Protein AF-0000000083440483 (afdb_homodimer)

Foldseek 3Di:
DQDKDKDFDDLVCLLQQLVQCVQWVVVFVLVCQFQVQCVVPVVLSSVVVSLVVLLLSLDPQKTKMWIKGADDPPPPDPDDPDDRIHTFKIWIKGWFDDDDPVVVVCVVPPDPDPSVVSNVVSVVVVVVCVVPDDRPRGDPQSVVQVVVQVVVCCCVPCCPVFRGEMETEDIGGRPVDPPPCRRVVNQVVRVVVCVVVVGKYKYWDGPVCVVVCVVVAKDWDDKDWTDGPPGPDIDITTIIIHDPPPVVPVD/DQDKDKDFDDLVCLLQQLVQCVQWVVVFVLVCQFQVQCVVPVVLSSVVVSLVVLLLSLDVQKTKMWIKGADDPPPPDPDDPDDRIHTFKIWIKGWFDDDDPVVVVCVVPPDPDPSVVSNVVSVVVVVVCVVPDDRPRGDPQSVVQVVVQVVVCCCVPCCPVFRGEMETEDIGGRPVDPPPCRRVVNQVVRVVVCVVVVGKYKYWDGPVCVVVCVVVAKDWDDKDWTDGPPGPDIDITTIIIHDPPPVVPVD

Nearest PDB structures (foldseek):
  5k9n-assembly2_B  TM=5.585E-01  e=1.678E-07  Drosophila melanogaster
  3ddd-assembly1_A  TM=7.923E-01  e=1.700E-04  Pyrococcus horikoshii
  2g0b-assembly11_D  TM=5.822E-01  e=2.456E-04  uncultured bacterium
  7cs1-assembly1_B  TM=5.278E-01  e=3.866E-03  Mycolicibacterium smegmatis MC2 155
  7csi-assembly1_A  TM=5.294E-01  e=3.217E-03  Mycolicibacterium smegmatis MC2 155

Structure (mmCIF, N/CA/C/O backbone):
data_AF-0000000083440483-model_v1
#
loop_
_entity.id
_entity.type
_entity.pdbx_description
1 polymer 'N-acetyltransferase domain-containing protein'
#
loop_
_atom_site.group_PDB
_atom_site.id
_atom_site.type_symbol
_atom_site.label_atom_id
_atom_site.label_alt_id
_atom_site.label_comp_id
_atom_site.label_asym_id
_atom_site.label_entity_id
_atom_site.label_seq_id
_atom_site.pdbx_PDB_ins_code
_atom_site.Cartn_x
_atom_site.Cartn_y
_atom_site.Cartn_z
_atom_site.occupancy
_atom_site.B_iso_or_equiv
_atom_site.auth_seq_id
_atom_site.auth_comp_id
_atom_site.auth_asym_id
_atom_site.auth_atom_id
_atom_site.pdbx_PDB_model_num
ATOM 1 N N . MET A 1 1 ? -23.391 22 -4.113 1 43.28 1 MET A N 1
ATOM 2 C CA . MET A 1 1 ? -22.188 21.812 -3.316 1 43.28 1 MET A CA 1
ATOM 3 C C . MET A 1 1 ? -21.875 20.328 -3.152 1 43.28 1 MET A C 1
ATOM 5 O O . MET A 1 1 ? -22.734 19.547 -2.76 1 43.28 1 MET A O 1
ATOM 9 N N . SER A 1 2 ? -21.031 19.828 -3.834 1 57.59 2 SER A N 1
ATOM 10 C CA . SER A 1 2 ? -20.812 18.375 -3.82 1 57.59 2 SER A CA 1
ATOM 11 C C . SER A 1 2 ? -20.656 17.859 -2.396 1 57.59 2 SER A C 1
ATOM 13 O O . SER A 1 2 ? -20.031 18.5 -1.559 1 57.59 2 SER A O 1
ATOM 15 N N . GLN A 1 3 ? -21.516 16.984 -1.924 1 79.75 3 GLN A N 1
ATOM 16 C CA . GLN A 1 3 ? -21.656 16.531 -0.541 1 79.75 3 GLN A CA 1
ATOM 17 C C . GLN A 1 3 ? -20.594 15.508 -0.184 1 79.75 3 GLN A C 1
ATOM 19 O O . GLN A 1 3 ? -20.375 14.539 -0.923 1 79.75 3 GLN A O 1
ATOM 24 N N . PHE A 1 4 ? -19.547 15.906 0.472 1 89.81 4 PHE A N 1
ATOM 25 C CA . PHE A 1 4 ? -18.594 14.945 1.017 1 89.81 4 PHE A CA 1
ATOM 26 C C . PHE A 1 4 ? -18.828 14.742 2.508 1 89.81 4 PHE A C 1
ATOM 28 O O . PHE A 1 4 ? -19.469 15.562 3.16 1 89.81 4 PHE A O 1
ATOM 35 N N . ARG A 1 5 ? -18.469 13.617 2.889 1 95.12 5 ARG A N 1
ATOM 36 C CA . ARG A 1 5 ? -18.516 13.227 4.293 1 95.12 5 ARG A CA 1
ATOM 37 C C . ARG A 1 5 ? -17.125 13.164 4.902 1 95.12 5 ARG A C 1
ATOM 39 O O . ARG A 1 5 ? -16.203 12.641 4.281 1 95.12 5 ARG A O 1
ATOM 46 N N . VAL A 1 6 ? -16.984 13.773 6.086 1 97.44 6 VAL A N 1
ATOM 47 C CA . VAL A 1 6 ? -15.719 13.727 6.816 1 97.44 6 VAL A CA 1
ATOM 48 C C . VAL A 1 6 ? -15.773 12.617 7.863 1 97.44 6 VAL A C 1
ATOM 50 O O . VAL A 1 6 ? -16.734 12.516 8.625 1 97.44 6 VAL A O 1
ATOM 53 N N . ARG A 1 7 ? -14.781 11.773 7.883 1 97.75 7 ARG A N 1
ATOM 54 C CA . ARG A 1 7 ? -14.703 10.695 8.859 1 97.75 7 ARG A CA 1
ATOM 55 C C . ARG A 1 7 ? -13.25 10.359 9.188 1 97.75 7 ARG A C 1
ATOM 57 O O . ARG A 1 7 ? -12.328 10.82 8.508 1 97.75 7 ARG A O 1
ATOM 64 N N . GLN A 1 8 ? -13.062 9.602 10.25 1 98.12 8 GLN A N 1
ATOM 65 C CA . GLN A 1 8 ? -11.727 9.117 10.578 1 98.12 8 GLN A CA 1
ATOM 66 C C . GLN A 1 8 ? -11.25 8.078 9.562 1 98.12 8 GLN A C 1
ATOM 68 O O . GLN A 1 8 ? -12.039 7.238 9.117 1 98.12 8 GLN A O 1
ATOM 73 N N . ALA A 1 9 ? -10.031 8.141 9.242 1 98.38 9 ALA A N 1
ATOM 74 C CA . ALA A 1 9 ? -9.445 7.191 8.297 1 98.38 9 ALA A CA 1
ATOM 75 C C . ALA A 1 9 ? -9.32 5.805 8.922 1 98.38 9 ALA A C 1
ATOM 77 O O . ALA A 1 9 ? -9.148 5.676 10.133 1 98.38 9 ALA A O 1
ATOM 78 N N . GLU A 1 10 ? -9.43 4.832 8.102 1 97.38 10 GLU A N 1
ATOM 79 C CA . GLU A 1 10 ? -9.148 3.438 8.43 1 97.38 10 GLU A CA 1
ATOM 80 C C . GLU A 1 10 ? -7.926 2.924 7.676 1 97.38 10 GLU A C 1
ATOM 82 O O . GLU A 1 10 ? -7.512 3.516 6.68 1 97.38 10 GLU A O 1
ATOM 87 N N . LEU A 1 11 ? -7.391 1.803 8.211 1 97.88 11 LEU A N 1
ATOM 88 C CA . LEU A 1 11 ? -6.203 1.22 7.598 1 97.88 11 LEU A CA 1
ATOM 89 C C . LEU A 1 11 ? -6.434 0.931 6.121 1 97.88 11 LEU A C 1
ATOM 91 O O . LEU A 1 11 ? -5.551 1.171 5.289 1 97.88 11 LEU A O 1
ATOM 95 N N . ARG A 1 12 ? -7.613 0.498 5.703 1 97.5 12 ARG A N 1
ATOM 96 C CA . ARG A 1 12 ? -7.914 0.1 4.332 1 97.5 12 ARG A CA 1
ATOM 97 C C . ARG A 1 12 ? -8.031 1.317 3.422 1 97.5 12 ARG A C 1
ATOM 99 O O . ARG A 1 12 ? -8.109 1.181 2.199 1 97.5 12 ARG A O 1
ATOM 106 N N . ASP A 1 13 ? -7.988 2.555 3.984 1 98.25 13 ASP A N 1
ATOM 107 C CA . ASP A 1 13 ? -8.062 3.793 3.213 1 98.25 13 ASP A CA 1
ATOM 108 C C . ASP A 1 13 ? -6.688 4.199 2.695 1 98.25 13 ASP A C 1
ATOM 110 O O . ASP A 1 13 ? -6.578 5.059 1.815 1 98.25 13 ASP A O 1
ATOM 114 N N . LEU A 1 14 ? -5.617 3.635 3.203 1 98.44 14 LEU A N 1
ATOM 115 C CA . LEU A 1 14 ? -4.273 4.18 3.068 1 98.44 14 LEU A CA 1
ATOM 116 C C . LEU A 1 14 ? -3.818 4.152 1.612 1 98.44 14 LEU A C 1
ATOM 118 O O . LEU A 1 14 ? -3.141 5.074 1.15 1 98.44 14 LEU A O 1
ATOM 122 N N . PRO A 1 15 ? -4.207 3.129 0.869 1 97.88 15 PRO A N 1
ATOM 123 C CA . PRO A 1 15 ? -3.791 3.199 -0.534 1 97.88 15 PRO A CA 1
ATOM 124 C C . PRO A 1 15 ? -4.352 4.422 -1.256 1 97.88 15 PRO A C 1
ATOM 126 O O . PRO A 1 15 ? -3.615 5.125 -1.952 1 97.88 15 PRO A O 1
ATOM 129 N N . ARG A 1 16 ? -5.586 4.691 -1.062 1 98.38 16 ARG A N 1
ATOM 130 C CA . ARG A 1 16 ? -6.207 5.848 -1.703 1 98.38 16 ARG A CA 1
ATOM 131 C C . ARG A 1 16 ? -5.664 7.148 -1.127 1 98.38 16 ARG A C 1
ATOM 133 O O . ARG A 1 16 ? -5.402 8.102 -1.866 1 98.38 16 ARG A O 1
ATOM 140 N N . VAL A 1 17 ? -5.484 7.191 0.167 1 98.81 17 VAL A N 1
ATOM 141 C CA . VAL A 1 17 ? -4.891 8.352 0.82 1 98.81 17 VAL A CA 1
ATOM 142 C C . VAL A 1 17 ? -3.516 8.641 0.22 1 98.81 17 VAL A C 1
ATOM 144 O O . VAL A 1 17 ? -3.174 9.797 -0.044 1 98.81 17 VAL A O 1
ATOM 147 N N . THR A 1 18 ? -2.752 7.586 0.008 1 98.81 18 THR A N 1
ATOM 148 C CA . THR A 1 18 ? -1.413 7.73 -0.552 1 98.81 18 THR A CA 1
ATOM 149 C C . THR A 1 18 ? -1.478 8.289 -1.969 1 98.81 18 THR A C 1
ATOM 151 O O . THR A 1 18 ? -0.691 9.172 -2.33 1 98.81 18 THR A O 1
ATOM 154 N N . THR A 1 19 ? -2.424 7.836 -2.705 1 98.25 19 THR A N 1
ATOM 155 C CA . THR A 1 19 ? -2.621 8.352 -4.055 1 98.25 19 THR A CA 1
ATOM 156 C C . THR A 1 19 ? -2.969 9.836 -4.027 1 98.25 19 THR A C 1
ATOM 158 O O . THR A 1 19 ? -2.426 10.617 -4.805 1 98.25 19 THR A O 1
ATOM 161 N N . VAL A 1 20 ? -3.84 10.203 -3.137 1 98.69 20 VAL A N 1
ATOM 162 C CA . VAL A 1 20 ? -4.227 11.609 -2.982 1 98.69 20 VAL A CA 1
ATOM 163 C C . VAL A 1 20 ? -3.006 12.438 -2.586 1 98.69 20 VAL A C 1
ATOM 165 O O . VAL A 1 20 ? -2.762 13.5 -3.156 1 98.69 20 VAL A O 1
ATOM 168 N N . GLY A 1 21 ? -2.246 11.922 -1.62 1 98.62 21 GLY A N 1
ATOM 169 C CA . GLY A 1 21 ? -1.053 12.625 -1.172 1 98.62 21 GLY A CA 1
ATOM 170 C C . GLY A 1 21 ? -0.033 12.828 -2.275 1 98.62 21 GLY A C 1
ATOM 171 O O . GLY A 1 21 ? 0.451 13.945 -2.479 1 98.62 21 GLY A O 1
ATOM 172 N N . LEU A 1 22 ? 0.231 11.812 -3.033 1 98 22 LEU A N 1
ATOM 173 C CA . LEU A 1 22 ? 1.271 11.875 -4.055 1 98 22 LEU A CA 1
ATOM 174 C C . LEU A 1 22 ? 0.841 12.766 -5.215 1 98 22 LEU A C 1
ATOM 176 O O . LEU A 1 22 ? 1.68 13.391 -5.867 1 98 22 LEU A O 1
ATOM 180 N N . ALA A 1 23 ? -0.434 12.875 -5.445 1 97.75 23 ALA A N 1
ATOM 181 C CA . ALA A 1 23 ? -0.952 13.75 -6.496 1 97.75 23 ALA A CA 1
ATOM 182 C C . ALA A 1 23 ? -0.936 15.211 -6.059 1 97.75 23 ALA A C 1
ATOM 184 O O . ALA A 1 23 ? -0.802 16.109 -6.891 1 97.75 23 ALA A O 1
ATOM 185 N N . SER A 1 24 ? -1.017 15.445 -4.773 1 98 24 SER A N 1
ATOM 186 C CA . SER A 1 24 ? -1.279 16.797 -4.27 1 98 24 SER A CA 1
ATOM 187 C C . SER A 1 24 ? -0.017 17.422 -3.686 1 98 24 SER A C 1
ATOM 189 O O . SER A 1 24 ? 0.232 18.609 -3.873 1 98 24 SER A O 1
ATOM 191 N N . LEU A 1 25 ? 0.792 16.641 -3.018 1 97 25 LEU A N 1
ATOM 192 C CA . LEU A 1 25 ? 1.873 17.141 -2.184 1 97 25 LEU A CA 1
ATOM 193 C C . LEU A 1 25 ? 2.914 17.875 -3.029 1 97 25 LEU A C 1
ATOM 195 O O . LEU A 1 25 ? 3.449 18.906 -2.613 1 97 25 LEU A O 1
ATOM 199 N N . PRO A 1 26 ? 3.115 17.5 -4.277 1 95.56 26 PRO A N 1
ATOM 200 C CA . PRO A 1 26 ? 4.133 18.172 -5.086 1 95.56 26 PRO A CA 1
ATOM 201 C C . PRO A 1 26 ? 3.742 19.609 -5.457 1 95.56 26 PRO A C 1
ATOM 203 O O . PRO A 1 26 ? 4.566 20.359 -5.984 1 95.56 26 PRO A O 1
ATOM 206 N N . ASP A 1 27 ? 2.531 20 -5.199 1 95.25 27 ASP A N 1
ATOM 207 C CA . ASP A 1 27 ? 2.139 21.391 -5.398 1 95.25 27 ASP A CA 1
ATOM 208 C C . ASP A 1 27 ? 2.789 22.297 -4.359 1 95.25 27 ASP A C 1
ATOM 210 O O . ASP A 1 27 ? 2.809 23.516 -4.52 1 95.25 27 ASP A O 1
ATOM 214 N N . ASP A 1 28 ? 3.178 21.75 -3.27 1 96 28 ASP A N 1
ATOM 215 C CA . ASP A 1 28 ? 4.047 22.422 -2.309 1 96 28 ASP A CA 1
ATOM 216 C C . ASP A 1 28 ? 5.516 22.25 -2.684 1 96 28 ASP A C 1
ATOM 218 O O . ASP A 1 28 ? 6.043 21.141 -2.672 1 96 28 ASP A O 1
ATOM 222 N N . PRO A 1 29 ? 6.199 23.359 -2.961 1 95.44 29 PRO A N 1
ATOM 223 C CA . PRO A 1 29 ? 7.605 23.281 -3.361 1 95.44 29 PRO A CA 1
ATOM 224 C C . PRO A 1 29 ? 8.461 22.531 -2.35 1 95.44 29 PRO A C 1
ATOM 226 O O . PRO A 1 29 ? 9.484 21.938 -2.719 1 95.44 29 PRO A O 1
ATOM 229 N N . THR A 1 30 ? 8.07 22.484 -1.164 1 97.06 30 THR A N 1
ATOM 230 C CA . THR A 1 30 ? 8.812 21.766 -0.132 1 97.06 30 THR A CA 1
ATOM 231 C C . THR A 1 30 ? 8.93 20.281 -0.476 1 97.06 30 THR A C 1
ATOM 233 O O . THR A 1 30 ? 10 19.688 -0.355 1 97.06 30 THR A O 1
ATOM 236 N N . PHE A 1 31 ? 7.867 19.703 -0.958 1 97.44 31 PHE A N 1
ATOM 237 C CA . PHE A 1 31 ? 7.867 18.266 -1.223 1 97.44 31 PHE A CA 1
ATOM 238 C C . PHE A 1 31 ? 8.633 17.953 -2.502 1 97.44 31 PHE A C 1
ATOM 240 O O . PHE A 1 31 ? 9.203 16.859 -2.641 1 97.44 31 PHE A O 1
ATOM 247 N N . VAL A 1 32 ? 8.617 18.906 -3.402 1 95.56 32 VAL A N 1
ATOM 248 C CA . VAL A 1 32 ? 9.461 18.75 -4.582 1 95.56 32 VAL A CA 1
ATOM 249 C C . VAL A 1 32 ? 10.93 18.812 -4.18 1 95.56 32 VAL A C 1
ATOM 251 O O . VAL A 1 32 ? 11.75 18.047 -4.676 1 95.56 32 VAL A O 1
ATOM 254 N N . TRP A 1 33 ? 11.211 19.734 -3.289 1 96.19 33 TRP A N 1
ATOM 255 C CA . TRP A 1 33 ? 12.555 19.922 -2.766 1 96.19 33 TRP A CA 1
ATOM 256 C C . TRP A 1 33 ? 13.031 18.672 -2.027 1 96.19 33 TRP A C 1
ATOM 258 O O . TRP A 1 33 ? 14.148 18.203 -2.246 1 96.19 33 TRP A O 1
ATOM 268 N N . LEU A 1 34 ? 12.266 18.062 -1.258 1 97.06 34 LEU A N 1
ATOM 269 C CA . LEU A 1 34 ? 12.609 16.906 -0.436 1 97.06 34 LEU A CA 1
ATOM 270 C C . LEU A 1 34 ? 12.734 15.648 -1.292 1 97.06 34 LEU A C 1
ATOM 272 O O . LEU A 1 34 ? 13.68 14.875 -1.126 1 97.06 34 LEU A O 1
ATOM 276 N N . TYR A 1 35 ? 11.758 15.461 -2.182 1 96.62 35 TYR A N 1
ATOM 277 C CA . TYR A 1 35 ? 11.656 14.234 -2.967 1 96.62 35 TYR A CA 1
ATOM 278 C C . TYR A 1 35 ? 11.984 14.5 -4.43 1 96.62 35 TYR A C 1
ATOM 280 O O . TYR A 1 35 ? 11.211 14.141 -5.32 1 96.62 35 TYR A O 1
ATOM 288 N N . ARG A 1 36 ? 13.117 14.984 -4.594 1 93 36 ARG A N 1
ATOM 289 C CA . ARG A 1 36 ? 13.539 15.484 -5.898 1 93 36 ARG A CA 1
ATOM 290 C C . ARG A 1 36 ? 13.656 14.352 -6.906 1 93 36 ARG A C 1
ATOM 292 O O . ARG A 1 36 ? 13.508 14.57 -8.109 1 93 36 ARG A O 1
ATOM 299 N N . TYR A 1 37 ? 13.797 13.07 -6.422 1 93.75 37 TYR A N 1
ATOM 300 C CA . TYR A 1 37 ? 13.969 11.938 -7.324 1 93.75 37 TYR A CA 1
ATOM 301 C C . TYR A 1 37 ? 12.695 11.109 -7.418 1 93.75 37 TYR A C 1
ATOM 303 O O . TYR A 1 37 ? 12.727 9.953 -7.844 1 93.75 37 TYR A O 1
ATOM 311 N N . ARG A 1 38 ? 11.562 11.68 -7.066 1 95.12 38 ARG A N 1
ATOM 312 C CA . ARG A 1 38 ? 10.305 10.938 -6.988 1 95.12 38 ARG A CA 1
ATOM 313 C C . ARG A 1 38 ? 9.883 10.438 -8.367 1 95.12 38 ARG A C 1
ATOM 315 O O . ARG A 1 38 ? 9.25 9.391 -8.484 1 95.12 38 ARG A O 1
ATOM 322 N N . GLN A 1 39 ? 10.266 11.109 -9.406 1 92.94 39 GLN A N 1
ATOM 323 C CA . GLN A 1 39 ? 9.891 10.688 -10.75 1 92.94 39 GLN A CA 1
ATOM 324 C C . GLN A 1 39 ? 10.758 9.531 -11.227 1 92.94 39 GLN A C 1
ATOM 326 O O . GLN A 1 39 ? 10.312 8.688 -12.008 1 92.94 39 GLN A O 1
ATOM 331 N N . GLN A 1 40 ? 11.953 9.484 -10.695 1 92.81 40 GLN A N 1
ATOM 332 C CA . GLN A 1 40 ? 12.875 8.406 -11.016 1 92.81 40 GLN A CA 1
ATOM 333 C C . GLN A 1 40 ? 12.523 7.133 -10.25 1 92.81 40 GLN A C 1
ATOM 335 O O . GLN A 1 40 ? 12.75 6.023 -10.734 1 92.81 40 GLN A O 1
ATOM 340 N N . TYR A 1 41 ? 12.008 7.355 -9.102 1 94.75 41 TYR A N 1
ATOM 341 C CA . TYR A 1 41 ? 11.68 6.227 -8.242 1 94.75 41 TYR A CA 1
ATOM 342 C C . TYR A 1 41 ? 10.25 6.34 -7.719 1 94.75 41 TYR A C 1
ATOM 344 O O . TYR A 1 41 ? 10.023 6.359 -6.508 1 94.75 41 TYR A O 1
ATOM 352 N N . PRO A 1 42 ? 9.305 6.309 -8.648 1 95 42 PRO A N 1
ATOM 353 C CA . PRO A 1 42 ? 7.914 6.531 -8.242 1 95 42 PRO A CA 1
ATOM 354 C C . PRO A 1 42 ? 7.398 5.449 -7.297 1 95 42 PRO A C 1
ATOM 356 O O . PRO A 1 42 ? 6.602 5.734 -6.398 1 95 42 PRO A O 1
ATOM 359 N N . ASP A 1 43 ? 7.816 4.258 -7.438 1 95.06 43 ASP A N 1
ATOM 360 C CA . ASP A 1 43 ? 7.348 3.168 -6.586 1 95.06 43 ASP A CA 1
ATOM 361 C C . ASP A 1 43 ? 7.906 3.303 -5.168 1 95.06 43 ASP A C 1
ATOM 363 O O . ASP A 1 43 ? 7.211 3 -4.195 1 95.06 43 ASP A O 1
ATOM 367 N N . ASP A 1 44 ? 9.156 3.771 -5.078 1 96.5 44 ASP A N 1
ATOM 368 C CA . ASP A 1 44 ? 9.703 4.086 -3.764 1 96.5 44 ASP A CA 1
ATOM 369 C C . ASP A 1 44 ? 8.898 5.188 -3.08 1 96.5 44 ASP A C 1
ATOM 371 O O . ASP A 1 44 ? 8.633 5.117 -1.878 1 96.5 44 ASP A O 1
ATOM 375 N N . ASN A 1 45 ? 8.633 6.18 -3.902 1 97.69 45 ASN A N 1
ATOM 376 C CA . ASN A 1 45 ? 7.871 7.293 -3.35 1 97.69 45 ASN A CA 1
ATOM 377 C C . ASN A 1 45 ? 6.535 6.832 -2.77 1 97.69 45 ASN A C 1
ATOM 379 O O . ASN A 1 45 ? 6.211 7.152 -1.624 1 97.69 45 ASN A O 1
ATOM 383 N N . TYR A 1 46 ? 5.816 6.047 -3.521 1 98.38 46 TYR A N 1
ATOM 384 C CA . TYR A 1 46 ? 4.555 5.5 -3.039 1 98.38 46 TYR A CA 1
ATOM 385 C C . TYR A 1 46 ? 4.777 4.613 -1.818 1 98.38 46 TYR A C 1
ATOM 387 O O . TYR A 1 46 ? 4.078 4.746 -0.812 1 98.38 46 TYR A O 1
ATOM 395 N N . PHE A 1 47 ? 5.75 3.762 -1.896 1 98.44 47 PHE A N 1
ATOM 396 C CA . PHE A 1 47 ? 6.031 2.787 -0.849 1 98.44 47 PHE A CA 1
ATOM 397 C C . PHE A 1 47 ? 6.301 3.48 0.48 1 98.44 47 PHE A C 1
ATOM 399 O O . PHE A 1 47 ? 5.699 3.141 1.499 1 98.44 47 PHE A O 1
ATOM 406 N N . PHE A 1 48 ? 7.105 4.461 0.534 1 98.19 48 PHE A N 1
ATOM 407 C CA . PHE A 1 48 ? 7.508 5.102 1.781 1 98.19 48 PHE A CA 1
ATOM 408 C C . PHE A 1 48 ? 6.398 6.008 2.307 1 98.19 48 PHE A C 1
ATOM 410 O O . PHE A 1 48 ? 6.195 6.109 3.518 1 98.19 48 PHE A O 1
ATOM 417 N N . TRP A 1 49 ? 5.695 6.66 1.4 1 98.5 49 TRP A N 1
ATOM 418 C CA . TRP A 1 49 ? 4.594 7.5 1.866 1 98.5 49 TRP A CA 1
ATOM 419 C C . TRP A 1 49 ? 3.48 6.648 2.471 1 98.5 49 TRP A C 1
ATOM 421 O O . TRP A 1 49 ? 2.822 7.066 3.424 1 98.5 49 TRP A O 1
ATOM 431 N N . LEU A 1 50 ? 3.232 5.5 1.862 1 98.5 50 LEU A N 1
ATOM 432 C CA . LEU A 1 50 ? 2.281 4.578 2.469 1 98.5 50 LEU A CA 1
ATOM 433 C C . LEU A 1 50 ? 2.656 4.281 3.916 1 98.5 50 LEU A C 1
ATOM 435 O O . LEU A 1 50 ? 1.789 4.25 4.793 1 98.5 50 LEU A O 1
ATOM 439 N N . GLN A 1 51 ? 3.938 4.07 4.203 1 97.88 51 GLN A N 1
ATOM 440 C CA . GLN A 1 51 ? 4.41 3.795 5.555 1 97.88 51 GLN A CA 1
ATOM 441 C C . GLN A 1 51 ? 4.242 5.016 6.457 1 97.88 51 GLN A C 1
ATOM 443 O O . GLN A 1 51 ? 3.906 4.879 7.637 1 97.88 51 GLN A O 1
ATOM 448 N N . VAL A 1 52 ? 4.492 6.18 5.906 1 98.06 52 VAL A N 1
ATOM 449 C CA . VAL A 1 52 ? 4.336 7.414 6.664 1 98.06 52 VAL A CA 1
ATOM 450 C C . VAL A 1 52 ? 2.881 7.57 7.102 1 98.06 52 VAL A C 1
ATOM 452 O O . VAL A 1 52 ? 2.604 7.852 8.273 1 98.06 52 VAL A O 1
ATOM 455 N N . PHE A 1 53 ? 1.993 7.371 6.191 1 98.75 53 PHE A N 1
ATOM 456 C CA . PHE A 1 53 ? 0.579 7.531 6.508 1 98.75 53 PHE A CA 1
ATOM 457 C C . PHE A 1 53 ? 0.122 6.461 7.496 1 98.75 53 PHE A C 1
ATOM 459 O O . PHE A 1 53 ? -0.713 6.727 8.367 1 98.75 53 PHE A O 1
ATOM 466 N N . LYS A 1 54 ? 0.612 5.242 7.305 1 98.56 54 LYS A N 1
ATOM 467 C CA . LYS A 1 54 ? 0.296 4.199 8.273 1 98.56 54 LYS A CA 1
ATOM 468 C C . LYS A 1 54 ? 0.764 4.586 9.672 1 98.56 54 LYS A C 1
ATOM 470 O O . LYS A 1 54 ? 0.049 4.371 10.656 1 98.56 54 LYS A O 1
ATOM 475 N N . THR A 1 55 ? 1.916 5.16 9.789 1 98 55 THR A N 1
ATOM 476 C CA . THR A 1 55 ? 2.445 5.621 11.07 1 98 55 THR A CA 1
ATOM 477 C C . THR A 1 55 ? 1.535 6.68 11.688 1 98 55 THR A C 1
ATOM 479 O O . THR A 1 55 ? 1.187 6.598 12.867 1 98 55 THR A O 1
ATOM 482 N N . TYR A 1 56 ? 1.17 7.648 10.875 1 98.06 56 TYR A N 1
ATOM 483 C CA . TYR A 1 56 ? 0.249 8.664 11.367 1 98.06 56 TYR A CA 1
ATOM 484 C C . TYR A 1 56 ? -1.037 8.031 11.883 1 98.06 56 TYR A C 1
ATOM 486 O O . TYR A 1 56 ? -1.544 8.414 12.945 1 98.06 56 TYR A O 1
ATOM 494 N N . LEU A 1 57 ? -1.569 7.078 11.164 1 98.25 57 LEU A N 1
ATOM 495 C CA . LEU A 1 57 ? -2.852 6.461 11.492 1 98.25 57 LEU A CA 1
ATOM 496 C C . LEU A 1 57 ? -2.818 5.84 12.883 1 98.25 57 LEU A C 1
ATOM 498 O O . LEU A 1 57 ? -3.818 5.867 13.602 1 98.25 57 LEU A O 1
ATOM 502 N N . TYR A 1 58 ? -1.665 5.32 13.289 1 95.88 58 TYR A N 1
ATOM 503 C CA . TYR A 1 58 ? -1.632 4.543 14.523 1 95.88 58 TYR A CA 1
ATOM 504 C C . TYR A 1 58 ? -0.825 5.262 15.602 1 95.88 58 TYR A C 1
ATOM 506 O O . TYR A 1 58 ? -0.487 4.672 16.625 1 95.88 58 TYR A O 1
ATOM 514 N N . THR A 1 59 ? -0.529 6.488 15.398 1 95.25 59 THR A N 1
ATOM 515 C CA . THR A 1 59 ? 0.059 7.316 16.453 1 95.25 59 THR A CA 1
ATOM 516 C C . THR A 1 59 ? -1.021 7.859 17.375 1 95.25 59 THR A C 1
ATOM 518 O O . THR A 1 59 ? -1.989 8.469 16.922 1 95.25 59 THR A O 1
ATOM 521 N N . PRO A 1 60 ? -1.08 7.625 18.641 1 89.94 60 PRO A N 1
ATOM 522 C CA . PRO A 1 60 ? -2.18 7.871 19.578 1 89.94 60 PRO A CA 1
ATOM 523 C C . PRO A 1 60 ? -2.633 9.328 19.578 1 89.94 60 PRO A C 1
ATOM 525 O O . PRO A 1 60 ? -3.818 9.609 19.766 1 89.94 60 PRO A O 1
ATOM 528 N N . ASN A 1 61 ? -1.822 10.43 19.484 1 94.38 61 ASN A N 1
ATOM 529 C CA . ASN A 1 61 ? -2.24 11.82 19.578 1 94.38 61 ASN A CA 1
ATOM 530 C C . ASN A 1 61 ? -2.525 12.414 18.203 1 94.38 61 ASN A C 1
ATOM 532 O O . ASN A 1 61 ? -2.609 13.633 18.062 1 94.38 61 ASN A O 1
ATOM 536 N N . ILE A 1 62 ? -2.697 11.484 17.266 1 97.38 62 ILE A N 1
ATOM 537 C CA . ILE A 1 62 ? -2.986 11.914 15.906 1 97.38 62 ILE A CA 1
ATOM 538 C C . ILE A 1 62 ? -4.418 11.531 15.539 1 97.38 62 ILE A C 1
ATOM 540 O O . ILE A 1 62 ? -4.871 10.422 15.844 1 97.38 62 ILE A O 1
ATOM 544 N N . THR A 1 63 ? -5.156 12.406 15.016 1 98.44 63 THR A N 1
ATOM 545 C CA . THR A 1 63 ? -6.43 12.141 14.359 1 98.44 63 THR A CA 1
ATOM 546 C C . THR A 1 63 ? -6.293 12.25 12.844 1 98.44 63 THR A C 1
ATOM 548 O O . THR A 1 63 ? -5.973 13.32 12.32 1 98.44 63 THR A O 1
ATOM 551 N N . PHE A 1 64 ? -6.457 11.172 12.18 1 98.81 64 PHE A N 1
ATOM 552 C CA . PHE A 1 64 ? -6.359 11.07 10.727 1 98.81 64 PHE A CA 1
ATOM 553 C C . PHE A 1 64 ? -7.738 11.109 10.086 1 98.81 64 PHE A C 1
ATOM 555 O O . PHE A 1 64 ? -8.516 10.164 10.219 1 98.81 64 PHE A O 1
ATOM 562 N N . LEU A 1 65 ? -8.062 12.227 9.375 1 98.88 65 LEU A N 1
ATOM 563 C CA . LEU A 1 65 ? -9.375 12.422 8.781 1 98.88 65 LEU A CA 1
ATOM 564 C C . LEU A 1 65 ? -9.312 12.273 7.262 1 98.88 65 LEU A C 1
ATOM 566 O O . LEU A 1 65 ? -8.305 12.625 6.641 1 98.88 65 LEU A O 1
ATOM 570 N N . VAL A 1 66 ? -10.414 11.797 6.715 1 98.75 66 VAL A N 1
ATOM 571 C CA . VAL A 1 66 ? -10.586 11.789 5.27 1 98.75 66 VAL A CA 1
ATOM 572 C C . VAL A 1 66 ? -11.93 12.422 4.91 1 98.75 66 VAL A C 1
ATOM 574 O O . VAL A 1 66 ? -12.867 12.406 5.711 1 98.75 66 VAL A O 1
ATOM 577 N N . ALA A 1 67 ? -11.953 13.078 3.785 1 98.62 67 ALA A N 1
ATOM 578 C CA . ALA A 1 67 ? -13.188 13.516 3.137 1 98.62 67 ALA A CA 1
ATOM 579 C C . ALA A 1 67 ? -13.492 12.656 1.914 1 98.62 67 ALA A C 1
ATOM 581 O O . ALA A 1 67 ? -12.664 12.531 1.013 1 98.62 67 ALA A O 1
ATOM 582 N N . GLU A 1 68 ? -14.633 12.086 1.926 1 97.5 68 GLU A N 1
ATOM 583 C CA . GLU A 1 68 ? -14.984 11.211 0.813 1 97.5 68 GLU A CA 1
ATOM 584 C C . GLU A 1 68 ? -16.312 11.633 0.185 1 97.5 68 GLU A C 1
ATOM 586 O O . GLU A 1 68 ? -17.188 12.172 0.868 1 97.5 68 GLU A O 1
ATOM 591 N N . GLU A 1 69 ? -16.406 11.422 -1.073 1 94.56 69 GLU A N 1
ATOM 592 C CA . GLU A 1 69 ? -17.656 11.547 -1.81 1 94.56 69 GLU A CA 1
ATOM 593 C C . GLU A 1 69 ? -18.359 10.195 -1.961 1 94.56 69 GLU A C 1
ATOM 595 O O . GLU A 1 69 ? -17.75 9.234 -2.434 1 94.56 69 GLU A O 1
ATOM 600 N N . VAL A 1 70 ? -19.562 10.195 -1.521 1 90.25 70 VAL A N 1
ATOM 601 C CA . VAL A 1 70 ? -20.328 8.953 -1.59 1 90.25 70 VAL A CA 1
ATOM 602 C C . VAL A 1 70 ? -21.25 8.977 -2.805 1 90.25 70 VAL A C 1
ATOM 604 O O . VAL A 1 70 ? -22 9.945 -3.006 1 90.25 70 VAL A O 1
ATOM 607 N N . ALA A 1 71 ? -21.094 7.977 -3.617 1 84.69 71 ALA A N 1
ATOM 608 C CA . ALA A 1 71 ? -21.969 7.875 -4.785 1 84.69 71 ALA A CA 1
ATOM 609 C C . ALA A 1 71 ? -23.375 7.445 -4.379 1 84.69 71 ALA A C 1
ATOM 611 O O . ALA A 1 71 ? -23.547 6.664 -3.438 1 84.69 71 ALA A O 1
ATOM 612 N N . PRO A 1 72 ? -24.328 8.07 -5.07 1 75.62 72 PRO A N 1
ATOM 613 C CA . PRO A 1 72 ? -25.703 7.668 -4.766 1 75.62 72 PRO A CA 1
ATOM 614 C C . PRO A 1 72 ? -25.969 6.188 -5.031 1 75.62 72 PRO A C 1
ATOM 616 O O . PRO A 1 72 ? -25.375 5.613 -5.957 1 75.62 72 PRO A O 1
ATOM 619 N N . LEU A 1 73 ? -26.266 5.441 -4.066 1 62 73 LEU A N 1
ATOM 620 C CA . LEU A 1 73 ? -26.578 4.027 -4.227 1 62 73 LEU A CA 1
ATOM 621 C C . LEU A 1 73 ? -27.797 3.842 -5.137 1 62 73 LEU A C 1
ATOM 623 O O . LEU A 1 73 ? -28.844 4.441 -4.906 1 62 73 LEU A O 1
ATOM 627 N N . ASP A 1 74 ? -27.547 3.672 -6.363 1 57.91 74 ASP A N 1
ATOM 628 C CA . ASP A 1 74 ? -28.75 3.148 -7.016 1 57.91 74 ASP A CA 1
ATOM 629 C C . ASP A 1 74 ? -29.141 1.792 -6.434 1 57.91 74 ASP A C 1
ATOM 631 O O . ASP A 1 74 ? -28.281 0.945 -6.188 1 57.91 74 ASP A O 1
ATOM 635 N N . LYS A 1 75 ? -30.328 1.728 -5.656 1 55 75 LYS A N 1
ATOM 636 C CA . LYS A 1 75 ? -30.906 0.604 -4.926 1 55 75 LYS A CA 1
ATOM 637 C C . LYS A 1 75 ? -30.594 -0.72 -5.617 1 55 75 LYS A C 1
ATOM 639 O O . LYS A 1 75 ? -30.719 -1.787 -5.012 1 55 75 LYS A O 1
ATOM 644 N N . LYS A 1 76 ? -30.531 -0.667 -6.855 1 49.94 76 LYS A N 1
ATOM 645 C CA . LYS A 1 76 ? -30.938 -1.954 -7.418 1 49.94 76 LYS A CA 1
ATOM 646 C C . LYS A 1 76 ? -29.734 -2.707 -7.973 1 49.94 76 LYS A C 1
ATOM 648 O O . LYS A 1 76 ? -29.812 -3.9 -8.266 1 49.94 76 LYS A O 1
ATOM 653 N N . SER A 1 77 ? -28.453 -2.049 -8.367 1 57.38 77 SER A N 1
ATOM 654 C CA . SER A 1 77 ? -27.594 -2.965 -9.109 1 57.38 77 SER A CA 1
ATOM 655 C C . SER A 1 77 ? -26.438 -3.463 -8.25 1 57.38 77 SER A C 1
ATOM 657 O O . SER A 1 77 ? -25.719 -2.666 -7.641 1 57.38 77 SER A O 1
ATOM 659 N N . GLU A 1 78 ? -26.5 -4.715 -7.797 1 59.06 78 GLU A N 1
ATOM 660 C CA . GLU A 1 78 ? -25.5 -5.449 -7.016 1 59.06 78 GLU A CA 1
ATOM 661 C C . GLU A 1 78 ? -24.094 -5.176 -7.523 1 59.06 78 GLU A C 1
ATOM 663 O O . GLU A 1 78 ? -23.141 -5.148 -6.742 1 59.06 78 GLU A O 1
ATOM 668 N N . ASP A 1 79 ? -23.922 -5.098 -8.758 1 62.59 79 ASP A N 1
ATOM 669 C CA . ASP A 1 79 ? -22.609 -4.898 -9.375 1 62.59 79 ASP A CA 1
ATOM 670 C C . ASP A 1 79 ? -22.516 -3.514 -10.016 1 62.59 79 ASP A C 1
ATOM 672 O O . ASP A 1 79 ? -22.766 -3.357 -11.211 1 62.59 79 ASP A O 1
ATOM 676 N N . ARG A 1 80 ? -22.297 -2.604 -9.125 1 63.81 80 ARG A N 1
ATOM 677 C CA . ARG A 1 80 ? -22.172 -1.23 -9.602 1 63.81 80 ARG A CA 1
ATOM 678 C C . ARG A 1 80 ? -20.859 -1.026 -10.352 1 63.81 80 ARG A C 1
ATOM 680 O O . ARG A 1 80 ? -19.859 -1.65 -10.031 1 63.81 80 ARG A O 1
ATOM 687 N N . GLY A 1 81 ? -20.828 -0.605 -11.43 1 74.5 81 GLY A N 1
ATOM 688 C CA . GLY A 1 81 ? -19.672 -0.319 -12.266 1 74.5 81 GLY A CA 1
ATOM 689 C C . GLY A 1 81 ? -18.875 0.88 -11.789 1 74.5 81 GLY A C 1
ATOM 690 O O . GLY A 1 81 ? -17.984 1.358 -12.5 1 74.5 81 GLY A O 1
ATOM 691 N N . GLU A 1 82 ? -19.344 1.354 -10.492 1 82.25 82 GLU A N 1
ATOM 692 C CA . GLU A 1 82 ? -18.656 2.533 -9.992 1 82.25 82 GLU A CA 1
ATOM 693 C C . GLU A 1 82 ? -18.375 2.414 -8.492 1 82.25 82 GLU A C 1
ATOM 695 O O . GLU A 1 82 ? -19.047 1.667 -7.789 1 82.25 82 GLU A O 1
ATOM 700 N N . ALA A 1 83 ? -17.438 3.199 -8.055 1 89.75 83 ALA A N 1
ATOM 701 C CA . ALA A 1 83 ? -17.047 3.154 -6.645 1 89.75 83 ALA A CA 1
ATOM 702 C C . ALA A 1 83 ? -18.156 3.711 -5.75 1 89.75 83 ALA A C 1
ATOM 704 O O . ALA A 1 83 ? -18.75 4.738 -6.062 1 89.75 83 ALA A O 1
ATOM 705 N N . VAL A 1 84 ? -18.391 3.068 -4.633 1 90.19 84 VAL A N 1
ATOM 706 C CA . VAL A 1 84 ? -19.391 3.484 -3.656 1 90.19 84 VAL A CA 1
ATOM 707 C C . VAL A 1 84 ? -18.969 4.805 -3.014 1 90.19 84 VAL A C 1
ATOM 709 O O . VAL A 1 84 ? -19.812 5.664 -2.744 1 90.19 84 VAL A O 1
ATOM 712 N N . ALA A 1 85 ? -17.734 4.973 -2.826 1 92.81 85 ALA A N 1
ATOM 713 C CA . ALA A 1 85 ? -17.172 6.184 -2.236 1 92.81 85 ALA A CA 1
ATOM 714 C C . ALA A 1 85 ? -15.734 6.41 -2.719 1 92.81 85 ALA A C 1
ATOM 716 O O . ALA A 1 85 ? -15.039 5.457 -3.078 1 92.81 85 ALA A O 1
ATOM 717 N N . THR A 1 86 ? -15.398 7.656 -2.754 1 95.06 86 THR A N 1
ATOM 718 C CA . THR A 1 86 ? -14.047 8.016 -3.174 1 95.06 86 THR A CA 1
ATOM 719 C C . THR A 1 86 ? -13.453 9.07 -2.25 1 95.06 86 THR A C 1
ATOM 721 O O . THR A 1 86 ? -14.055 10.133 -2.051 1 95.06 86 THR A O 1
ATOM 724 N N . ILE A 1 87 ? -12.32 8.758 -1.673 1 98.06 87 ILE A N 1
ATOM 725 C CA . ILE A 1 87 ? -11.617 9.719 -0.828 1 98.06 87 ILE A CA 1
ATOM 726 C C . ILE A 1 87 ? -10.977 10.797 -1.696 1 98.06 87 ILE A C 1
ATOM 728 O O . ILE A 1 87 ? -10.219 10.492 -2.621 1 98.06 87 ILE A O 1
ATOM 732 N N . LEU A 1 88 ? -11.242 12.039 -1.346 1 97.69 88 LEU A N 1
ATOM 733 C CA . LEU A 1 88 ? -10.773 13.141 -2.184 1 97.69 88 LEU A CA 1
ATOM 734 C C . LEU A 1 88 ? -9.727 13.969 -1.455 1 97.69 88 LEU A C 1
ATOM 736 O O . LEU A 1 88 ? -8.945 14.68 -2.088 1 97.69 88 LEU A O 1
ATOM 740 N N . ALA A 1 89 ? -9.727 13.906 -0.124 1 98.75 89 ALA A N 1
ATOM 741 C CA . ALA A 1 89 ? -8.852 14.75 0.688 1 98.75 89 ALA A CA 1
ATOM 742 C C . ALA A 1 89 ? -8.602 14.117 2.055 1 98.75 89 ALA A C 1
ATOM 744 O O . ALA A 1 89 ? -9.305 13.188 2.457 1 98.75 89 ALA A O 1
ATOM 745 N N . PHE A 1 90 ? -7.559 14.562 2.697 1 98.88 90 PHE A N 1
ATOM 746 C CA . PHE A 1 90 ? -7.301 14.102 4.055 1 98.88 90 PHE A CA 1
ATOM 747 C C . PHE A 1 90 ? -6.609 15.18 4.875 1 98.88 90 PHE A C 1
ATOM 749 O O . PHE A 1 90 ? -6.102 16.156 4.32 1 98.88 90 PHE A O 1
ATOM 756 N N . ALA A 1 91 ? -6.656 15.07 6.176 1 98.94 91 ALA A N 1
ATOM 757 C CA . ALA A 1 91 ? -5.965 15.938 7.125 1 98.94 91 ALA A CA 1
ATOM 758 C C . ALA A 1 91 ? -5.422 15.141 8.305 1 98.94 91 ALA A C 1
ATOM 760 O O . ALA A 1 91 ? -6.062 14.195 8.773 1 98.94 91 ALA A O 1
ATOM 761 N N . ILE A 1 92 ? -4.316 15.508 8.727 1 98.88 92 ILE A N 1
ATOM 762 C CA . ILE A 1 92 ? -3.686 14.898 9.898 1 98.88 92 ILE A CA 1
ATOM 763 C C . ILE A 1 92 ? -3.541 15.938 11.008 1 98.88 92 ILE A C 1
ATOM 765 O O . ILE A 1 92 ? -2.811 16.922 10.859 1 98.88 92 ILE A O 1
ATOM 769 N N . TRP A 1 93 ? -4.203 15.688 12.062 1 98.75 93 TRP A N 1
ATOM 770 C CA . TRP A 1 93 ? -4.199 16.594 13.211 1 98.75 93 TRP A CA 1
ATOM 771 C C . TRP A 1 93 ? -3.492 15.961 14.406 1 98.75 93 TRP A C 1
ATOM 773 O O . TRP A 1 93 ? -3.705 14.781 14.703 1 98.75 93 TRP A O 1
ATOM 783 N N . GLU A 1 94 ? -2.682 16.703 15.023 1 98.38 94 GLU A N 1
ATOM 784 C CA . GLU A 1 94 ? -2.016 16.297 16.266 1 98.38 94 GLU A CA 1
ATOM 785 C C . GLU A 1 94 ? -2.559 17.078 17.453 1 98.38 94 GLU A C 1
ATOM 787 O O . GLU A 1 94 ? -2.664 18.297 17.406 1 98.38 94 GLU A O 1
ATOM 792 N N . ARG A 1 95 ? -2.943 16.406 18.422 1 97.12 95 ARG A N 1
ATOM 793 C CA . ARG A 1 95 ? -3.369 17.031 19.688 1 97.12 95 ARG A CA 1
ATOM 794 C C . ARG A 1 95 ? -2.238 17.016 20.703 1 97.12 95 ARG A C 1
ATOM 796 O O . ARG A 1 95 ? -1.729 15.961 21.078 1 97.12 95 ARG A O 1
ATOM 803 N N . ASN A 1 96 ? -1.855 18.156 21.094 1 94.88 96 ASN A N 1
ATOM 804 C CA . ASN A 1 96 ? -0.82 18.312 22.109 1 94.88 96 ASN A CA 1
ATOM 805 C C . ASN A 1 96 ? -1.4 18.812 23.422 1 94.88 96 ASN A C 1
ATOM 807 O O . ASN A 1 96 ? -2.121 19.812 23.453 1 94.88 96 ASN A O 1
ATOM 811 N N . GLU A 1 97 ? -1.19 17.984 24.422 1 89.94 97 GLU A N 1
ATOM 812 C CA . GLU A 1 97 ? -1.672 18.359 25.75 1 89.94 97 GLU A CA 1
ATOM 813 C C . GLU A 1 97 ? -0.688 17.922 26.828 1 89.94 97 GLU A C 1
ATOM 815 O O . GLU A 1 97 ? 0.051 16.953 26.656 1 89.94 97 GLU A O 1
ATOM 820 N N . LYS A 1 98 ? -0.574 18.594 27.781 1 75.88 98 LYS A N 1
ATOM 821 C CA . LYS A 1 98 ? 0.224 18.203 28.938 1 75.88 98 LYS A CA 1
ATOM 822 C C . LYS A 1 98 ? -0.412 17.016 29.672 1 75.88 98 LYS A C 1
ATOM 824 O O . LYS A 1 98 ? -1.561 17.094 30.109 1 75.88 98 LYS A O 1
ATOM 829 N N . ARG A 1 99 ? -0.137 15.914 29.281 1 66.5 99 ARG A N 1
ATOM 830 C CA . ARG A 1 99 ? -0.732 14.75 29.938 1 66.5 99 ARG A CA 1
ATOM 831 C C . ARG A 1 99 ? -0.082 14.5 31.297 1 66.5 99 ARG A C 1
ATOM 833 O O . ARG A 1 99 ? 1.119 14.711 31.469 1 66.5 99 ARG A O 1
ATOM 840 N N . THR A 1 100 ? -0.962 14.109 32.156 1 63.5 100 THR A N 1
ATOM 841 C CA . THR A 1 100 ? -0.462 13.617 33.406 1 63.5 100 THR A CA 1
ATOM 842 C C . THR A 1 100 ? 0.044 12.18 33.281 1 63.5 100 THR A C 1
ATOM 844 O O . THR A 1 100 ? -0.311 11.484 32.344 1 63.5 100 THR A O 1
ATOM 847 N N . ALA A 1 101 ? 1.058 11.695 34.125 1 58.22 101 ALA A N 1
ATOM 848 C CA . ALA A 1 101 ? 1.607 10.336 34.156 1 58.22 101 ALA A CA 1
ATOM 849 C C . ALA A 1 101 ? 0.495 9.297 34.188 1 58.22 101 ALA A C 1
ATOM 851 O O . ALA A 1 101 ? 0.597 8.266 33.5 1 58.22 101 ALA A O 1
ATOM 852 N N . THR A 1 102 ? -0.594 9.516 34.781 1 56.72 102 THR A N 1
ATOM 853 C CA . THR A 1 102 ? -1.694 8.578 34.938 1 56.72 102 THR A CA 1
ATOM 854 C C . THR A 1 102 ? -2.434 8.367 33.625 1 56.72 102 THR A C 1
ATOM 856 O O . THR A 1 102 ? -2.783 7.242 33.281 1 56.72 102 THR A O 1
ATOM 859 N N . GLN A 1 103 ? -2.592 9.383 32.906 1 60.69 103 GLN A N 1
ATOM 860 C CA . GLN A 1 103 ? -3.332 9.297 31.641 1 60.69 103 GLN A CA 1
ATOM 861 C C . GLN A 1 103 ? -2.559 8.492 30.609 1 60.69 103 GLN A C 1
ATOM 863 O O . GLN A 1 103 ? -3.145 7.695 29.875 1 60.69 103 GLN A O 1
ATOM 868 N N . ALA A 1 104 ? -1.27 8.672 30.828 1 57.88 104 ALA A N 1
ATOM 869 C CA . ALA A 1 104 ? -0.392 7.953 29.906 1 57.88 104 ALA A CA 1
ATOM 870 C C . ALA A 1 104 ? -0.411 6.453 30.188 1 57.88 104 ALA A C 1
ATOM 872 O O . ALA A 1 104 ? -0.474 5.645 29.25 1 57.88 104 ALA A O 1
ATOM 873 N N . LEU A 1 105 ? -0.334 6.082 31.359 1 54.72 105 LEU A N 1
ATOM 874 C CA . LEU A 1 105 ? -0.313 4.68 31.766 1 54.72 105 LEU A CA 1
ATOM 875 C C . LEU A 1 105 ? -1.629 3.992 31.422 1 54.72 105 LEU A C 1
ATOM 877 O O . LEU A 1 105 ? -1.634 2.842 30.984 1 54.72 105 LEU A O 1
ATOM 881 N N . THR A 1 106 ? -2.717 4.508 31.562 1 56.12 106 THR A N 1
ATOM 882 C CA . THR A 1 106 ? -4.023 3.924 31.297 1 56.12 106 THR A CA 1
ATOM 883 C C . THR A 1 106 ? -4.195 3.664 29.797 1 56.12 106 THR A C 1
ATOM 885 O O . THR A 1 106 ? -4.777 2.652 29.406 1 56.12 106 THR A O 1
ATOM 888 N N . SER A 1 107 ? -3.66 4.496 29.062 1 57.94 107 SER A N 1
ATOM 889 C CA . SER A 1 107 ? -3.771 4.332 27.625 1 57.94 107 SER A CA 1
ATOM 890 C C . SER A 1 107 ? -3.014 3.096 27.156 1 57.94 107 SER A C 1
ATOM 892 O O . SER A 1 107 ? -3.455 2.406 26.234 1 57.94 107 SER A O 1
ATOM 894 N N . LEU A 1 108 ? -1.917 2.822 27.844 1 54.84 108 LEU A N 1
ATOM 895 C CA . LEU A 1 108 ? -1.087 1.68 27.469 1 54.84 108 LEU A CA 1
ATOM 896 C C . LEU A 1 108 ? -1.774 0.369 27.844 1 54.84 108 LEU A C 1
ATOM 898 O O . LEU A 1 108 ? -1.704 -0.606 27.094 1 54.84 108 LEU A O 1
ATOM 902 N N . TYR A 1 109 ? -2.293 0.322 29.094 1 50.75 109 TYR A N 1
ATOM 903 C CA . TYR A 1 109 ? -2.822 -0.92 29.641 1 50.75 109 TYR A CA 1
ATOM 904 C C . TYR A 1 109 ? -4.137 -1.297 28.969 1 50.75 109 TYR A C 1
ATOM 906 O O . TYR A 1 109 ? -4.473 -2.479 28.875 1 50.75 109 TYR A O 1
ATOM 914 N N . ASN A 1 110 ? -4.926 -0.402 28.75 1 50.38 110 ASN A N 1
ATOM 915 C CA . ASN A 1 110 ? -6.281 -0.769 28.359 1 50.38 110 ASN A CA 1
ATOM 916 C C . ASN A 1 110 ? -6.32 -1.365 26.953 1 50.38 110 ASN A C 1
ATOM 918 O O . ASN A 1 110 ? -7.348 -1.891 26.531 1 50.38 110 ASN A O 1
ATOM 922 N N . ASN A 1 111 ? -5.383 -1.261 26.062 1 54.09 111 ASN A N 1
ATOM 923 C CA . ASN A 1 111 ? -5.918 -1.532 24.734 1 54.09 111 ASN A CA 1
ATOM 924 C C . ASN A 1 111 ? -5.148 -2.646 24.047 1 54.09 111 ASN A C 1
ATOM 926 O O . ASN A 1 111 ? -4.156 -2.387 23.359 1 54.09 111 ASN A O 1
ATOM 930 N N . CYS A 1 112 ? -5.203 -3.758 24.797 1 62.72 112 CYS A N 1
ATOM 931 C CA . CYS A 1 112 ? -4.914 -4.906 23.938 1 62.72 112 CYS A CA 1
ATOM 932 C C . CYS A 1 112 ? -5.793 -4.898 22.703 1 62.72 112 CYS A C 1
ATOM 934 O O . CYS A 1 112 ? -6.48 -5.879 22.406 1 62.72 112 CYS A O 1
ATOM 936 N N . SER A 1 113 ? -5.906 -3.77 22.234 1 82.06 113 SER A N 1
ATOM 937 C CA . SER A 1 113 ? -6.793 -3.518 21.094 1 82.06 113 SER A CA 1
ATOM 938 C C . SER A 1 113 ? -6.078 -3.756 19.766 1 82.06 113 SER A C 1
ATOM 940 O O . SER A 1 113 ? -4.848 -3.838 19.734 1 82.06 113 SER A O 1
ATOM 942 N N . LEU A 1 114 ? -6.754 -4.133 18.984 1 89.31 114 LEU A N 1
ATOM 943 C CA . LEU A 1 114 ? -6.246 -4.25 17.625 1 89.31 114 LEU A CA 1
ATOM 944 C C . LEU A 1 114 ? -5.422 -3.027 17.234 1 89.31 114 LEU A C 1
ATOM 946 O O . LEU A 1 114 ? -4.449 -3.137 16.484 1 89.31 114 LEU A O 1
ATOM 950 N N . GLU A 1 115 ? -5.781 -1.96 17.828 1 89.19 115 GLU A N 1
ATOM 951 C CA . GLU A 1 115 ? -5.043 -0.731 17.547 1 89.19 115 GLU A CA 1
ATOM 952 C C . GLU A 1 115 ? -3.615 -0.816 18.078 1 89.19 115 GLU A C 1
ATOM 954 O O . GLU A 1 115 ? -2.676 -0.355 17.438 1 89.19 115 GLU A O 1
ATOM 959 N N . THR A 1 116 ? -3.494 -1.339 19.25 1 89.81 116 THR A N 1
ATOM 960 C CA . THR A 1 116 ? -2.17 -1.509 19.828 1 89.81 116 THR A CA 1
ATOM 961 C C . THR A 1 116 ? -1.334 -2.482 19 1 89.81 116 THR A C 1
ATOM 963 O O . THR A 1 116 ? -0.135 -2.273 18.812 1 89.81 116 THR A O 1
ATOM 966 N N . ILE A 1 117 ? -1.963 -3.48 18.562 1 90.81 117 ILE A N 1
ATOM 967 C CA . ILE A 1 117 ? -1.268 -4.453 17.734 1 90.81 117 ILE A CA 1
ATOM 968 C C . ILE A 1 117 ? -0.784 -3.779 16.453 1 90.81 117 ILE A C 1
ATOM 970 O O . ILE A 1 117 ? 0.38 -3.922 16.062 1 90.81 117 ILE A O 1
ATOM 974 N N . HIS A 1 118 ? -1.668 -2.996 15.836 1 94.19 118 HIS A N 1
ATOM 975 C CA . HIS A 1 118 ? -1.291 -2.287 14.617 1 94.19 118 HIS A CA 1
ATOM 976 C C . HIS A 1 118 ? -0.149 -1.311 14.883 1 94.19 118 HIS A C 1
ATOM 978 O O . HIS A 1 118 ? 0.757 -1.174 14.055 1 94.19 118 HIS A O 1
ATOM 984 N N . ARG A 1 119 ? -0.202 -0.691 16.016 1 93.25 119 ARG A N 1
ATOM 985 C CA . ARG A 1 119 ? 0.85 0.254 16.375 1 93.25 119 ARG A CA 1
ATOM 986 C C . ARG A 1 119 ? 2.197 -0.448 16.5 1 93.25 119 ARG A C 1
ATOM 988 O O . ARG A 1 119 ? 3.193 -0 15.922 1 93.25 119 ARG A O 1
ATOM 995 N N . CYS A 1 120 ? 2.197 -1.552 17.172 1 92.69 120 CYS A N 1
ATOM 996 C CA . CYS A 1 120 ? 3.424 -2.311 17.375 1 92.69 120 CYS A CA 1
ATOM 997 C C . CYS A 1 120 ? 3.955 -2.871 16.062 1 92.69 120 CYS A C 1
ATOM 999 O O . CYS A 1 120 ? 5.148 -2.758 15.773 1 92.69 120 CYS A O 1
ATOM 1001 N N . VAL A 1 121 ? 3.076 -3.375 15.289 1 94.12 121 VAL A N 1
ATOM 1002 C CA . VAL A 1 121 ? 3.445 -3.943 14 1 94.12 121 VAL A CA 1
ATOM 1003 C C . VAL A 1 121 ? 4.016 -2.852 13.094 1 94.12 121 VAL A C 1
ATOM 1005 O O . VAL A 1 121 ? 5.023 -3.062 12.414 1 94.12 121 VAL A O 1
ATOM 1008 N N . THR A 1 122 ? 3.398 -1.735 13.133 1 95.69 122 THR A N 1
ATOM 1009 C CA . THR A 1 122 ? 3.844 -0.619 12.305 1 95.69 122 THR A CA 1
ATOM 1010 C C . THR A 1 122 ? 5.242 -0.166 12.719 1 95.69 122 THR A C 1
ATOM 1012 O O . THR A 1 122 ? 6.102 0.069 11.867 1 95.69 122 THR A O 1
ATOM 1015 N N . LYS A 1 123 ? 5.477 -0.078 13.992 1 94.5 123 LYS A N 1
ATOM 1016 C CA . LYS A 1 123 ? 6.789 0.326 14.492 1 94.5 123 LYS A CA 1
ATOM 1017 C C . LYS A 1 123 ? 7.863 -0.676 14.086 1 94.5 123 LYS A C 1
ATOM 1019 O O . LYS A 1 123 ? 8.922 -0.289 13.586 1 94.5 123 LYS A O 1
ATOM 1024 N N . LEU A 1 124 ? 7.59 -1.914 14.25 1 93.94 124 LEU A N 1
ATOM 1025 C CA . LEU A 1 124 ? 8.547 -2.967 13.93 1 93.94 124 LEU A CA 1
ATOM 1026 C C . LEU A 1 124 ? 8.805 -3.023 12.43 1 93.94 124 LEU A C 1
ATOM 1028 O O . LEU A 1 124 ? 9.953 -3.186 11.992 1 93.94 124 LEU A O 1
ATOM 1032 N N . GLU A 1 125 ? 7.789 -2.922 11.695 1 95.69 125 GLU A N 1
ATOM 1033 C CA . GLU A 1 125 ? 7.922 -2.934 10.242 1 95.69 125 GLU A CA 1
ATOM 1034 C C . GLU A 1 125 ? 8.766 -1.759 9.758 1 95.69 125 GLU A C 1
ATOM 1036 O O . GLU A 1 125 ? 9.656 -1.932 8.922 1 95.69 125 GLU A O 1
ATOM 1041 N N . ASN A 1 126 ? 8.469 -0.602 10.258 1 95.56 126 ASN A N 1
ATOM 1042 C CA . ASN A 1 126 ? 9.227 0.58 9.859 1 95.56 126 ASN A CA 1
ATOM 1043 C C . ASN A 1 126 ? 10.695 0.467 10.258 1 95.56 126 ASN A C 1
ATOM 1045 O O . ASN A 1 126 ? 11.578 0.921 9.53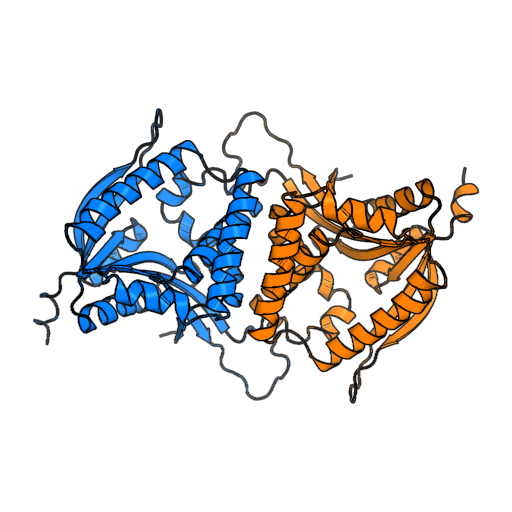1 1 95.56 126 ASN A O 1
ATOM 1049 N N . TRP A 1 127 ? 10.914 -0.056 11.391 1 95.31 127 TRP A N 1
ATOM 1050 C CA . TRP A 1 127 ? 12.289 -0.307 11.812 1 95.31 127 TRP A CA 1
ATOM 1051 C C . TRP A 1 127 ? 13 -1.224 10.828 1 95.31 127 TRP A C 1
ATOM 1053 O O . TRP A 1 127 ? 14.109 -0.917 10.375 1 95.31 127 TRP A O 1
ATOM 1063 N N . ALA A 1 128 ? 12.414 -2.303 10.453 1 94.88 128 ALA A N 1
ATOM 1064 C CA . ALA A 1 128 ? 13 -3.26 9.516 1 94.88 128 ALA A CA 1
ATOM 1065 C C . ALA A 1 128 ? 13.219 -2.623 8.141 1 94.88 128 ALA A C 1
ATOM 1067 O O . ALA A 1 128 ? 14.266 -2.818 7.523 1 94.88 128 ALA A O 1
ATOM 1068 N N . ILE A 1 129 ? 12.273 -1.854 7.688 1 96.06 129 ILE A N 1
ATOM 1069 C CA . ILE A 1 129 ? 12.344 -1.201 6.383 1 96.06 129 ILE A CA 1
ATOM 1070 C C . ILE A 1 129 ? 13.523 -0.222 6.359 1 96.06 129 ILE A C 1
ATOM 1072 O O . ILE A 1 129 ? 14.266 -0.159 5.379 1 96.06 129 ILE A O 1
ATOM 1076 N N . ARG A 1 130 ? 13.68 0.487 7.406 1 93.94 130 ARG A N 1
ATOM 1077 C CA . ARG A 1 130 ? 14.766 1.46 7.492 1 93.94 130 ARG A CA 1
ATOM 1078 C C . ARG A 1 130 ? 16.125 0.775 7.398 1 93.94 130 ARG A C 1
ATOM 1080 O O . ARG A 1 130 ? 17.078 1.339 6.848 1 93.94 130 ARG A O 1
ATOM 1087 N N . GLN A 1 131 ? 16.234 -0.385 7.902 1 93.5 131 GLN A N 1
ATOM 1088 C CA . GLN A 1 131 ? 17.484 -1.138 7.871 1 93.5 131 GLN A CA 1
ATOM 1089 C C . GLN A 1 131 ? 17.766 -1.694 6.477 1 93.5 131 GLN A C 1
ATOM 1091 O O . GLN A 1 131 ? 18.922 -1.889 6.098 1 93.5 131 GLN A O 1
ATOM 1096 N N . GLU A 1 132 ? 16.75 -1.817 5.801 1 94.06 132 GLU A N 1
ATOM 1097 C CA . GLU A 1 132 ? 16.875 -2.617 4.586 1 94.06 132 GLU A CA 1
ATOM 1098 C C . GLU A 1 132 ? 16.891 -1.734 3.34 1 94.06 132 GLU A C 1
ATOM 1100 O O . GLU A 1 132 ? 17.547 -2.057 2.354 1 94.06 132 GLU A O 1
ATOM 1105 N N . PHE A 1 133 ? 16.141 -0.639 3.383 1 95.31 133 PHE A N 1
ATOM 1106 C CA . PHE A 1 133 ? 15.914 0.102 2.146 1 95.31 133 PHE A CA 1
ATOM 1107 C C . PHE A 1 133 ? 16.25 1.576 2.33 1 95.31 133 PHE A C 1
ATOM 1109 O O . PHE A 1 133 ? 15.617 2.273 3.119 1 95.31 133 PHE A O 1
ATOM 1116 N N . PRO A 1 134 ? 17.203 1.988 1.59 1 93.94 134 PRO A N 1
ATOM 1117 C CA . PRO A 1 134 ? 17.344 3.443 1.518 1 93.94 134 PRO A CA 1
ATOM 1118 C C . PRO A 1 134 ? 16.219 4.113 0.726 1 93.94 134 PRO A C 1
ATOM 1120 O O . PRO A 1 134 ? 15.656 3.502 -0.181 1 93.94 134 PRO A O 1
ATOM 1123 N N . ARG A 1 135 ? 15.93 5.27 1.049 1 94.38 135 ARG A N 1
ATOM 1124 C CA . ARG A 1 135 ? 14.93 6.031 0.302 1 94.38 135 ARG A CA 1
ATOM 1125 C C . ARG A 1 135 ? 15.547 6.672 -0.938 1 94.38 135 ARG A C 1
ATOM 1127 O O . ARG A 1 135 ? 16.078 7.781 -0.87 1 94.38 135 ARG A O 1
ATOM 1134 N N . ARG A 1 136 ? 15.398 6.098 -2.068 1 94.44 136 ARG A N 1
ATOM 1135 C CA . ARG A 1 136 ? 16.031 6.551 -3.303 1 94.44 136 ARG A CA 1
ATOM 1136 C C . ARG A 1 136 ? 15.281 7.742 -3.893 1 94.44 136 ARG A C 1
ATOM 1138 O O . ARG A 1 136 ? 15.82 8.461 -4.738 1 94.44 136 ARG A O 1
ATOM 1145 N N . ASP A 1 137 ? 14.016 7.953 -3.443 1 95 137 ASP A N 1
ATOM 1146 C CA . ASP A 1 137 ? 13.18 9 -4.02 1 95 137 ASP A CA 1
ATOM 1147 C C . ASP A 1 137 ? 13.523 10.367 -3.422 1 95 137 ASP A C 1
ATOM 1149 O O . ASP A 1 137 ? 13.125 11.406 -3.955 1 95 137 ASP A O 1
ATOM 1153 N N . ALA A 1 138 ? 14.242 10.375 -2.332 1 96.06 138 ALA A N 1
ATOM 1154 C CA . ALA A 1 138 ? 14.422 11.602 -1.556 1 96.06 138 ALA A CA 1
ATOM 1155 C C . ALA A 1 138 ? 15.898 12.008 -1.512 1 96.06 138 ALA A C 1
ATOM 1157 O O . ALA A 1 138 ? 16.781 11.172 -1.737 1 96.06 138 ALA A O 1
ATOM 1158 N N . ASP A 1 139 ? 16.094 13.297 -1.28 1 94.56 139 ASP A N 1
ATOM 1159 C CA . ASP A 1 139 ? 17.422 13.82 -0.958 1 94.56 139 ASP A CA 1
ATOM 1160 C C . ASP A 1 139 ? 17.688 13.742 0.543 1 94.56 139 ASP A C 1
ATOM 1162 O O . ASP A 1 139 ? 17.094 14.477 1.325 1 94.56 139 ASP A O 1
ATOM 1166 N N . VAL A 1 140 ? 18.578 12.938 0.895 1 93.94 140 VAL A N 1
ATOM 1167 C CA . VAL A 1 140 ? 18.797 12.602 2.297 1 93.94 140 VAL A CA 1
ATOM 1168 C C . VAL A 1 140 ? 19.219 13.852 3.068 1 93.94 140 VAL A C 1
ATOM 1170 O O . VAL A 1 140 ? 18.828 14.031 4.227 1 93.94 140 VAL A O 1
ATOM 1173 N N . ASN A 1 141 ? 20.031 14.664 2.504 1 95.31 141 ASN A N 1
ATOM 1174 C CA . ASN A 1 141 ? 20.469 15.883 3.164 1 95.31 141 ASN A CA 1
ATOM 1175 C C . ASN A 1 141 ? 19.312 16.844 3.387 1 95.31 141 ASN A C 1
ATOM 1177 O O . ASN A 1 141 ? 19.188 17.453 4.457 1 95.31 141 ASN A O 1
ATOM 1181 N N . ARG A 1 142 ? 18.516 16.984 2.408 1 97.12 142 ARG A N 1
ATOM 1182 C CA . ARG A 1 142 ? 17.359 17.875 2.508 1 97.12 142 ARG A CA 1
ATOM 1183 C C . ARG A 1 142 ? 16.344 17.344 3.518 1 97.12 142 ARG A C 1
ATOM 1185 O O . ARG A 1 142 ? 15.742 18.109 4.266 1 97.12 142 ARG A O 1
ATOM 1192 N N . LEU A 1 143 ? 16.219 16.031 3.51 1 96.81 143 LEU A N 1
ATOM 1193 C CA . LEU A 1 143 ? 15.344 15.406 4.504 1 96.81 143 LEU A CA 1
ATOM 1194 C C . LEU A 1 143 ? 15.828 15.719 5.918 1 96.81 143 LEU A C 1
ATOM 1196 O O . LEU A 1 143 ? 15.016 16.016 6.801 1 96.81 143 LEU A O 1
ATOM 1200 N N . GLY A 1 144 ? 17.078 15.594 6.105 1 96.31 144 GLY A N 1
ATOM 1201 C CA . GLY A 1 144 ? 17.656 15.891 7.41 1 96.31 144 GLY A CA 1
ATOM 1202 C C . GLY A 1 144 ? 17.438 17.328 7.84 1 96.31 144 GLY A C 1
ATOM 1203 O O . GLY A 1 144 ? 17.062 17.594 8.984 1 96.31 144 GLY A O 1
ATOM 1204 N N . ALA A 1 145 ? 17.656 18.25 6.949 1 96.94 145 ALA A N 1
ATOM 1205 C CA . ALA A 1 145 ? 17.453 19.656 7.23 1 96.94 145 ALA A CA 1
ATOM 1206 C C . ALA A 1 145 ? 15.984 19.938 7.559 1 96.94 145 ALA A C 1
ATOM 1208 O O . ALA A 1 145 ? 15.688 20.719 8.477 1 96.94 145 ALA A O 1
ATOM 1209 N N . PHE A 1 146 ? 15.164 19.375 6.812 1 97.44 146 PHE A N 1
ATOM 1210 C CA . PHE A 1 146 ? 13.734 19.547 7.023 1 97.44 146 PHE A CA 1
ATOM 1211 C C . PHE A 1 146 ? 13.32 19.031 8.391 1 97.44 146 PHE A C 1
ATOM 1213 O O . PHE A 1 146 ? 12.57 19.688 9.117 1 97.44 146 PHE A O 1
ATOM 1220 N N . GLU A 1 147 ? 13.727 17.844 8.695 1 96.69 147 GLU A N 1
ATOM 1221 C CA . GLU A 1 147 ? 13.414 17.234 9.984 1 96.69 147 GLU A CA 1
ATOM 1222 C C . GLU A 1 147 ? 13.891 18.125 11.133 1 96.69 147 GLU A C 1
ATOM 1224 O O . GLU A 1 147 ? 13.164 18.328 12.117 1 96.69 147 GLU A O 1
ATOM 1229 N N . LYS A 1 148 ? 15.078 18.641 11.023 1 96.12 148 LYS A N 1
ATOM 1230 C CA . LYS A 1 148 ? 15.617 19.531 12.039 1 96.12 148 LYS A CA 1
ATOM 1231 C C . LYS A 1 148 ? 14.789 20.797 12.164 1 96.12 148 LYS A C 1
ATOM 1233 O O . LYS A 1 148 ? 14.5 21.266 13.273 1 96.12 148 LYS A O 1
ATOM 1238 N N . GLY A 1 149 ? 14.469 21.359 11.062 1 96.06 149 GLY A N 1
ATOM 1239 C CA . GLY A 1 149 ? 13.641 22.562 11.055 1 96.06 149 GLY A CA 1
ATOM 1240 C C . GLY A 1 149 ? 12.266 22.344 11.648 1 96.06 149 GLY A C 1
ATOM 1241 O O . GLY A 1 149 ? 11.789 23.156 12.445 1 96.06 149 GLY A O 1
ATOM 1242 N N . MET A 1 150 ? 11.688 21.281 11.297 1 97 150 MET A N 1
ATOM 1243 C CA . MET A 1 150 ? 10.359 20.953 11.82 1 97 150 MET A CA 1
ATOM 1244 C C . MET A 1 150 ? 10.406 20.703 13.32 1 97 150 MET A C 1
ATOM 1246 O O . MET A 1 150 ? 9.492 21.109 14.047 1 97 150 MET A O 1
ATOM 1250 N N . ASN A 1 151 ? 11.422 20 13.742 1 96.62 151 ASN A N 1
ATOM 1251 C CA . ASN A 1 151 ? 11.586 19.766 15.172 1 96.62 151 ASN A CA 1
ATOM 1252 C C . ASN A 1 151 ? 11.75 21.078 15.93 1 96.62 151 ASN A C 1
ATOM 1254 O O . ASN A 1 151 ? 11.203 21.25 17.016 1 96.62 151 ASN A O 1
ATOM 1258 N N . TYR A 1 152 ? 12.477 21.953 15.367 1 96.81 152 TYR A N 1
ATOM 1259 C CA . TYR A 1 152 ? 12.695 23.25 15.977 1 96.81 152 TYR A CA 1
ATOM 1260 C C . TYR A 1 152 ? 11.391 24.031 16.109 1 96.81 152 TYR A C 1
ATOM 1262 O O . TYR A 1 152 ? 11.047 24.5 17.188 1 96.81 152 TYR A O 1
ATOM 1270 N N . THR A 1 153 ? 10.688 24.172 15.039 1 97.06 153 THR A N 1
ATOM 1271 C CA . THR A 1 153 ? 9.445 24.938 15.047 1 97.06 153 THR A CA 1
ATOM 1272 C C . THR A 1 153 ? 8.406 24.281 15.953 1 97.06 153 THR A C 1
ATOM 1274 O O . THR A 1 153 ? 7.672 24.969 16.656 1 97.06 153 THR A O 1
ATOM 1277 N N . HIS A 1 154 ? 8.344 22.969 15.867 1 97.31 154 HIS A N 1
ATOM 1278 C CA . HIS A 1 154 ? 7.402 22.25 16.719 1 97.31 154 HIS A CA 1
ATOM 1279 C C . HIS A 1 154 ? 7.695 22.5 18.203 1 97.31 154 HIS A C 1
ATOM 1281 O O . HIS A 1 154 ? 6.777 22.766 18.984 1 97.31 154 HIS A O 1
ATOM 1287 N N . SER A 1 155 ? 8.914 22.391 18.578 1 97 155 SER A N 1
ATOM 1288 C CA . SER A 1 155 ? 9.328 22.641 19.953 1 97 155 SER A CA 1
ATOM 1289 C C . SER A 1 155 ? 9.039 24.062 20.375 1 97 155 SER A C 1
ATOM 1291 O O . SER A 1 155 ? 8.453 24.297 21.438 1 97 155 SER A O 1
ATOM 1293 N N . LYS A 1 156 ? 9.383 25.031 19.625 1 97.62 156 LYS A N 1
ATOM 1294 C CA . LYS A 1 156 ? 9.242 26.453 19.938 1 97.62 156 LYS A CA 1
ATOM 1295 C C . LYS A 1 156 ? 7.766 26.844 20.047 1 97.62 156 LYS A C 1
ATOM 1297 O O . LYS A 1 156 ? 7.352 27.453 21.031 1 97.62 156 LYS A O 1
ATOM 1302 N N . TYR A 1 157 ? 7.02 26.391 19.109 1 97.12 157 TYR A N 1
ATOM 1303 C CA . TYR A 1 157 ? 5.668 26.938 19.031 1 97.12 157 TYR A CA 1
ATOM 1304 C C . TYR A 1 157 ? 4.656 25.969 19.641 1 97.12 157 TYR A C 1
ATOM 1306 O O . TYR A 1 157 ? 3.848 26.344 20.484 1 97.12 157 TYR A O 1
ATOM 1314 N N . TRP A 1 158 ? 4.695 24.672 19.391 1 96.62 158 TRP A N 1
ATOM 1315 C CA . TRP A 1 158 ? 3.602 23.766 19.719 1 96.62 158 TRP A CA 1
ATOM 1316 C C . TRP A 1 158 ? 3.857 23.062 21.047 1 96.62 158 TRP A C 1
ATOM 1318 O O . TRP A 1 158 ? 2.936 22.5 21.656 1 96.62 158 TRP A O 1
ATOM 1328 N N . GLU A 1 159 ? 5.066 23.078 21.469 1 95.5 159 GLU A N 1
ATOM 1329 C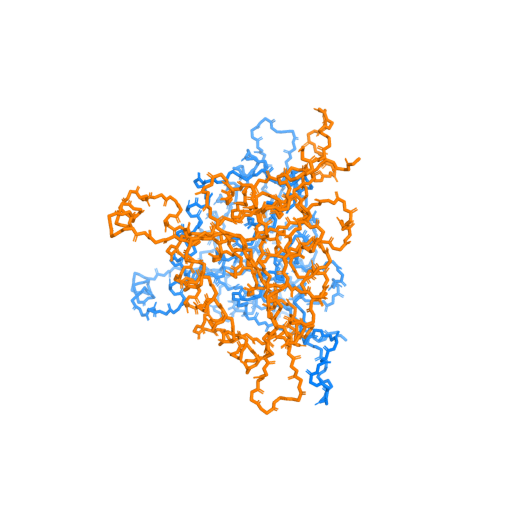 CA . GLU A 1 159 ? 5.344 22.5 22.781 1 95.5 159 GLU A CA 1
ATOM 1330 C C . GLU A 1 159 ? 5.504 23.594 23.844 1 95.5 159 GLU A C 1
ATOM 1332 O O . GLU A 1 159 ? 5.137 23.391 25 1 95.5 159 GLU A O 1
ATOM 1337 N N . LYS A 1 160 ? 6.086 24.766 23.469 1 95.94 160 LYS A N 1
ATOM 1338 C CA . LYS A 1 160 ? 6.426 25.766 24.469 1 95.94 160 LYS A CA 1
ATOM 1339 C C . LYS A 1 160 ? 5.457 26.953 24.406 1 95.94 160 LYS A C 1
ATOM 1341 O O . LYS A 1 160 ? 4.785 27.25 25.391 1 95.94 160 LYS A O 1
ATOM 1346 N N . THR A 1 161 ? 5.293 27.625 23.328 1 96.25 161 THR A N 1
ATOM 1347 C CA . THR A 1 161 ? 4.48 28.828 23.219 1 96.25 161 THR A CA 1
ATOM 1348 C C . THR A 1 161 ? 2.998 28.5 23.375 1 96.25 161 THR A C 1
ATOM 1350 O O . THR A 1 161 ? 2.268 29.219 24.062 1 96.25 161 THR A O 1
ATOM 1353 N N . TYR A 1 162 ? 2.586 27.453 22.703 1 95.56 162 TYR A N 1
ATOM 1354 C CA . TYR A 1 162 ? 1.208 26.969 22.75 1 95.56 162 TYR A CA 1
ATOM 1355 C C . TYR A 1 162 ? 1.154 25.516 23.188 1 95.56 162 TYR A C 1
ATOM 1357 O O . TYR A 1 162 ? 0.837 24.625 22.391 1 95.56 162 TYR A O 1
ATOM 1365 N N . PRO A 1 163 ? 1.33 25.219 24.422 1 94.69 163 PRO A N 1
ATOM 1366 C CA . PRO A 1 163 ? 1.521 23.828 24.859 1 94.69 163 PRO A CA 1
ATOM 1367 C C . PRO A 1 163 ? 0.242 23 24.781 1 94.69 163 PRO A C 1
ATOM 1369 O O . PRO A 1 163 ? 0.301 21.766 24.766 1 94.69 163 PRO A O 1
ATOM 1372 N N . GLN A 1 164 ? -0.9 23.609 24.828 1 96.38 164 GLN A N 1
ATOM 1373 C CA . GLN A 1 164 ? -2.172 22.953 24.578 1 96.38 164 GLN A CA 1
ATOM 1374 C C . GLN A 1 164 ? -2.764 23.375 23.234 1 96.38 164 GLN A C 1
ATOM 1376 O O . GLN A 1 164 ? -3.258 24.5 23.094 1 96.38 164 GLN A O 1
ATOM 1381 N N . ASN A 1 165 ? -2.656 22.484 22.297 1 97.31 165 ASN A N 1
ATOM 1382 C CA . ASN A 1 165 ? -3.051 22.906 20.953 1 97.31 165 ASN A CA 1
ATOM 1383 C C . ASN A 1 165 ? -3.49 21.734 20.094 1 97.31 165 ASN A C 1
ATOM 1385 O O . ASN A 1 165 ? -3.256 20.578 20.453 1 97.31 165 ASN A O 1
ATOM 1389 N N . PHE A 1 166 ? -4.238 22.016 19.062 1 98.31 166 PHE A N 1
ATOM 1390 C CA . PHE A 1 166 ? -4.418 21.188 17.875 1 98.31 166 PHE A CA 1
ATOM 1391 C C . PHE A 1 166 ? -3.529 21.672 16.734 1 98.31 166 PHE A C 1
ATOM 1393 O O . PHE A 1 166 ? -3.627 22.828 16.312 1 98.31 166 PHE A O 1
ATOM 1400 N N . TYR A 1 167 ? -2.646 20.812 16.281 1 98.5 167 TYR A N 1
ATOM 1401 C CA . TYR A 1 167 ? -1.661 21.125 15.25 1 98.5 167 TYR A CA 1
ATOM 1402 C C . TYR A 1 167 ? -1.985 20.375 13.953 1 98.5 167 TYR A C 1
ATOM 1404 O O . TYR A 1 167 ? -2.068 19.156 13.938 1 98.5 167 TYR A O 1
ATOM 1412 N N . LEU A 1 168 ? -2.287 21.125 12.891 1 98.75 168 LEU A N 1
ATOM 1413 C CA . LEU A 1 168 ? -2.494 20.516 11.578 1 98.75 168 LEU A CA 1
ATOM 1414 C C . LEU A 1 168 ? -1.163 20.156 10.93 1 98.75 168 LEU A C 1
ATOM 1416 O O . LEU A 1 168 ? -0.446 21.047 10.453 1 98.75 168 LEU A O 1
ATOM 1420 N N . SER A 1 169 ? -0.855 18.891 10.828 1 98.19 169 SER A N 1
ATOM 1421 C CA . SER A 1 169 ? 0.427 18.422 10.328 1 98.19 169 SER A CA 1
ATOM 1422 C C . SER A 1 169 ? 0.437 18.359 8.805 1 98.19 169 SER A C 1
ATOM 1424 O O . SER A 1 169 ? 1.464 18.609 8.172 1 98.19 169 SER A O 1
ATOM 1426 N N . LEU A 1 170 ? -0.644 17.938 8.211 1 98.5 170 LEU A N 1
ATOM 1427 C CA . LEU A 1 170 ? -0.729 17.75 6.77 1 98.5 170 LEU A CA 1
ATOM 1428 C C . LEU A 1 170 ? -2.168 17.891 6.285 1 98.5 170 LEU A C 1
ATOM 1430 O O . LEU A 1 170 ? -3.1 17.453 6.961 1 98.5 170 LEU A O 1
ATOM 1434 N N . LEU A 1 171 ? -2.383 18.516 5.227 1 98.69 171 LEU A N 1
ATOM 1435 C CA . LEU A 1 171 ? -3.646 18.656 4.512 1 98.69 171 LEU A CA 1
ATOM 1436 C C . LEU A 1 171 ? -3.441 18.484 3.008 1 98.69 171 LEU A C 1
ATOM 1438 O O . LEU A 1 171 ? -2.543 19.094 2.43 1 98.69 171 LEU A O 1
ATOM 1442 N N . ALA A 1 172 ? -4.195 17.641 2.395 1 98.56 172 ALA A N 1
ATOM 1443 C CA . ALA A 1 172 ? -4.074 17.453 0.95 1 98.56 172 ALA A CA 1
ATOM 1444 C C . ALA A 1 172 ? -5.43 17.141 0.321 1 98.56 172 ALA A C 1
ATOM 1446 O O . ALA A 1 172 ? -6.23 16.406 0.895 1 98.56 172 ALA A O 1
ATOM 1447 N N . THR A 1 173 ? -5.715 17.75 -0.762 1 98.25 173 THR A N 1
ATOM 1448 C CA . THR A 1 173 ? -6.871 17.469 -1.61 1 98.25 173 THR A CA 1
ATOM 1449 C C . THR A 1 173 ? -6.43 17.078 -3.018 1 98.25 173 THR A C 1
ATOM 1451 O O . THR A 1 173 ? -5.602 17.766 -3.627 1 98.25 173 THR A O 1
ATOM 1454 N N . HIS A 1 174 ? -6.957 16.016 -3.479 1 98.31 174 HIS A N 1
ATOM 1455 C CA . HIS A 1 174 ? -6.648 15.625 -4.852 1 98.31 174 HIS A CA 1
ATOM 1456 C C . HIS A 1 174 ? -6.922 16.766 -5.82 1 98.31 174 HIS A C 1
ATOM 1458 O O . HIS A 1 174 ? -7.969 17.422 -5.75 1 98.31 174 HIS A O 1
ATOM 1464 N N . PRO A 1 175 ? -6.039 16.969 -6.773 1 97.69 175 PRO A N 1
ATOM 1465 C CA . PRO A 1 175 ? -6.152 18.125 -7.664 1 97.69 175 PRO A CA 1
ATOM 1466 C C . PRO A 1 175 ? -7.477 18.141 -8.43 1 97.69 175 PRO A C 1
ATOM 1468 O O . PRO A 1 175 ? -8.047 19.219 -8.648 1 97.69 175 PRO A O 1
ATOM 1471 N N . ASP A 1 176 ? -7.984 17.031 -8.766 1 96.06 176 ASP A N 1
ATOM 1472 C CA . ASP A 1 176 ? -9.203 16.938 -9.562 1 96.06 176 ASP A CA 1
ATOM 1473 C C . ASP A 1 176 ? -10.43 17.312 -8.742 1 96.06 176 ASP A C 1
ATOM 1475 O O . ASP A 1 176 ? -11.516 17.5 -9.289 1 96.06 176 ASP A O 1
ATOM 1479 N N . TYR A 1 177 ? -10.242 17.516 -7.438 1 95.69 177 TYR A N 1
ATOM 1480 C CA . TYR A 1 177 ? -11.398 17.719 -6.57 1 95.69 177 TYR A CA 1
ATOM 1481 C C . TYR A 1 177 ? -11.234 18.969 -5.723 1 95.69 177 TYR A C 1
ATOM 1483 O O . TYR A 1 177 ? -11.852 19.094 -4.66 1 95.69 177 TYR A O 1
ATOM 1491 N N . ARG A 1 178 ? -10.453 19.844 -6.141 1 95.06 178 ARG A N 1
ATOM 1492 C CA . ARG A 1 178 ? -10.18 21.047 -5.367 1 95.06 178 ARG A CA 1
ATOM 1493 C C . ARG A 1 178 ? -11.289 22.078 -5.543 1 95.06 178 ARG A C 1
ATOM 1495 O O . ARG A 1 178 ? -12.133 21.938 -6.426 1 95.06 178 ARG A O 1
ATOM 1502 N N . ARG A 1 179 ? -11.312 22.969 -4.629 1 93 179 ARG A N 1
ATOM 1503 C CA . ARG A 1 179 ? -12.219 24.109 -4.648 1 93 179 ARG A CA 1
ATOM 1504 C C . ARG A 1 179 ? -13.672 23.656 -4.512 1 93 179 ARG A C 1
ATOM 1506 O O . ARG A 1 179 ? -14.555 24.188 -5.188 1 93 179 ARG A O 1
ATOM 1513 N N . ARG A 1 180 ? -13.812 22.609 -3.727 1 92.81 180 ARG A N 1
ATOM 1514 C CA . ARG A 1 180 ? -15.156 22.109 -3.439 1 92.81 180 ARG A CA 1
ATOM 1515 C C . ARG A 1 180 ? -15.445 22.141 -1.943 1 92.81 180 ARG A C 1
ATOM 1517 O O . ARG A 1 180 ? -16.5 21.688 -1.499 1 92.81 180 ARG A O 1
ATOM 1524 N N . GLY A 1 181 ? -14.445 22.578 -1.222 1 95.31 181 GLY A N 1
ATOM 1525 C CA . GLY A 1 181 ? -14.703 22.828 0.188 1 95.31 181 GLY A CA 1
ATOM 1526 C C . GLY A 1 181 ? -14.172 21.734 1.095 1 95.31 181 GLY A C 1
ATOM 1527 O O . GLY A 1 181 ? -14.273 21.828 2.318 1 95.31 181 GLY A O 1
ATOM 1528 N N . ALA A 1 182 ? -13.594 20.672 0.578 1 97.06 182 ALA A N 1
ATOM 1529 C CA . ALA A 1 182 ? -13.109 19.562 1.395 1 97.06 182 ALA A CA 1
ATOM 1530 C C . ALA A 1 182 ? -11.992 20.016 2.332 1 97.06 182 ALA A C 1
ATOM 1532 O O . ALA A 1 182 ? -11.992 19.672 3.516 1 97.06 182 ALA A O 1
ATOM 1533 N N . GLY A 1 183 ? -11.031 20.781 1.793 1 97.31 183 GLY A N 1
ATOM 1534 C CA . GLY A 1 183 ? -9.961 21.297 2.629 1 97.31 183 GLY A CA 1
ATOM 1535 C C . GLY A 1 183 ? -10.461 22.156 3.775 1 97.31 183 GLY A C 1
ATOM 1536 O O . GLY A 1 183 ? -9.977 22.047 4.902 1 97.31 183 GLY A O 1
ATOM 1537 N N . THR A 1 184 ? -11.406 22.953 3.455 1 97.19 184 THR A N 1
ATOM 1538 C CA . THR A 1 184 ? -12.008 23.812 4.465 1 97.19 184 THR A CA 1
ATOM 1539 C C . THR A 1 184 ? -12.68 22.984 5.559 1 97.19 184 THR A C 1
ATOM 1541 O O . THR A 1 184 ? -12.469 23.234 6.746 1 97.19 184 THR A O 1
ATOM 1544 N N . ALA A 1 185 ? -13.469 22 5.156 1 97.44 185 ALA A N 1
ATOM 1545 C CA . ALA A 1 185 ? -14.195 21.172 6.109 1 97.44 185 ALA A CA 1
ATOM 1546 C C . ALA A 1 185 ? -13.234 20.422 7.031 1 97.44 185 ALA A C 1
ATOM 1548 O O . ALA A 1 185 ? -13.469 20.328 8.234 1 97.44 185 ALA A O 1
ATOM 1549 N N . LEU A 1 186 ? -12.219 19.906 6.453 1 98.5 186 LEU A N 1
ATOM 1550 C CA . LEU A 1 186 ? -11.227 19.156 7.219 1 98.5 186 LEU A CA 1
ATOM 1551 C C . LEU A 1 186 ? -10.508 20.062 8.211 1 98.5 186 LEU A C 1
ATOM 1553 O O . LEU A 1 186 ? -10.242 19.656 9.344 1 98.5 186 LEU A O 1
ATOM 1557 N N . THR A 1 187 ? -10.164 21.266 7.785 1 98.31 187 THR A N 1
ATOM 1558 C CA . THR A 1 187 ? -9.5 22.219 8.656 1 98.31 187 THR A CA 1
ATOM 1559 C C . THR A 1 187 ? -10.445 22.703 9.75 1 98.31 187 THR A C 1
ATOM 1561 O O . THR A 1 187 ? -10.062 22.797 10.922 1 98.31 187 THR A O 1
ATOM 1564 N N . GLN A 1 188 ? -11.672 22.953 9.383 1 97.69 188 GLN A N 1
ATOM 1565 C CA . GLN A 1 188 ? -12.664 23.422 10.336 1 97.69 188 GLN A CA 1
ATOM 1566 C C . GLN A 1 188 ? -12.883 22.406 11.453 1 97.69 188 GLN A C 1
ATOM 1568 O O . GLN A 1 188 ? -13.133 22.781 12.602 1 97.69 188 GLN A O 1
ATOM 1573 N N . TRP A 1 189 ? -12.852 21.172 11.148 1 97.81 189 TRP A N 1
ATOM 1574 C CA . TRP A 1 189 ? -12.984 20.141 12.164 1 97.81 189 TRP A CA 1
ATOM 1575 C C . TRP A 1 189 ? -11.992 20.344 13.297 1 97.81 189 TRP A C 1
ATOM 1577 O O . TRP A 1 189 ? -12.367 20.312 14.477 1 97.81 189 TRP A O 1
ATOM 1587 N N . GLY A 1 190 ? -10.75 20.562 12.945 1 98.12 190 GLY A N 1
ATOM 1588 C CA . GLY A 1 190 ? -9.727 20.766 13.961 1 98.12 190 GLY A CA 1
ATOM 1589 C C . GLY A 1 190 ? -9.93 22.031 14.766 1 98.12 190 GLY A C 1
ATOM 1590 O O . GLY A 1 190 ? -9.719 22.047 15.984 1 98.12 190 GLY A O 1
ATOM 1591 N N . ILE A 1 191 ? -10.32 23.062 14.094 1 97.69 191 ILE A N 1
ATOM 1592 C CA . ILE A 1 191 ? -10.617 24.328 14.773 1 97.69 191 ILE A CA 1
ATOM 1593 C C . ILE A 1 191 ? -11.727 24.109 15.797 1 97.69 191 ILE A C 1
ATOM 1595 O O . ILE A 1 191 ? -11.602 24.516 16.953 1 97.69 191 ILE A O 1
ATOM 1599 N N . ASP A 1 192 ? -12.773 23.422 15.344 1 97.38 192 ASP A N 1
ATOM 1600 C CA . ASP A 1 192 ? -13.922 23.188 16.219 1 97.38 192 ASP A CA 1
ATOM 1601 C C . ASP A 1 192 ? -13.516 22.359 17.438 1 97.38 192 ASP A C 1
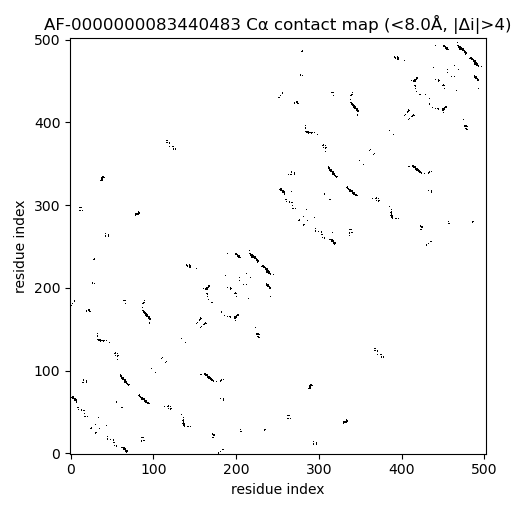ATOM 1603 O O . ASP A 1 192 ? -13.953 22.641 18.562 1 97.38 192 ASP A O 1
ATOM 1607 N N . GLN A 1 193 ? -12.727 21.359 17.219 1 97.31 193 GLN A N 1
ATOM 1608 C CA . GLN A 1 193 ? -12.25 20.531 18.328 1 97.31 193 GLN A CA 1
ATOM 1609 C C . GLN A 1 193 ? -11.445 21.359 19.328 1 97.31 193 GLN A C 1
ATOM 1611 O O . GLN A 1 193 ? -11.609 21.219 20.547 1 97.31 193 GLN A O 1
ATOM 1616 N N . ALA A 1 194 ? -10.586 22.156 18.828 1 96.81 194 ALA A N 1
ATOM 1617 C CA . ALA A 1 194 ? -9.734 22.984 19.672 1 96.81 194 ALA A CA 1
ATOM 1618 C C . ALA A 1 194 ? -10.57 23.969 20.484 1 96.81 194 ALA A C 1
ATOM 1620 O O . ALA A 1 194 ? -10.336 24.156 21.672 1 96.81 194 ALA A O 1
ATOM 1621 N N . MET A 1 195 ? -11.523 24.562 19.844 1 95.5 195 MET A N 1
ATOM 1622 C CA . MET A 1 195 ? -12.383 25.516 20.531 1 95.5 195 MET A CA 1
ATOM 1623 C C . MET A 1 195 ? -13.164 24.844 21.656 1 95.5 195 MET A C 1
ATOM 1625 O O . MET A 1 195 ? -13.289 25.406 22.75 1 95.5 195 MET A O 1
ATOM 1629 N N . THR A 1 196 ? -13.672 23.734 21.359 1 95.69 196 THR A N 1
ATOM 1630 C CA . THR A 1 196 ? -14.422 22.984 22.344 1 95.69 196 THR A CA 1
ATOM 1631 C C . THR A 1 196 ? -13.539 22.641 23.547 1 95.69 196 THR A C 1
ATOM 1633 O O . THR A 1 196 ? -14 22.688 24.688 1 95.69 196 THR A O 1
ATOM 1636 N N . ALA A 1 197 ? -12.289 22.391 23.312 1 94 197 ALA A N 1
ATOM 1637 C CA . ALA A 1 197 ? -11.367 21.953 24.359 1 94 197 ALA A CA 1
ATOM 1638 C C . ALA A 1 197 ? -10.688 23.156 25.016 1 94 197 ALA A C 1
ATOM 1640 O O . ALA A 1 197 ? -10.031 23 26.047 1 94 197 ALA A O 1
ATOM 1641 N N . GLY A 1 198 ? -10.852 24.297 24.406 1 94.81 198 GLY A N 1
ATOM 1642 C CA . GLY A 1 198 ? -10.148 25.484 24.875 1 94.81 198 GLY A CA 1
ATOM 1643 C C . GLY A 1 198 ? -8.68 25.484 24.516 1 94.81 198 GLY A C 1
ATOM 1644 O O . GLY A 1 198 ? -7.852 26.016 25.266 1 94.81 198 GLY A O 1
ATOM 1645 N N . PHE A 1 199 ? -8.281 24.797 23.453 1 96.44 199 PHE A N 1
ATOM 1646 C CA . PHE A 1 199 ? -6.902 24.688 23 1 96.44 199 PHE A CA 1
ATOM 1647 C C . PHE A 1 199 ? -6.609 25.672 21.891 1 96.44 199 PHE A C 1
ATOM 1649 O O . PHE A 1 199 ? -7.531 26.172 21.234 1 96.44 199 PHE A O 1
ATOM 1656 N N . ASP A 1 200 ? -5.379 25.969 21.688 1 97.38 200 ASP A N 1
ATOM 1657 C CA . ASP A 1 200 ? -4.941 26.734 20.531 1 97.38 200 ASP A CA 1
ATOM 1658 C C . ASP A 1 200 ? -4.898 25.875 19.281 1 97.38 200 ASP A C 1
ATOM 1660 O O . ASP A 1 200 ? -5.023 24.656 19.359 1 97.38 200 ASP A O 1
ATOM 1664 N N . VAL A 1 201 ? -4.855 26.562 18.125 1 98.38 201 VAL A N 1
ATOM 1665 C CA . VAL A 1 201 ? -4.758 25.875 16.844 1 98.38 201 VAL A CA 1
ATOM 1666 C C . VAL A 1 201 ? -3.592 26.438 16.047 1 98.38 201 VAL A C 1
ATOM 1668 O O . VAL A 1 201 ? -3.42 27.656 15.961 1 98.38 201 VAL A O 1
ATOM 1671 N N . GLY A 1 202 ? -2.736 25.594 15.492 1 98.31 202 GLY A N 1
ATOM 1672 C CA . GLY A 1 202 ? -1.606 26.078 14.719 1 98.31 202 GLY A CA 1
ATOM 1673 C C . GLY A 1 202 ? -1.234 25.141 13.57 1 98.31 202 GLY A C 1
ATOM 1674 O O . GLY A 1 202 ? -1.801 24.062 13.438 1 98.31 202 GLY A O 1
ATOM 1675 N N . LEU A 1 203 ? -0.371 25.625 12.688 1 98.5 203 LEU A N 1
ATOM 1676 C CA . LEU A 1 203 ? 0.099 24.875 11.523 1 98.5 203 LEU A CA 1
ATOM 1677 C C . LEU A 1 203 ? 1.278 25.594 10.867 1 98.5 203 LEU A C 1
ATOM 1679 O O . LEU A 1 203 ? 1.625 26.703 11.242 1 98.5 203 LEU A O 1
ATOM 1683 N N . GLU A 1 204 ? 1.958 24.906 10 1 97.94 204 GLU A N 1
ATOM 1684 C CA . GLU A 1 204 ? 2.859 25.484 9.016 1 97.94 204 GLU A CA 1
ATOM 1685 C C . GLU A 1 204 ? 2.25 25.438 7.613 1 97.94 204 GLU A C 1
ATOM 1687 O O . GLU A 1 204 ? 1.997 24.344 7.082 1 97.94 204 GLU A O 1
ATOM 1692 N N . ALA A 1 205 ? 2.096 26.609 7.02 1 97.75 205 ALA A N 1
ATOM 1693 C CA . ALA A 1 205 ? 1.352 26.688 5.766 1 97.75 205 ALA A CA 1
ATOM 1694 C C . ALA A 1 205 ? 2.285 26.562 4.562 1 97.75 205 ALA A C 1
ATOM 1696 O O . ALA A 1 205 ? 3.379 27.141 4.559 1 97.75 205 ALA A O 1
ATOM 1697 N N . SER A 1 206 ? 1.834 25.75 3.584 1 95.44 206 SER A N 1
ATOM 1698 C CA . SER A 1 206 ? 2.398 25.844 2.242 1 95.44 206 SER A CA 1
ATOM 1699 C C . SER A 1 206 ? 1.92 27.109 1.533 1 95.44 206 SER A C 1
ATOM 1701 O O . SER A 1 206 ? 0.95 27.734 1.961 1 95.44 206 SER A O 1
ATOM 1703 N N . PRO A 1 207 ? 2.605 27.484 0.434 1 94.88 207 PRO A N 1
ATOM 1704 C CA . PRO A 1 207 ? 2.111 28.625 -0.346 1 94.88 207 PRO A CA 1
ATOM 1705 C C . PRO A 1 207 ? 0.684 28.422 -0.849 1 94.88 207 PRO A C 1
ATOM 1707 O O . PRO A 1 207 ? -0.121 29.359 -0.832 1 94.88 207 PRO A O 1
ATOM 1710 N N . MET A 1 208 ? 0.373 27.266 -1.198 1 92.25 208 MET A N 1
ATOM 1711 C CA . MET A 1 208 ? -0.957 26.969 -1.726 1 92.25 208 MET A CA 1
ATOM 1712 C C . MET A 1 208 ? -2.006 27.031 -0.62 1 92.25 208 MET A C 1
ATOM 1714 O O . MET A 1 208 ? -3.135 27.453 -0.851 1 92.25 208 MET A O 1
ATOM 1718 N N . GLY A 1 209 ? -1.623 26.578 0.566 1 95.62 209 GLY A N 1
ATOM 1719 C CA . GLY A 1 209 ? -2.576 26.5 1.662 1 95.62 209 GLY A CA 1
ATOM 1720 C C . GLY A 1 209 ? -2.738 27.828 2.396 1 95.62 209 GLY A C 1
ATOM 1721 O O . GLY A 1 209 ? -3.746 28.047 3.068 1 95.62 209 GLY A O 1
ATOM 1722 N N . PHE A 1 210 ? -1.827 28.719 2.207 1 96.69 210 PHE A N 1
ATOM 1723 C CA . PHE A 1 210 ? -1.741 29.953 2.98 1 96.69 210 PHE A CA 1
ATOM 1724 C C . PHE A 1 210 ? -3.025 30.766 2.852 1 96.69 210 PHE A C 1
ATOM 1726 O O . PHE A 1 210 ? -3.625 31.141 3.857 1 96.69 210 PHE A O 1
ATOM 1733 N N . PRO A 1 211 ? -3.557 31.016 1.675 1 95.62 211 PRO A N 1
ATOM 1734 C CA . PRO A 1 211 ? -4.785 31.797 1.549 1 95.62 211 PRO A CA 1
ATOM 1735 C C . PRO A 1 211 ? -5.977 31.141 2.248 1 95.62 211 PRO A C 1
ATOM 1737 O O . PRO A 1 211 ? -6.816 31.844 2.826 1 95.62 211 PRO A O 1
ATOM 1740 N N . LEU A 1 212 ? -6.066 29.844 2.18 1 95.94 212 LEU A N 1
ATOM 1741 C CA . LEU A 1 212 ? -7.141 29.125 2.854 1 95.94 212 LEU A CA 1
ATOM 1742 C C . LEU A 1 212 ? -7.113 29.375 4.355 1 95.94 212 LEU A C 1
ATOM 1744 O O . LEU A 1 212 ? -8.141 29.688 4.957 1 95.94 212 LEU A O 1
ATOM 1748 N N . TYR A 1 213 ? -5.941 29.25 4.895 1 97.88 213 TYR A N 1
ATOM 1749 C CA . TYR A 1 213 ? -5.809 29.375 6.344 1 97.88 213 TYR A CA 1
ATOM 1750 C C . TYR A 1 213 ? -6.07 30.812 6.785 1 97.88 213 TYR A C 1
ATOM 1752 O O . TYR A 1 213 ? -6.688 31.047 7.828 1 97.88 213 TYR A O 1
ATOM 1760 N N . GLN A 1 214 ? -5.609 31.75 5.934 1 96.44 214 GLN A N 1
ATOM 1761 C CA . GLN A 1 214 ? -5.93 33.125 6.219 1 96.44 214 GLN A CA 1
ATOM 1762 C C . GLN A 1 214 ? -7.438 33.375 6.234 1 96.44 214 GLN A C 1
ATOM 1764 O O . GLN A 1 214 ? -7.961 34.031 7.137 1 96.44 214 GLN A O 1
ATOM 1769 N N . HIS A 1 215 ? -8.102 32.844 5.297 1 95.38 215 HIS A N 1
ATOM 1770 C CA . HIS A 1 215 ? -9.547 33 5.18 1 95.38 215 HIS A CA 1
ATOM 1771 C C . HIS A 1 215 ? -10.266 32.375 6.383 1 95.38 215 HIS A C 1
ATOM 1773 O O . HIS A 1 215 ? -11.312 32.844 6.801 1 95.38 215 HIS A O 1
ATOM 1779 N N . LEU A 1 216 ? -9.688 31.359 6.941 1 96.25 216 LEU A N 1
ATOM 1780 C CA . LEU A 1 216 ? -10.312 30.625 8.039 1 96.25 216 LEU A CA 1
ATOM 1781 C C . LEU A 1 216 ? -10.016 31.297 9.375 1 96.25 216 LEU A C 1
ATOM 1783 O O . LEU A 1 216 ? -10.547 30.891 10.414 1 96.25 216 LEU A O 1
ATOM 1787 N N . GLY A 1 217 ? -9.07 32.25 9.359 1 96.56 217 GLY A N 1
ATOM 1788 C CA . GLY A 1 217 ? -8.867 33.031 10.586 1 96.56 217 GLY A CA 1
ATOM 1789 C C . GLY A 1 217 ? -7.488 32.812 11.188 1 96.56 217 GLY A C 1
ATOM 1790 O O . GLY A 1 217 ? -7.215 33.281 12.297 1 96.56 217 GLY A O 1
ATOM 1791 N N . PHE A 1 218 ? -6.625 32.156 10.477 1 98.25 218 PHE A N 1
ATOM 1792 C CA . PHE A 1 218 ? -5.254 32.031 10.953 1 98.25 218 PHE A CA 1
ATOM 1793 C C . PHE A 1 218 ? -4.453 33.281 10.68 1 98.25 218 PHE A C 1
ATOM 1795 O O . PHE A 1 218 ? -4.645 33.938 9.656 1 98.25 218 PHE A O 1
ATOM 1802 N N . ILE A 1 219 ? -3.518 33.562 11.578 1 97.44 219 ILE A N 1
ATOM 1803 C CA . ILE A 1 219 ? -2.623 34.688 11.398 1 97.44 219 ILE A CA 1
ATOM 1804 C C . ILE A 1 219 ? -1.182 34.219 11.273 1 97.44 219 ILE A C 1
ATOM 1806 O O . ILE A 1 219 ? -0.788 33.25 11.938 1 97.44 219 ILE A O 1
ATOM 1810 N N . HIS A 1 220 ? -0.464 34.906 10.5 1 97.75 220 HIS A N 1
ATOM 1811 C CA . HIS A 1 220 ? 0.941 34.594 10.273 1 97.75 220 HIS A CA 1
ATOM 1812 C C . HIS A 1 220 ? 1.805 35.031 11.445 1 97.75 220 HIS A C 1
ATOM 1814 O O . HIS A 1 220 ? 1.735 36.219 11.859 1 97.75 220 HIS A O 1
ATOM 1820 N N . LEU A 1 221 ? 2.607 34.125 11.969 1 96.94 221 LEU A N 1
ATOM 1821 C CA . LEU A 1 221 ? 3.49 34.469 13.078 1 96.94 221 LEU A CA 1
ATOM 1822 C C . LEU A 1 221 ? 4.91 34.75 12.586 1 96.94 221 LEU A C 1
ATOM 1824 O O . LEU A 1 221 ? 5.504 35.75 12.914 1 96.94 221 LEU A O 1
ATOM 1828 N N . GLU A 1 222 ? 5.426 33.719 11.883 1 96.75 222 GLU A N 1
ATOM 1829 C CA . GLU A 1 222 ? 6.836 33.781 11.5 1 96.75 222 GLU A CA 1
ATOM 1830 C C . GLU A 1 222 ? 7.129 32.875 10.32 1 96.75 222 GLU A C 1
ATOM 1832 O O . GLU A 1 222 ? 6.418 31.891 10.102 1 96.75 222 GLU A O 1
ATOM 1837 N N . ASP A 1 223 ? 8.164 33.312 9.57 1 97.25 223 ASP A N 1
ATOM 1838 C CA . ASP A 1 223 ? 8.75 32.406 8.578 1 97.25 223 ASP A CA 1
ATOM 1839 C C . ASP A 1 223 ? 10.047 31.797 9.102 1 97.25 223 ASP A C 1
ATOM 1841 O O . ASP A 1 223 ? 10.859 32.469 9.727 1 97.25 223 ASP A O 1
ATOM 1845 N N . HIS A 1 224 ? 10.125 30.516 8.898 1 96.62 224 HIS A N 1
ATOM 1846 C CA . HIS A 1 224 ? 11.375 29.828 9.18 1 96.62 224 HIS A CA 1
ATOM 1847 C C . HIS A 1 224 ? 11.984 29.25 7.906 1 96.62 224 HIS A C 1
ATOM 1849 O O . HIS A 1 224 ? 11.398 28.375 7.27 1 96.62 224 HIS A O 1
ATOM 1855 N N . VAL A 1 225 ? 13.172 29.688 7.586 1 96.25 225 VAL A N 1
ATOM 1856 C CA . VAL A 1 225 ? 13.828 29.266 6.352 1 96.25 225 VAL A CA 1
ATOM 1857 C C . VAL A 1 225 ? 14.688 28.031 6.617 1 96.25 225 VAL A C 1
ATOM 1859 O O . VAL A 1 225 ? 15.477 28 7.566 1 96.25 225 VAL A O 1
ATOM 1862 N N . LEU A 1 226 ? 14.484 27.031 5.785 1 95.81 226 LEU A N 1
ATOM 1863 C CA . LEU A 1 226 ? 15.234 25.781 5.883 1 95.81 226 LEU A CA 1
ATOM 1864 C C . LEU A 1 226 ? 16.203 25.641 4.715 1 95.81 226 LEU A C 1
ATOM 1866 O O . LEU A 1 226 ? 15.828 25.828 3.559 1 95.81 226 LEU A O 1
ATOM 1870 N N . LYS A 1 227 ? 17.422 25.297 5.066 1 94.06 227 LYS A N 1
ATOM 1871 C CA . LYS A 1 227 ? 18.469 25.047 4.078 1 94.06 227 LYS A CA 1
ATOM 1872 C C . LYS A 1 227 ? 19.328 23.844 4.473 1 94.06 227 LYS A C 1
ATOM 1874 O O . LYS A 1 227 ? 19.672 23.688 5.641 1 94.06 227 LYS A O 1
ATOM 1879 N N . ALA A 1 228 ? 19.531 22.984 3.488 1 94.38 228 ALA A N 1
ATOM 1880 C CA . ALA A 1 228 ? 20.453 21.875 3.715 1 94.38 228 ALA A CA 1
ATOM 1881 C C . ALA A 1 228 ? 21.891 22.328 3.512 1 94.38 228 ALA A C 1
ATOM 1883 O O . ALA A 1 228 ? 22.156 23.312 2.826 1 94.38 228 ALA A O 1
ATOM 1884 N N . ASP A 1 229 ? 22.781 21.516 4.109 1 90.56 229 ASP A N 1
ATOM 1885 C CA . ASP A 1 229 ? 24.203 21.859 3.979 1 90.56 229 ASP A CA 1
ATOM 1886 C C . ASP A 1 229 ? 24.625 21.859 2.514 1 90.56 229 ASP A C 1
ATOM 1888 O O . ASP A 1 229 ? 24.344 20.922 1.773 1 90.56 229 ASP A O 1
ATOM 1892 N N . ASN A 1 230 ? 25.266 22.922 2.119 1 88.31 230 ASN A N 1
ATOM 1893 C CA . ASN A 1 230 ? 25.844 23.078 0.787 1 88.31 230 ASN A CA 1
ATOM 1894 C C . ASN A 1 230 ? 24.766 23.062 -0.294 1 88.31 230 ASN A C 1
ATOM 1896 O O . ASN A 1 230 ? 25 22.578 -1.403 1 88.31 230 ASN A O 1
ATOM 1900 N N . ASP A 1 231 ? 23.609 23.406 0.109 1 90.25 231 ASP A N 1
ATOM 1901 C CA . ASP A 1 231 ? 22.484 23.484 -0.824 1 90.25 231 ASP A CA 1
ATOM 1902 C C . ASP A 1 231 ? 22.203 24.922 -1.234 1 90.25 231 ASP A C 1
ATOM 1904 O O . ASP A 1 231 ? 22.234 25.828 -0.398 1 90.25 231 ASP A O 1
ATOM 1908 N N . SER A 1 232 ? 22 25.172 -2.459 1 91.62 232 SER A N 1
ATOM 1909 C CA . SER A 1 232 ? 21.766 26.516 -2.951 1 91.62 232 SER A CA 1
ATOM 1910 C C . SER A 1 232 ? 20.297 26.891 -2.846 1 91.62 232 SER A C 1
ATOM 1912 O O . SER A 1 232 ? 19.938 28.062 -2.984 1 91.62 232 SER A O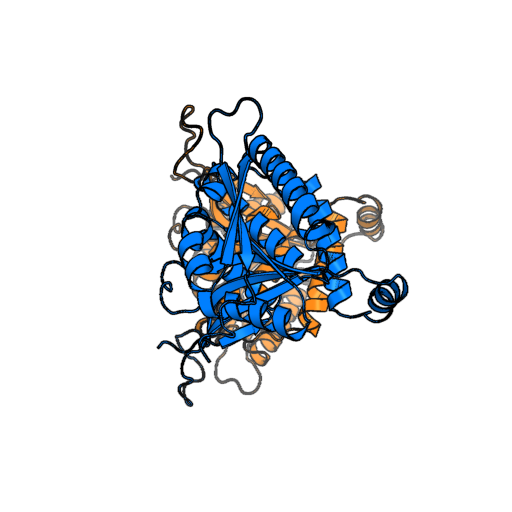 1
ATOM 1914 N N . THR A 1 233 ? 19.5 25.953 -2.621 1 94.5 233 THR A N 1
ATOM 1915 C CA . THR A 1 233 ? 18.062 26.203 -2.533 1 94.5 233 THR A CA 1
ATOM 1916 C C . THR A 1 233 ? 17.594 26.094 -1.091 1 94.5 233 THR A C 1
ATOM 1918 O O . THR A 1 233 ? 18.297 25.578 -0.231 1 94.5 233 THR A O 1
ATOM 1921 N N . SER A 1 234 ? 16.453 26.75 -0.788 1 95.5 234 SER A N 1
ATOM 1922 C CA . SER A 1 234 ? 15.852 26.719 0.537 1 95.5 234 SER A CA 1
ATOM 1923 C C . SER A 1 234 ? 14.328 26.625 0.442 1 95.5 234 SER A C 1
ATOM 1925 O O . SER A 1 234 ? 13.758 26.844 -0.629 1 95.5 234 SER A O 1
ATOM 1927 N N . VAL A 1 235 ? 13.75 26.219 1.537 1 96 235 VAL A N 1
ATOM 1928 C CA . VAL A 1 235 ? 12.297 26.234 1.649 1 96 235 VAL A CA 1
ATOM 1929 C C . VAL A 1 235 ? 11.891 27 2.908 1 96 235 VAL A C 1
ATOM 1931 O O . VAL A 1 235 ? 12.703 27.203 3.814 1 96 235 VAL A O 1
ATOM 1934 N N . VAL A 1 236 ? 10.641 27.422 2.865 1 96 236 VAL A N 1
ATOM 1935 C CA . VAL A 1 236 ? 10.18 28.266 3.961 1 96 236 VAL A CA 1
ATOM 1936 C C . VAL A 1 236 ? 8.992 27.609 4.66 1 96 236 VAL A C 1
ATOM 1938 O O . VAL A 1 236 ? 8.047 27.172 4.004 1 96 236 VAL A O 1
ATOM 1941 N N . LEU A 1 237 ? 9.078 27.516 5.957 1 95.25 237 LEU A N 1
ATOM 1942 C CA . LEU A 1 237 ? 7.945 27.141 6.801 1 95.25 237 LEU A CA 1
ATOM 1943 C C . LEU A 1 237 ? 7.23 28.391 7.316 1 95.25 237 LEU A C 1
ATOM 1945 O O . LEU A 1 237 ? 7.812 29.188 8.055 1 95.25 237 LEU A O 1
ATOM 1949 N N . ARG A 1 238 ? 5.977 28.547 6.941 1 97.88 238 ARG A N 1
ATOM 1950 C CA . ARG A 1 238 ? 5.199 29.688 7.414 1 97.88 238 ARG A CA 1
ATOM 1951 C C . ARG A 1 238 ? 4.332 29.297 8.609 1 97.88 238 ARG A C 1
ATOM 1953 O O . ARG A 1 238 ? 3.299 28.641 8.445 1 97.88 238 ARG A O 1
ATOM 1960 N N . ILE A 1 239 ? 4.703 29.734 9.766 1 98.38 239 ILE A N 1
ATOM 1961 C CA . ILE A 1 239 ? 4.012 29.375 11 1 98.38 239 ILE A CA 1
ATOM 1962 C C . ILE A 1 239 ? 2.771 30.25 11.172 1 98.38 239 ILE A C 1
ATOM 1964 O O . ILE A 1 239 ? 2.854 31.484 11.102 1 98.38 239 ILE A O 1
ATOM 1968 N N . MET A 1 240 ? 1.645 29.609 11.344 1 98.5 240 MET A N 1
ATOM 1969 C CA . MET A 1 240 ? 0.387 30.328 11.531 1 98.5 240 MET A CA 1
ATOM 1970 C C . MET A 1 240 ? -0.356 29.812 12.758 1 98.5 240 MET A C 1
ATOM 1972 O O . MET A 1 240 ? -0.245 28.641 13.109 1 98.5 240 MET A O 1
ATOM 1976 N N . VAL A 1 241 ? -1.101 30.656 13.398 1 98.19 241 VAL A N 1
ATOM 1977 C CA . VAL A 1 241 ? -1.933 30.312 14.547 1 98.19 241 VAL A CA 1
ATOM 1978 C C . VAL A 1 241 ? -3.334 30.891 14.367 1 98.19 241 VAL A C 1
ATOM 1980 O O . VAL A 1 241 ? -3.496 31.969 13.773 1 98.19 241 VAL A O 1
ATOM 1983 N N . TYR A 1 242 ? -4.281 30.141 14.852 1 97 242 TYR A N 1
ATOM 1984 C CA . TYR A 1 242 ? -5.672 30.562 14.742 1 97 242 TYR A CA 1
ATOM 1985 C C . TYR A 1 242 ? -6 31.625 15.781 1 97 242 TYR A C 1
ATOM 1987 O O . TYR A 1 242 ? -5.691 31.469 16.969 1 97 242 TYR A O 1
ATOM 1995 N N . GLU A 1 243 ? -6.578 32.781 15.391 1 86.38 243 GLU A N 1
ATOM 1996 C CA . GLU A 1 243 ? -6.984 33.875 16.266 1 86.38 243 GLU A CA 1
ATOM 1997 C C . GLU A 1 243 ? -8.43 33.719 16.734 1 86.38 243 GLU A C 1
ATOM 1999 O O . GLU A 1 243 ? -9.359 33.75 15.93 1 86.38 243 GLU A O 1
ATOM 2004 N N . LYS A 1 244 ? -8.75 33.312 18 1 73.81 244 LYS A N 1
ATOM 2005 C CA . LYS A 1 244 ? -10.055 33.031 18.594 1 73.81 244 LYS A CA 1
ATOM 2006 C C . LYS A 1 244 ? -10.961 34.25 18.484 1 73.81 244 LYS A C 1
ATOM 2008 O O . LYS A 1 244 ? -12.18 34.125 18.312 1 73.81 244 LYS A O 1
ATOM 2013 N N . ASP A 1 245 ? -10.477 35.5 18.828 1 59.75 245 ASP A N 1
ATOM 2014 C CA . ASP A 1 245 ? -11.312 36.688 19.031 1 59.75 245 ASP A CA 1
ATOM 2015 C C . ASP A 1 245 ? -11.977 37.125 17.719 1 59.75 245 ASP A C 1
ATOM 2017 O O . ASP A 1 245 ? -12.906 37.938 17.719 1 59.75 245 ASP A O 1
ATOM 2021 N N . GLN A 1 246 ? -11.594 36.688 16.641 1 49.81 246 GLN A N 1
ATOM 2022 C CA . GLN A 1 246 ? -12.234 37.312 15.484 1 49.81 246 GLN A CA 1
ATOM 2023 C C . GLN A 1 246 ? -13.664 36.812 15.312 1 49.81 246 GLN A C 1
ATOM 2025 O O . GLN A 1 246 ? -14.516 37.531 14.766 1 49.81 246 GLN A O 1
ATOM 2030 N N . LYS A 1 247 ? -14.148 35.594 15.344 1 48.44 247 LYS A N 1
ATOM 2031 C CA . LYS A 1 247 ? -15.539 35.281 15.047 1 48.44 247 LYS A CA 1
ATOM 2032 C C . LYS A 1 247 ? -16.453 35.656 16.219 1 48.44 247 LYS A C 1
ATOM 2034 O O . LYS A 1 247 ? -17.672 35.438 16.156 1 48.44 247 LYS A O 1
ATOM 2039 N N . SER A 1 248 ? -15.992 35.844 17.375 1 41.47 248 SER A N 1
ATOM 2040 C CA . SER A 1 248 ? -17.016 36.312 18.297 1 41.47 248 SER A CA 1
ATOM 2041 C C . SER A 1 248 ? -17.672 37.594 17.781 1 41.47 248 SER A C 1
ATOM 2043 O O . SER A 1 248 ? -18.703 38 18.297 1 41.47 248 SER A O 1
ATOM 2045 N N . LEU A 1 249 ? -17.016 38.406 16.953 1 36.22 249 LEU A N 1
ATOM 2046 C CA . LEU A 1 249 ? -17.656 39.656 16.594 1 36.22 249 LEU A CA 1
ATOM 2047 C C . LEU A 1 249 ? -18.719 39.438 15.508 1 36.22 249 LEU A C 1
ATOM 2049 O O . LEU A 1 249 ? -19.547 40.312 15.266 1 36.22 249 LEU A O 1
ATOM 2053 N N . SER A 1 250 ? -18.562 38.5 14.617 1 34.94 250 SER A N 1
ATOM 2054 C CA . SER A 1 250 ? -19.594 38.562 13.586 1 34.94 250 SER A CA 1
ATOM 2055 C C . SER A 1 250 ? -20.875 37.875 14.055 1 34.94 250 SER A C 1
ATOM 2057 O O . SER A 1 250 ? -21.828 37.719 13.281 1 34.94 250 SER A O 1
ATOM 2059 N N . VAL A 1 251 ? -20.906 37.25 15.273 1 34.38 251 VAL A N 1
ATOM 2060 C CA . VAL A 1 251 ? -22.312 37.094 15.664 1 34.38 251 VAL A CA 1
ATOM 2061 C C . VAL A 1 251 ? -22.781 38.344 16.391 1 34.38 251 VAL A C 1
ATOM 2063 O O . VAL A 1 251 ? -22.062 38.906 17.219 1 34.38 251 VAL A O 1
ATOM 2066 N N . MET B 1 1 ? 13.883 -6.664 -29.266 1 43.22 1 MET B N 1
ATOM 2067 C CA . MET B 1 1 ? 13.234 -7.375 -28.156 1 43.22 1 MET B CA 1
ATOM 2068 C C . MET B 1 1 ? 13.367 -6.59 -26.859 1 43.22 1 MET B C 1
ATOM 2070 O O . MET B 1 1 ? 14.469 -6.172 -26.484 1 43.22 1 MET B O 1
ATOM 2074 N N . SER B 1 2 ? 12.43 -5.965 -26.453 1 57.41 2 SER B N 1
ATOM 2075 C CA . SER B 1 2 ? 12.57 -5.07 -25.312 1 57.41 2 SER B CA 1
ATOM 2076 C C . SER B 1 2 ? 13.203 -5.793 -24.125 1 57.41 2 SER B C 1
ATOM 2078 O O . SER B 1 2 ? 12.898 -6.957 -23.859 1 57.41 2 SER B O 1
ATOM 2080 N N . GLN B 1 3 ? 14.359 -5.371 -23.656 1 79.62 3 GLN B N 1
ATOM 2081 C CA . GLN B 1 3 ? 15.219 -6.051 -22.688 1 79.62 3 GLN B CA 1
ATOM 2082 C C . GLN B 1 3 ? 14.688 -5.879 -21.266 1 79.62 3 GLN B C 1
ATOM 2084 O O . GLN B 1 3 ? 14.383 -4.766 -20.844 1 79.62 3 GLN B O 1
ATOM 2089 N N . PHE B 1 4 ? 14 -6.855 -20.734 1 89.62 4 PHE B N 1
ATOM 2090 C CA . PHE B 1 4 ? 13.641 -6.836 -19.328 1 89.62 4 PHE B CA 1
ATOM 2091 C C . PHE B 1 4 ? 14.57 -7.742 -18.531 1 89.62 4 PHE B C 1
ATOM 2093 O O . PHE B 1 4 ? 15.242 -8.602 -19.094 1 89.62 4 PHE B O 1
ATOM 2100 N N . ARG B 1 5 ? 14.688 -7.363 -17.359 1 95 5 ARG B N 1
ATOM 2101 C CA . ARG B 1 5 ? 15.469 -8.117 -16.375 1 95 5 ARG B CA 1
ATOM 2102 C C . ARG B 1 5 ? 14.562 -8.82 -15.375 1 95 5 ARG B C 1
ATOM 2104 O O . ARG B 1 5 ? 13.602 -8.234 -14.883 1 95 5 ARG B O 1
ATOM 2111 N N . VAL B 1 6 ? 14.852 -10.125 -15.156 1 97.44 6 VAL B N 1
ATOM 2112 C CA . VAL B 1 6 ? 14.117 -10.898 -14.156 1 97.44 6 VAL B CA 1
ATOM 2113 C C . VAL B 1 6 ? 14.898 -10.922 -12.844 1 97.44 6 VAL B C 1
ATOM 2115 O O . VAL B 1 6 ? 16.094 -11.188 -12.836 1 97.44 6 VAL B O 1
ATOM 2118 N N . ARG B 1 7 ? 14.242 -10.594 -11.773 1 97.75 7 ARG B N 1
ATOM 2119 C CA . ARG B 1 7 ? 14.859 -10.617 -10.453 1 97.75 7 ARG B CA 1
ATOM 2120 C C . ARG B 1 7 ? 13.844 -10.961 -9.375 1 97.75 7 ARG B C 1
ATOM 2122 O O . ARG B 1 7 ? 12.641 -10.969 -9.625 1 97.75 7 ARG B O 1
ATOM 2129 N N . GLN B 1 8 ? 14.344 -11.289 -8.195 1 98.12 8 GLN B N 1
ATOM 2130 C CA . GLN B 1 8 ? 13.445 -11.5 -7.062 1 98.12 8 GLN B CA 1
ATOM 2131 C C . GLN B 1 8 ? 12.805 -10.195 -6.609 1 98.12 8 GLN B C 1
ATOM 2133 O O . GLN B 1 8 ? 13.461 -9.148 -6.598 1 98.12 8 GLN B O 1
ATOM 2138 N N . ALA B 1 9 ? 11.602 -10.273 -6.242 1 98.38 9 ALA B N 1
ATOM 2139 C CA . ALA B 1 9 ? 10.867 -9.102 -5.762 1 98.38 9 ALA B CA 1
ATOM 2140 C C . ALA B 1 9 ? 11.359 -8.68 -4.383 1 98.38 9 ALA B C 1
ATOM 2142 O O . ALA B 1 9 ? 11.812 -9.508 -3.594 1 98.38 9 ALA B O 1
ATOM 2143 N N . GLU B 1 10 ? 11.289 -7.426 -4.148 1 97.38 10 GLU B N 1
ATOM 2144 C CA . GLU B 1 10 ? 11.516 -6.82 -2.838 1 97.38 10 GLU B CA 1
ATOM 2145 C C . GLU B 1 10 ? 10.234 -6.207 -2.283 1 97.38 10 GLU B C 1
ATOM 2147 O O . GLU B 1 10 ? 9.289 -5.961 -3.031 1 97.38 10 GLU B O 1
ATOM 2152 N N . LEU B 1 11 ? 10.266 -5.98 -0.951 1 97.81 11 LEU B N 1
ATOM 2153 C CA . LEU B 1 11 ? 9.094 -5.422 -0.284 1 97.81 11 LEU B CA 1
ATOM 2154 C C . LEU B 1 11 ? 8.672 -4.109 -0.936 1 97.81 11 LEU B C 1
ATOM 2156 O O . LEU B 1 11 ? 7.48 -3.861 -1.124 1 97.81 11 LEU B O 1
ATOM 2160 N N . ARG B 1 12 ? 9.602 -3.266 -1.379 1 97.5 12 ARG B N 1
ATOM 2161 C CA . ARG B 1 12 ? 9.312 -1.944 -1.928 1 97.5 12 ARG B CA 1
ATOM 2162 C C . ARG B 1 12 ? 8.719 -2.049 -3.33 1 97.5 12 ARG B C 1
ATOM 2164 O O . ARG B 1 12 ? 8.25 -1.057 -3.887 1 97.5 12 ARG B O 1
ATOM 2171 N N . ASP B 1 13 ? 8.664 -3.27 -3.93 1 98.25 13 ASP B N 1
ATOM 2172 C CA . ASP B 1 13 ? 8.094 -3.5 -5.254 1 98.25 13 ASP B CA 1
ATOM 2173 C C . ASP B 1 13 ? 6.586 -3.695 -5.176 1 98.25 13 ASP B C 1
ATOM 2175 O O . ASP B 1 13 ? 5.895 -3.639 -6.195 1 98.25 13 ASP B O 1
ATOM 2179 N N . LEU B 1 14 ? 6.031 -3.934 -4.008 1 98.44 14 LEU B N 1
ATOM 2180 C CA . LEU B 1 14 ? 4.695 -4.488 -3.85 1 98.44 14 LEU B CA 1
ATOM 2181 C C . LEU B 1 14 ? 3.637 -3.516 -4.359 1 98.44 14 LEU B C 1
ATOM 2183 O O . LEU B 1 14 ? 2.637 -3.934 -4.953 1 98.44 14 LEU B O 1
ATOM 2187 N N . PRO B 1 15 ? 3.854 -2.223 -4.176 1 97.88 15 PRO B N 1
ATOM 2188 C CA . PRO B 1 15 ? 2.834 -1.342 -4.75 1 97.88 15 PRO B CA 1
ATOM 2189 C C . PRO B 1 15 ? 2.711 -1.49 -6.266 1 97.88 15 PRO B C 1
ATOM 2191 O O . PRO B 1 15 ? 1.6 -1.606 -6.789 1 97.88 15 PRO B O 1
ATOM 2194 N N . ARG B 1 16 ? 3.801 -1.529 -6.93 1 98.38 16 ARG B N 1
ATOM 2195 C CA . ARG B 1 16 ? 3.781 -1.681 -8.383 1 98.38 16 ARG B CA 1
ATOM 2196 C C . ARG B 1 16 ? 3.291 -3.068 -8.781 1 98.38 16 ARG B C 1
ATOM 2198 O O . ARG B 1 16 ? 2.51 -3.207 -9.727 1 98.38 16 ARG B O 1
ATOM 2205 N N . VAL B 1 17 ? 3.727 -4.074 -8.078 1 98.81 17 VAL B N 1
ATOM 2206 C CA . VAL B 1 17 ? 3.26 -5.438 -8.312 1 98.81 17 VAL B CA 1
ATOM 2207 C C . VAL B 1 17 ? 1.739 -5.492 -8.188 1 98.81 17 VAL B C 1
ATOM 2209 O O . VAL B 1 17 ? 1.066 -6.129 -9.008 1 98.81 17 VAL B O 1
ATOM 2212 N N . THR B 1 18 ? 1.216 -4.828 -7.18 1 98.81 18 THR B N 1
ATOM 2213 C CA . THR B 1 18 ? -0.225 -4.812 -6.949 1 98.81 18 THR B CA 1
ATOM 2214 C C . THR B 1 18 ? -0.95 -4.133 -8.109 1 98.81 18 THR B C 1
ATOM 2216 O O . THR B 1 18 ? -1.984 -4.621 -8.57 1 98.81 18 THR B O 1
ATOM 2219 N N . THR B 1 19 ? -0.366 -3.088 -8.586 1 98.25 19 THR B N 1
ATOM 2220 C CA . THR B 1 19 ? -0.934 -2.396 -9.742 1 98.25 19 THR B CA 1
ATOM 2221 C C . THR B 1 19 ? -0.955 -3.307 -10.961 1 98.25 19 THR B C 1
ATOM 2223 O O . THR B 1 19 ? -1.957 -3.373 -11.68 1 98.25 19 THR B O 1
ATOM 2226 N N . VAL B 1 20 ? 0.118 -4 -11.188 1 98.69 20 VAL B N 1
ATOM 2227 C CA . VAL B 1 20 ? 0.206 -4.938 -12.305 1 98.69 20 VAL B CA 1
ATOM 2228 C C . VAL B 1 20 ? -0.843 -6.035 -12.141 1 98.69 20 VAL B C 1
ATOM 2230 O O . VAL B 1 20 ? -1.556 -6.367 -13.086 1 98.69 20 VAL B O 1
ATOM 2233 N N . GLY B 1 21 ? -0.934 -6.578 -10.922 1 98.62 21 GLY B N 1
ATOM 2234 C CA . GLY B 1 21 ? -1.907 -7.621 -10.656 1 98.62 21 GLY B CA 1
ATOM 2235 C C . GLY B 1 21 ? -3.338 -7.184 -10.898 1 98.62 21 GLY B C 1
ATOM 2236 O O . GLY B 1 21 ? -4.094 -7.867 -11.586 1 98.62 21 GLY B O 1
ATOM 2237 N N . LEU B 1 22 ? -3.697 -6.027 -10.414 1 98.06 22 LEU B N 1
ATOM 2238 C CA . LEU B 1 22 ? -5.074 -5.559 -10.508 1 98.06 22 LEU B CA 1
ATOM 2239 C C . LEU B 1 22 ? -5.438 -5.203 -11.945 1 98.06 22 LEU B C 1
ATOM 2241 O O . LEU B 1 22 ? -6.598 -5.32 -12.344 1 98.06 22 LEU B O 1
ATOM 2245 N N . ALA B 1 23 ? -4.465 -4.82 -12.727 1 97.75 23 ALA B N 1
ATOM 2246 C CA . ALA B 1 23 ? -4.699 -4.508 -14.133 1 97.75 23 ALA B CA 1
ATOM 2247 C C . ALA B 1 23 ? -4.836 -5.781 -14.969 1 97.75 23 ALA B C 1
ATOM 2249 O O . ALA B 1 23 ? -5.535 -5.797 -15.984 1 97.75 23 ALA B O 1
ATOM 2250 N N . SER B 1 24 ? -4.227 -6.852 -14.523 1 98 24 SER B N 1
ATOM 2251 C CA . SER B 1 24 ? -4.07 -8.031 -15.367 1 98 24 SER B CA 1
ATOM 2252 C C . SER B 1 24 ? -5.027 -9.148 -14.938 1 98 24 SER B C 1
ATOM 2254 O O . SER B 1 24 ? -5.602 -9.836 -15.781 1 98 24 SER B O 1
ATOM 2256 N N . LEU B 1 25 ? -5.242 -9.305 -13.656 1 96.94 25 LEU B N 1
ATOM 2257 C CA . LEU B 1 25 ? -5.898 -10.484 -13.102 1 96.94 25 LEU B CA 1
ATOM 2258 C C . LEU B 1 25 ? -7.348 -10.57 -13.578 1 96.94 25 LEU B C 1
ATOM 2260 O O . LEU B 1 25 ? -7.848 -11.664 -13.867 1 96.94 25 LEU B O 1
ATOM 2264 N N . PRO B 1 26 ? -8.008 -9.469 -13.844 1 95.56 26 PRO B N 1
ATOM 2265 C CA . PRO B 1 26 ? -9.414 -9.547 -14.266 1 95.56 26 PRO B CA 1
ATOM 2266 C C . PRO B 1 26 ? -9.57 -10.117 -15.672 1 95.56 26 PRO B C 1
ATOM 2268 O O . PRO B 1 26 ? -10.688 -10.406 -16.109 1 95.56 26 PRO B O 1
ATOM 2271 N N . ASP B 1 27 ? -8.492 -10.281 -16.391 1 95.19 27 ASP B N 1
ATOM 2272 C CA . ASP B 1 27 ? -8.562 -10.961 -17.688 1 95.19 27 ASP B CA 1
ATOM 2273 C C . ASP B 1 27 ? -8.844 -12.453 -17.516 1 95.19 27 ASP B C 1
ATOM 2275 O O . ASP B 1 27 ? -9.203 -13.133 -18.469 1 95.19 27 ASP B O 1
ATOM 2279 N N . ASP B 1 28 ? -8.555 -12.977 -16.375 1 95.94 28 ASP B N 1
ATOM 2280 C CA . ASP B 1 28 ? -9.008 -14.305 -15.969 1 95.94 28 ASP B CA 1
ATOM 2281 C C . ASP B 1 28 ? -10.398 -14.25 -15.359 1 95.94 28 ASP B C 1
ATOM 2283 O O . ASP B 1 28 ? -10.602 -13.648 -14.297 1 95.94 28 ASP B O 1
ATOM 2287 N N . PRO B 1 29 ? -11.367 -14.922 -15.984 1 95.44 29 PRO B N 1
ATOM 2288 C CA . PRO B 1 29 ? -12.742 -14.891 -15.477 1 95.44 29 PRO B CA 1
ATOM 2289 C C . PRO B 1 29 ? -12.844 -15.32 -14.016 1 95.44 29 PRO B C 1
ATOM 2291 O O . PRO B 1 29 ? -13.758 -14.898 -13.305 1 95.44 29 PRO B O 1
ATOM 2294 N N . THR B 1 30 ? -11.938 -16.062 -13.555 1 97.06 30 THR B N 1
ATOM 2295 C CA . THR B 1 30 ? -11.938 -16.516 -12.172 1 97.06 30 THR B CA 1
ATOM 2296 C C . THR B 1 30 ? -11.867 -15.328 -11.219 1 97.06 30 THR B C 1
ATOM 2298 O O . THR B 1 30 ? -12.602 -15.273 -10.227 1 97.06 30 THR B O 1
ATOM 2301 N N . PHE B 1 31 ? -11.047 -14.367 -11.531 1 97.44 31 PHE B N 1
ATOM 2302 C CA . PHE B 1 31 ? -10.852 -13.242 -10.625 1 97.44 31 PHE B CA 1
ATOM 2303 C C . PHE B 1 31 ? -12.031 -12.281 -10.695 1 97.44 31 PHE B C 1
ATOM 2305 O O . PHE B 1 31 ? -12.344 -11.609 -9.711 1 97.44 31 PHE B O 1
ATOM 2312 N N . VAL B 1 32 ? -12.648 -12.25 -11.859 1 95.5 32 VAL B N 1
ATOM 2313 C CA . VAL B 1 32 ? -13.883 -11.477 -11.953 1 95.5 32 VAL B CA 1
ATOM 2314 C C . VAL B 1 32 ? -14.977 -12.141 -11.117 1 95.5 32 VAL B C 1
ATOM 2316 O O . VAL B 1 32 ? -15.734 -11.453 -10.43 1 95.5 32 VAL B O 1
ATOM 2319 N N . TRP B 1 33 ? -15 -13.445 -11.203 1 96.19 33 TRP B N 1
ATOM 2320 C CA . TRP B 1 33 ? -15.961 -14.242 -10.445 1 96.19 33 TRP B CA 1
ATOM 2321 C C . TRP B 1 33 ? -15.742 -14.078 -8.945 1 96.19 33 TRP B C 1
ATOM 2323 O O . TRP B 1 33 ? -16.703 -13.859 -8.195 1 96.19 33 TRP B O 1
ATOM 2333 N N . LEU B 1 34 ? -14.602 -14.062 -8.469 1 97.06 34 LEU B N 1
ATOM 2334 C CA . LEU B 1 34 ? -14.25 -13.984 -7.051 1 97.06 34 LEU B CA 1
ATOM 2335 C C . LEU B 1 34 ? -14.477 -12.578 -6.516 1 97.06 34 LEU B C 1
ATOM 2337 O O . LEU B 1 34 ? -15.039 -12.398 -5.43 1 97.06 34 LEU B O 1
ATOM 2341 N N . TYR B 1 35 ? -14.016 -11.594 -7.285 1 96.62 35 TYR B N 1
ATOM 2342 C CA . TYR B 1 35 ? -14.016 -10.203 -6.84 1 96.62 35 TYR B CA 1
ATOM 2343 C C . TYR B 1 35 ? -15.039 -9.383 -7.621 1 96.62 35 TYR B C 1
ATOM 2345 O O . TYR B 1 35 ? -14.703 -8.336 -8.172 1 96.62 35 TYR B O 1
ATOM 2353 N N . ARG B 1 36 ? -16.188 -9.828 -7.531 1 93.06 36 ARG B N 1
ATOM 2354 C CA . ARG B 1 36 ? -17.266 -9.305 -8.359 1 93.06 36 ARG B CA 1
ATOM 2355 C C . ARG B 1 36 ? -17.578 -7.852 -8.008 1 93.06 36 ARG B C 1
ATOM 2357 O O . ARG B 1 36 ? -18.047 -7.09 -8.852 1 93.06 36 ARG B O 1
ATOM 2364 N N . TYR B 1 37 ? -17.188 -7.406 -6.766 1 93.81 37 TYR B N 1
ATOM 2365 C CA . TYR B 1 37 ? -17.5 -6.055 -6.328 1 93.81 37 TYR B CA 1
ATOM 2366 C C . TYR B 1 37 ? -16.266 -5.16 -6.367 1 93.81 37 TYR B C 1
ATOM 2368 O O . TYR B 1 37 ? -16.234 -4.105 -5.73 1 93.81 37 TYR B O 1
ATOM 2376 N N . ARG B 1 38 ? -15.258 -5.539 -7.125 1 95.19 38 ARG B N 1
ATOM 2377 C CA . ARG B 1 38 ? -13.977 -4.836 -7.133 1 95.19 38 ARG B CA 1
ATOM 2378 C C . ARG B 1 38 ? -14.133 -3.416 -7.668 1 95.19 38 ARG B C 1
ATOM 2380 O O . ARG B 1 38 ? -13.406 -2.508 -7.258 1 95.19 38 ARG B O 1
ATOM 2387 N N . GLN B 1 39 ? -15.102 -3.191 -8.5 1 93.06 39 GLN B N 1
ATOM 2388 C CA . GLN B 1 39 ? -15.305 -1.857 -9.062 1 93.06 39 GLN B CA 1
ATOM 2389 C C . GLN B 1 39 ? -16.016 -0.947 -8.062 1 93.06 39 GLN B C 1
ATOM 2391 O O . GLN B 1 39 ? -15.805 0.269 -8.07 1 93.06 39 GLN B O 1
ATOM 2396 N N . GLN B 1 40 ? -16.766 -1.564 -7.203 1 93 40 GLN B N 1
ATOM 2397 C CA . GLN B 1 40 ? -17.469 -0.832 -6.156 1 93 40 GLN B CA 1
ATOM 2398 C C . GLN B 1 40 ? -16.531 -0.485 -5.004 1 93 40 GLN B C 1
ATOM 2400 O O . GLN B 1 40 ? -16.703 0.542 -4.344 1 93 40 GLN B O 1
ATOM 2405 N N . TYR B 1 41 ? -15.609 -1.349 -4.824 1 94.75 41 TYR B N 1
ATOM 2406 C CA . TYR B 1 41 ? -14.672 -1.159 -3.723 1 94.75 41 TYR B CA 1
ATOM 2407 C C . TYR B 1 41 ? -13.234 -1.3 -4.203 1 94.75 41 TYR B C 1
ATOM 2409 O O . TYR B 1 41 ? -12.484 -2.143 -3.699 1 94.75 41 TYR B O 1
ATOM 2417 N N . PRO B 1 42 ? -12.836 -0.394 -5.094 1 95.06 42 PRO B N 1
ATOM 2418 C CA . PRO B 1 42 ? -11.508 -0.525 -5.688 1 95.06 42 PRO B CA 1
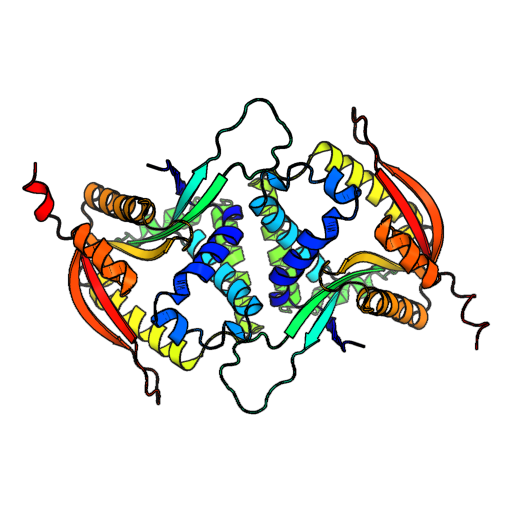ATOM 2419 C C . PRO B 1 42 ? -10.383 -0.391 -4.66 1 95.06 42 PRO B C 1
ATOM 2421 O O . PRO B 1 42 ? -9.352 -1.054 -4.777 1 95.06 42 PRO B O 1
ATOM 2424 N N . ASP B 1 43 ? -10.547 0.4 -3.676 1 95.19 43 ASP B N 1
ATOM 2425 C CA . ASP B 1 43 ? -9.508 0.595 -2.668 1 95.19 43 ASP B CA 1
ATOM 2426 C C . ASP B 1 43 ? -9.359 -0.643 -1.785 1 95.19 43 ASP B C 1
ATOM 2428 O O . ASP B 1 43 ? -8.25 -1 -1.39 1 95.19 43 ASP B O 1
ATOM 2432 N N . ASP B 1 44 ? -10.492 -1.287 -1.508 1 96.56 44 ASP B N 1
ATOM 2433 C CA . ASP B 1 44 ? -10.43 -2.566 -0.808 1 96.56 44 ASP B CA 1
ATOM 2434 C C . ASP B 1 44 ? -9.664 -3.604 -1.631 1 96.56 44 ASP B C 1
ATOM 2436 O O . ASP B 1 44 ? -8.867 -4.367 -1.09 1 96.56 44 ASP B O 1
ATOM 2440 N N . ASN B 1 45 ? -10.039 -3.598 -2.883 1 97.75 45 ASN B N 1
ATOM 2441 C CA . ASN B 1 45 ? -9.383 -4.559 -3.762 1 97.75 45 ASN B CA 1
ATOM 2442 C C . ASN B 1 45 ? -7.871 -4.387 -3.748 1 97.75 45 ASN B C 1
ATOM 2444 O O . ASN B 1 45 ? -7.133 -5.352 -3.547 1 97.75 45 ASN B O 1
ATOM 2448 N N . TYR B 1 46 ? -7.422 -3.168 -3.902 1 98.38 46 TYR B N 1
ATOM 2449 C CA . TYR B 1 46 ? -5.992 -2.881 -3.844 1 98.38 46 TYR B CA 1
ATOM 2450 C C . TYR B 1 46 ? -5.422 -3.236 -2.477 1 98.38 46 TYR B C 1
ATOM 2452 O O . TYR B 1 46 ? -4.387 -3.896 -2.383 1 98.38 46 TYR B O 1
ATOM 2460 N N . PHE B 1 47 ? -6.105 -2.836 -1.451 1 98.44 47 PHE B N 1
ATOM 2461 C CA . PHE B 1 47 ? -5.648 -3.021 -0.079 1 98.44 47 PHE B CA 1
ATOM 2462 C C . PHE B 1 47 ? -5.418 -4.5 0.22 1 98.44 47 PHE B C 1
ATOM 2464 O O . PHE B 1 47 ? -4.352 -4.883 0.702 1 98.44 47 PHE B O 1
ATOM 2471 N N . PHE B 1 48 ? -6.297 -5.359 -0.086 1 98.25 48 PHE B N 1
ATOM 2472 C CA . PHE B 1 48 ? -6.207 -6.77 0.271 1 98.25 48 PHE B CA 1
ATOM 2473 C C . PHE B 1 48 ? -5.215 -7.496 -0.631 1 98.25 48 PHE B C 1
ATOM 2475 O O . PHE B 1 48 ? -4.504 -8.398 -0.183 1 98.25 48 PHE B O 1
ATOM 2482 N N . TRP B 1 49 ? -5.18 -7.109 -1.89 1 98.5 49 TRP B N 1
ATOM 2483 C CA . TRP B 1 49 ? -4.207 -7.75 -2.768 1 98.5 49 TRP B CA 1
ATOM 2484 C C . TRP B 1 49 ? -2.783 -7.387 -2.361 1 98.5 49 TRP B C 1
ATOM 2486 O O . TRP B 1 49 ? -1.867 -8.203 -2.482 1 98.5 49 TRP B O 1
ATOM 2496 N N . LEU B 1 50 ? -2.598 -6.137 -1.953 1 98.5 50 LEU B N 1
ATOM 2497 C CA . LEU B 1 50 ? -1.294 -5.766 -1.415 1 98.5 50 LEU B CA 1
ATOM 2498 C C . LEU B 1 50 ? -0.881 -6.707 -0.289 1 98.5 50 LEU B C 1
ATOM 2500 O O . LEU B 1 50 ? 0.274 -7.133 -0.223 1 98.5 50 LEU B O 1
ATOM 2504 N N . GLN B 1 51 ? -1.796 -7.059 0.601 1 97.88 51 GLN B N 1
ATOM 2505 C CA . GLN B 1 51 ? -1.516 -7.969 1.709 1 97.88 51 GLN B CA 1
ATOM 2506 C C . GLN B 1 51 ? -1.228 -9.383 1.205 1 97.88 51 GLN B C 1
ATOM 2508 O O . GLN B 1 51 ? -0.366 -10.07 1.748 1 97.88 51 GLN B O 1
ATOM 2513 N N . VAL B 1 52 ? -1.959 -9.789 0.201 1 98.06 52 VAL B N 1
ATOM 2514 C CA . VAL B 1 52 ? -1.752 -11.109 -0.382 1 98.06 52 VAL B CA 1
ATOM 2515 C C . VAL B 1 52 ? -0.335 -11.211 -0.945 1 98.06 52 VAL B C 1
ATOM 2517 O O . VAL B 1 52 ? 0.377 -12.18 -0.68 1 98.06 52 VAL B O 1
ATOM 2520 N N . PHE B 1 53 ? 0.047 -10.227 -1.68 1 98.75 53 PHE B N 1
ATOM 2521 C CA . PHE B 1 53 ? 1.372 -10.242 -2.287 1 98.75 53 PHE B CA 1
ATOM 2522 C C . PHE B 1 53 ? 2.457 -10.164 -1.22 1 98.75 53 PHE B C 1
ATOM 2524 O O . PHE B 1 53 ? 3.516 -10.781 -1.356 1 98.75 53 PHE B O 1
ATOM 2531 N N . LYS B 1 54 ? 2.219 -9.344 -0.201 1 98.56 54 LYS B N 1
ATOM 2532 C CA . LYS B 1 54 ? 3.17 -9.289 0.906 1 98.56 54 LYS B CA 1
ATOM 2533 C C . LYS B 1 54 ? 3.328 -10.664 1.555 1 98.56 54 LYS B C 1
ATOM 2535 O O . LYS B 1 54 ? 4.441 -11.078 1.881 1 98.56 54 LYS B O 1
ATOM 2540 N N . THR B 1 55 ? 2.264 -11.383 1.719 1 98 55 THR B N 1
ATOM 2541 C CA . THR B 1 55 ? 2.295 -12.727 2.283 1 98 55 THR B CA 1
ATOM 2542 C C . THR B 1 55 ? 3.125 -13.664 1.407 1 98 55 THR B C 1
ATOM 2544 O O . THR B 1 55 ? 3.984 -14.391 1.907 1 98 55 THR B O 1
ATOM 2547 N N . TYR B 1 56 ? 2.854 -13.617 0.129 1 98.06 56 TYR B N 1
ATOM 2548 C CA . TYR B 1 56 ? 3.645 -14.438 -0.783 1 98.06 56 TYR B CA 1
ATOM 2549 C C . TYR B 1 56 ? 5.129 -14.117 -0.65 1 98.06 56 TYR B C 1
ATOM 2551 O O . TYR B 1 56 ? 5.965 -15.023 -0.617 1 98.06 56 TYR B O 1
ATOM 2559 N N . LEU B 1 57 ? 5.473 -12.859 -0.574 1 98.25 57 LEU B N 1
ATOM 2560 C CA . LEU B 1 57 ? 6.859 -12.406 -0.553 1 98.25 57 LEU B CA 1
ATOM 2561 C C . LEU B 1 57 ? 7.609 -13.016 0.625 1 98.25 57 LEU B C 1
ATOM 2563 O O . LEU B 1 57 ? 8.797 -13.336 0.511 1 98.25 57 LEU B O 1
ATOM 2567 N N . TYR B 1 58 ? 6.922 -13.227 1.734 1 95.94 58 TYR B N 1
ATOM 2568 C CA . TYR B 1 58 ? 7.637 -13.625 2.943 1 95.94 58 TYR B CA 1
ATOM 2569 C C . TYR B 1 58 ? 7.273 -15.055 3.344 1 95.94 58 TYR B C 1
ATOM 2571 O O . TYR B 1 58 ? 7.578 -15.484 4.457 1 95.94 58 TYR B O 1
ATOM 2579 N N . THR B 1 59 ? 6.668 -15.773 2.492 1 95.31 59 THR B N 1
ATOM 2580 C CA . THR B 1 59 ? 6.461 -17.203 2.693 1 95.31 59 THR B CA 1
ATOM 2581 C C . THR B 1 59 ? 7.699 -18 2.279 1 95.31 59 THR B C 1
ATOM 2583 O O . THR B 1 59 ? 8.188 -17.844 1.155 1 95.31 59 THR B O 1
ATOM 2586 N N . PRO B 1 60 ? 8.391 -18.734 3.057 1 89.69 60 PRO B N 1
ATOM 2587 C CA . PRO B 1 60 ? 9.719 -19.328 2.85 1 89.69 60 PRO B CA 1
ATOM 2588 C C . PRO B 1 60 ? 9.789 -20.188 1.587 1 89.69 60 PRO B C 1
ATOM 2590 O O . PRO B 1 60 ? 10.828 -20.234 0.926 1 89.69 60 PRO B O 1
ATOM 2593 N N . ASN B 1 61 ? 8.781 -21.016 1.112 1 94.38 61 ASN B N 1
ATOM 2594 C CA . ASN B 1 61 ? 8.875 -21.891 -0.044 1 94.38 61 ASN B CA 1
ATOM 2595 C C . ASN B 1 61 ? 8.344 -21.219 -1.308 1 94.38 61 ASN B C 1
ATOM 2597 O O . ASN B 1 61 ? 8.07 -21.891 -2.305 1 94.38 61 ASN B O 1
ATOM 2601 N N . ILE B 1 62 ? 8.266 -19.906 -1.183 1 97.38 62 ILE B N 1
ATOM 2602 C CA . ILE B 1 62 ? 7.785 -19.125 -2.32 1 97.38 62 ILE B CA 1
ATOM 2603 C C . ILE B 1 62 ? 8.93 -18.297 -2.893 1 97.38 62 ILE B C 1
ATOM 2605 O O . ILE B 1 62 ? 9.703 -17.688 -2.143 1 97.38 62 ILE B O 1
ATOM 2609 N N . THR B 1 63 ? 9.125 -18.328 -4.137 1 98.44 63 THR B N 1
ATOM 2610 C CA . THR B 1 63 ? 9.977 -17.391 -4.867 1 98.44 63 THR B CA 1
ATOM 2611 C C . THR B 1 63 ? 9.133 -16.391 -5.66 1 98.44 63 THR B C 1
ATOM 2613 O O . THR B 1 63 ? 8.383 -16.781 -6.555 1 98.44 63 THR B O 1
ATOM 2616 N N . PHE B 1 64 ? 9.211 -15.188 -5.285 1 98.81 64 PHE B N 1
ATOM 2617 C CA . PHE B 1 64 ? 8.484 -14.086 -5.906 1 98.81 64 PHE B CA 1
ATOM 2618 C C . PHE B 1 64 ? 9.359 -13.344 -6.902 1 98.81 64 PHE B C 1
ATOM 2620 O O . PHE B 1 64 ? 10.305 -12.648 -6.512 1 98.81 64 PHE B O 1
ATOM 2627 N N . LEU B 1 65 ? 9.055 -13.461 -8.227 1 98.88 65 LEU B N 1
ATOM 2628 C CA . LEU B 1 65 ? 9.867 -12.867 -9.281 1 98.88 65 LEU B CA 1
ATOM 2629 C C . LEU B 1 65 ? 9.141 -11.688 -9.922 1 98.88 65 LEU B C 1
ATOM 2631 O O . LEU B 1 65 ? 7.914 -11.688 -10.023 1 98.88 65 LEU B O 1
ATOM 2635 N N . VAL B 1 66 ? 9.938 -10.742 -10.359 1 98.75 66 VAL B N 1
ATOM 2636 C CA . VAL B 1 66 ? 9.422 -9.656 -11.18 1 98.75 66 VAL B CA 1
ATOM 2637 C C . VAL B 1 66 ? 10.266 -9.508 -12.445 1 98.75 66 VAL B C 1
ATOM 2639 O O . VAL B 1 66 ? 11.445 -9.875 -12.453 1 98.75 66 VAL B O 1
ATOM 2642 N N . ALA B 1 67 ? 9.633 -9.102 -13.492 1 98.62 67 ALA B N 1
ATOM 2643 C CA . ALA B 1 67 ? 10.297 -8.648 -14.711 1 98.62 67 ALA B CA 1
ATOM 2644 C C . ALA B 1 67 ? 10.188 -7.129 -14.859 1 98.62 67 ALA B C 1
ATOM 2646 O O . ALA B 1 67 ? 9.086 -6.574 -14.836 1 98.62 67 ALA B O 1
ATOM 2647 N N . GLU B 1 68 ? 11.289 -6.52 -14.969 1 97.44 68 GLU B N 1
ATOM 2648 C CA . GLU B 1 68 ? 11.281 -5.062 -15.062 1 97.44 68 GLU B CA 1
ATOM 2649 C C . GLU B 1 68 ? 12.031 -4.586 -16.297 1 97.44 68 GLU B C 1
ATOM 2651 O O . GLU B 1 68 ? 12.977 -5.242 -16.75 1 97.44 68 GLU B O 1
ATOM 2656 N N . GLU B 1 69 ? 11.586 -3.51 -16.828 1 94.44 69 GLU B N 1
ATOM 2657 C CA . GLU B 1 69 ? 12.297 -2.779 -17.875 1 94.44 69 GLU B CA 1
ATOM 2658 C C . GLU B 1 69 ? 13.125 -1.638 -17.281 1 94.44 69 GLU B C 1
ATOM 2660 O O . GLU B 1 69 ? 12.594 -0.801 -16.547 1 94.44 69 GLU B O 1
ATOM 2665 N N . VAL B 1 70 ? 14.367 -1.693 -17.625 1 90.19 70 VAL B N 1
ATOM 2666 C CA . VAL B 1 70 ? 15.273 -0.668 -17.109 1 90.19 70 VAL B CA 1
ATOM 2667 C C . VAL B 1 70 ? 15.5 0.402 -18.172 1 90.19 70 VAL B C 1
ATOM 2669 O O . VAL B 1 70 ? 15.82 0.086 -19.312 1 90.19 70 VAL B O 1
ATOM 2672 N N . ALA B 1 71 ? 15.219 1.607 -17.781 1 84.5 71 ALA B N 1
ATOM 2673 C CA . ALA B 1 71 ? 15.453 2.715 -18.703 1 84.5 71 ALA B CA 1
ATOM 2674 C C . ALA B 1 71 ? 16.938 3.01 -18.828 1 84.5 71 ALA B C 1
ATOM 2676 O O . ALA B 1 71 ? 17.703 2.861 -17.875 1 84.5 71 ALA B O 1
ATOM 2677 N N . PRO B 1 72 ? 17.312 3.32 -20.078 1 75.62 72 PRO B N 1
ATOM 2678 C CA . PRO B 1 72 ? 18.734 3.668 -20.266 1 75.62 72 PRO B CA 1
ATOM 2679 C C . PRO B 1 72 ? 19.156 4.879 -19.438 1 75.62 72 PRO B C 1
ATOM 2681 O O . PRO B 1 72 ? 18.359 5.797 -19.234 1 75.62 72 PRO B O 1
ATOM 2684 N N . LEU B 1 73 ? 20.016 4.738 -18.562 1 62.41 73 LEU B N 1
ATOM 2685 C CA . LEU B 1 73 ? 20.531 5.844 -17.75 1 62.41 73 LEU B CA 1
ATOM 2686 C C . LEU B 1 73 ? 21.203 6.887 -18.625 1 62.41 73 LEU B C 1
ATOM 2688 O O . LEU B 1 73 ? 22.109 6.559 -19.406 1 62.41 73 LEU B O 1
ATOM 2692 N N . ASP B 1 74 ? 20.516 7.812 -19.047 1 58.47 74 ASP B N 1
ATOM 2693 C CA . ASP B 1 74 ? 21.375 8.891 -19.531 1 58.47 74 ASP B CA 1
ATOM 2694 C C . ASP B 1 74 ? 22.219 9.461 -18.391 1 58.47 74 ASP B C 1
ATOM 2696 O O . ASP B 1 74 ? 21.703 9.703 -17.297 1 58.47 74 ASP B O 1
ATOM 2700 N N . LYS B 1 75 ? 23.609 9.148 -18.406 1 54.75 75 LYS B N 1
ATOM 2701 C CA . LYS B 1 75 ? 24.641 9.469 -17.422 1 54.75 75 LYS B CA 1
ATOM 2702 C C . LYS B 1 75 ? 24.359 10.805 -16.75 1 54.75 75 LYS B C 1
ATOM 2704 O O . LYS B 1 75 ? 24.938 11.117 -15.711 1 54.75 75 LYS B O 1
ATOM 2709 N N . LYS B 1 76 ? 23.75 11.586 -17.453 1 50.44 76 LYS B N 1
ATOM 2710 C CA . LYS B 1 76 ? 24.125 12.945 -17.047 1 50.44 76 LYS B CA 1
ATOM 2711 C C . LYS B 1 76 ? 23 13.594 -16.234 1 50.44 76 LYS B C 1
ATOM 2713 O O . LYS B 1 76 ? 23.203 14.625 -15.602 1 50.44 76 LYS B O 1
ATOM 2718 N N . SER B 1 77 ? 21.562 13.148 -16.312 1 57.16 77 SER B N 1
ATOM 2719 C CA . SER B 1 77 ? 20.688 14.102 -15.648 1 57.16 77 SER B CA 1
ATOM 2720 C C . SER B 1 77 ? 20.203 13.562 -14.312 1 57.16 77 SER B C 1
ATOM 2722 O O . SER B 1 77 ? 19.672 12.445 -14.242 1 57.16 77 SER B O 1
ATOM 2724 N N . GLU B 1 78 ? 20.719 14.062 -13.203 1 58.69 78 GLU B N 1
ATOM 2725 C CA . GLU B 1 78 ? 20.391 13.766 -11.812 1 58.69 78 GLU B CA 1
ATOM 2726 C C . GLU B 1 78 ? 18.875 13.641 -11.625 1 58.69 78 GLU B C 1
ATOM 2728 O O . GLU B 1 78 ? 18.422 12.852 -10.797 1 58.69 78 GLU B O 1
ATOM 2733 N N . ASP B 1 79 ? 18.125 14.453 -12.203 1 62.25 79 ASP B N 1
ATOM 2734 C CA . ASP B 1 79 ? 16.672 14.453 -12.078 1 62.25 79 ASP B CA 1
ATOM 2735 C C . ASP B 1 79 ? 16 13.984 -13.367 1 62.25 79 ASP B C 1
ATOM 2737 O O . ASP B 1 79 ? 15.664 14.797 -14.227 1 62.25 79 ASP B O 1
ATOM 2741 N N . ARG B 1 80 ? 16.047 12.711 -13.484 1 64.12 80 ARG B N 1
ATOM 2742 C CA . ARG B 1 80 ? 15.43 12.133 -14.672 1 64.12 80 ARG B CA 1
ATOM 2743 C C . ARG B 1 80 ? 13.914 12.242 -14.609 1 64.12 80 ARG B C 1
ATOM 2745 O O . ARG B 1 80 ? 13.32 12.172 -13.523 1 64.12 80 ARG B O 1
ATOM 2752 N N . GLY B 1 81 ? 13.281 12.812 -15.422 1 74.19 81 GLY B N 1
ATOM 2753 C CA . GLY B 1 81 ? 11.844 12.977 -15.547 1 74.19 81 GLY B CA 1
ATOM 2754 C C . GLY B 1 81 ? 11.109 11.672 -15.812 1 74.19 81 GLY B C 1
ATOM 2755 O O . GLY B 1 81 ? 9.914 11.672 -16.109 1 74.19 81 GLY B O 1
ATOM 2756 N N . GLU B 1 82 ? 12 10.531 -15.68 1 82 82 GLU B N 1
ATOM 2757 C CA . GLU B 1 82 ? 11.375 9.242 -15.961 1 82 82 GLU B CA 1
ATOM 2758 C C . GLU B 1 82 ? 11.852 8.18 -14.977 1 82 82 GLU B C 1
ATOM 2760 O O . GLU B 1 82 ? 12.93 8.305 -14.398 1 82 82 GLU B O 1
ATOM 2765 N N . ALA B 1 83 ? 11.086 7.137 -14.891 1 89.56 83 ALA B N 1
ATOM 2766 C CA . ALA B 1 83 ? 11.406 6.062 -13.953 1 89.56 83 ALA B CA 1
ATOM 2767 C C . ALA B 1 83 ? 12.641 5.293 -14.414 1 89.56 83 ALA B C 1
ATOM 2769 O O . ALA B 1 83 ? 12.789 4.984 -15.602 1 89.56 83 ALA B O 1
ATOM 2770 N N . VAL B 1 84 ? 13.516 4.953 -13.492 1 90.06 84 VAL B N 1
ATOM 2771 C CA . VAL B 1 84 ? 14.734 4.199 -13.758 1 90.06 84 VAL B CA 1
ATOM 2772 C C . VAL B 1 84 ? 14.375 2.779 -14.195 1 90.06 84 VAL B C 1
ATOM 2774 O O . VAL B 1 84 ? 15.039 2.207 -15.062 1 90.06 84 VAL B O 1
ATOM 2777 N N . ALA B 1 85 ? 13.359 2.262 -13.664 1 92.69 85 ALA B N 1
ATOM 2778 C CA . ALA B 1 85 ? 12.875 0.921 -13.977 1 92.69 85 ALA B CA 1
ATOM 2779 C C . ALA B 1 85 ? 11.375 0.806 -13.727 1 92.69 85 ALA B C 1
ATOM 2781 O O . ALA B 1 85 ? 10.82 1.536 -12.906 1 92.69 85 ALA B O 1
ATOM 2782 N N . THR B 1 86 ? 10.789 -0.062 -14.492 1 95 86 THR B N 1
ATOM 2783 C CA . THR B 1 86 ? 9.359 -0.288 -14.336 1 95 86 THR B CA 1
ATOM 2784 C C . THR B 1 86 ? 9.039 -1.781 -14.359 1 95 86 THR B C 1
ATOM 2786 O O . THR B 1 86 ? 9.406 -2.484 -15.305 1 95 86 THR B O 1
ATOM 2789 N N . ILE B 1 87 ? 8.398 -2.244 -13.312 1 98 87 ILE B N 1
ATOM 2790 C CA . ILE B 1 87 ? 7.969 -3.637 -13.25 1 98 87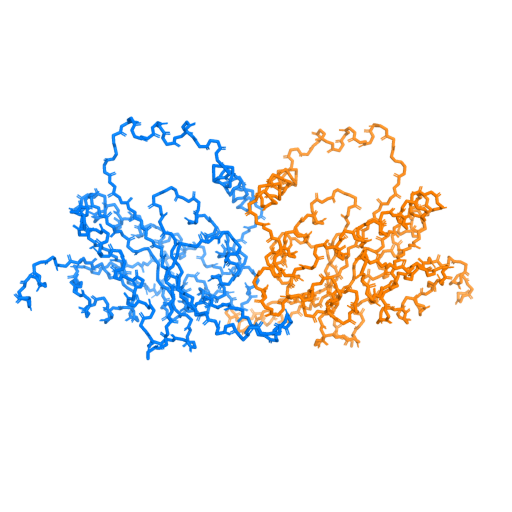 ILE B CA 1
ATOM 2791 C C . ILE B 1 87 ? 6.773 -3.85 -14.18 1 98 87 ILE B C 1
ATOM 2793 O O . ILE B 1 87 ? 5.766 -3.15 -14.07 1 98 87 ILE B O 1
ATOM 2797 N N . LEU B 1 88 ? 6.895 -4.855 -15.031 1 97.69 88 LEU B N 1
ATOM 2798 C CA . LEU B 1 88 ? 5.855 -5.062 -16.031 1 97.69 88 LEU B CA 1
ATOM 2799 C C . LEU B 1 88 ? 5.105 -6.363 -15.781 1 97.69 88 LEU B C 1
ATOM 2801 O O . LEU B 1 88 ? 3.982 -6.543 -16.25 1 97.69 88 LEU B O 1
ATOM 2805 N N . ALA B 1 89 ? 5.738 -7.297 -15.062 1 98.75 89 ALA B N 1
ATOM 2806 C CA . ALA B 1 89 ? 5.172 -8.625 -14.852 1 98.75 89 ALA B CA 1
ATOM 2807 C C . ALA B 1 89 ? 5.727 -9.266 -13.578 1 98.75 89 ALA B C 1
ATOM 2809 O O . ALA B 1 89 ? 6.727 -8.797 -13.031 1 98.75 89 ALA B O 1
ATOM 2810 N N . PHE B 1 90 ? 5.027 -10.25 -13.094 1 98.88 90 PHE B N 1
ATOM 2811 C CA . PHE B 1 90 ? 5.539 -10.992 -11.945 1 98.88 90 PHE B CA 1
ATOM 2812 C C . PHE B 1 90 ? 5.082 -12.445 -12 1 98.88 90 PHE B C 1
ATOM 2814 O O . PHE B 1 90 ? 4.168 -12.789 -12.75 1 98.88 90 PHE B O 1
ATOM 2821 N N . ALA B 1 91 ? 5.75 -13.305 -11.281 1 98.94 91 ALA B N 1
ATOM 2822 C CA . ALA B 1 91 ? 5.402 -14.719 -11.109 1 98.94 91 ALA B CA 1
ATOM 2823 C C . ALA B 1 91 ? 5.656 -15.172 -9.672 1 98.94 91 ALA B C 1
ATOM 2825 O O . ALA B 1 91 ? 6.633 -14.75 -9.047 1 98.94 91 ALA B O 1
ATOM 2826 N N . ILE B 1 92 ? 4.82 -15.969 -9.211 1 98.88 92 ILE B N 1
ATOM 2827 C CA . ILE B 1 92 ? 4.949 -16.562 -7.883 1 98.88 92 ILE B CA 1
ATOM 2828 C C . ILE B 1 92 ? 5.109 -18.078 -8 1 98.88 92 ILE B C 1
ATOM 2830 O O . ILE B 1 92 ? 4.199 -18.766 -8.453 1 98.88 92 ILE B O 1
ATOM 2834 N N . TRP B 1 93 ? 6.219 -18.531 -7.582 1 98.75 93 TRP B N 1
ATOM 2835 C CA . TRP B 1 93 ? 6.547 -19.953 -7.656 1 98.75 93 TRP B CA 1
ATOM 2836 C C . TRP B 1 93 ? 6.629 -20.562 -6.258 1 98.75 93 TRP B C 1
ATOM 2838 O O . TRP B 1 93 ? 7.215 -19.969 -5.348 1 98.75 93 TRP B O 1
ATOM 2848 N N . GLU B 1 94 ? 6.055 -21.672 -6.109 1 98.38 94 GLU B N 1
ATOM 2849 C CA . GLU B 1 94 ? 6.145 -22.469 -4.883 1 98.38 94 GLU B CA 1
ATOM 2850 C C . GLU B 1 94 ? 6.992 -23.719 -5.09 1 98.38 94 GLU B C 1
ATOM 2852 O O . GLU B 1 94 ? 6.785 -24.453 -6.051 1 98.38 94 GLU B O 1
ATOM 2857 N N . ARG B 1 95 ? 7.918 -23.891 -4.281 1 97.12 95 ARG B N 1
ATOM 2858 C CA . ARG B 1 95 ? 8.719 -25.109 -4.289 1 97.12 95 ARG B CA 1
ATOM 2859 C C . ARG B 1 95 ? 8.219 -26.109 -3.244 1 97.12 95 ARG B C 1
ATOM 2861 O O . ARG B 1 95 ? 8.188 -25.797 -2.051 1 97.12 95 ARG B O 1
ATOM 2868 N N . ASN B 1 96 ? 7.812 -27.203 -3.693 1 94.88 96 ASN B N 1
ATOM 2869 C CA . ASN B 1 96 ? 7.355 -28.266 -2.807 1 94.88 96 ASN B CA 1
ATOM 2870 C C . ASN B 1 96 ? 8.352 -29.422 -2.762 1 94.88 96 ASN B C 1
ATOM 2872 O O . ASN B 1 96 ? 8.758 -29.938 -3.805 1 94.88 96 ASN B O 1
ATOM 2876 N N . GLU B 1 97 ? 8.812 -29.656 -1.555 1 89.88 97 GLU B N 1
ATOM 2877 C CA . GLU B 1 97 ? 9.758 -30.75 -1.366 1 89.88 97 GLU B CA 1
ATOM 2878 C C . GLU B 1 97 ? 9.508 -31.469 -0.047 1 89.88 97 GLU B C 1
ATOM 2880 O O . GLU B 1 97 ? 9.008 -30.875 0.911 1 89.88 97 GLU B O 1
ATOM 2885 N N . LYS B 1 98 ? 9.68 -32.625 0.012 1 75.81 98 LYS B N 1
ATOM 2886 C CA . LYS B 1 98 ? 9.609 -33.375 1.255 1 75.81 98 LYS B CA 1
ATOM 2887 C C . LYS B 1 98 ? 10.75 -33.031 2.195 1 75.81 98 LYS B C 1
ATOM 2889 O O . LYS B 1 98 ? 11.922 -33.156 1.837 1 75.81 98 LYS B O 1
ATOM 2894 N N . ARG B 1 99 ? 10.602 -32.062 2.932 1 65.75 99 ARG B N 1
ATOM 2895 C CA . ARG B 1 99 ? 11.672 -31.656 3.836 1 65.75 99 ARG B CA 1
ATOM 2896 C C . ARG B 1 99 ? 11.781 -32.625 5.016 1 65.75 99 ARG B C 1
ATOM 2898 O O . ARG B 1 99 ? 10.773 -33.125 5.492 1 65.75 99 ARG B O 1
ATOM 2905 N N . THR B 1 100 ? 13.008 -32.781 5.34 1 63.06 100 THR B N 1
ATOM 2906 C CA . THR B 1 100 ? 13.266 -33.5 6.586 1 63.06 100 THR B CA 1
ATOM 2907 C C . THR B 1 100 ? 13.086 -32.562 7.785 1 63.06 100 THR B C 1
ATOM 2909 O O . THR B 1 100 ? 13.117 -31.344 7.641 1 63.06 100 THR B O 1
ATOM 2912 N N . ALA B 1 101 ? 12.703 -33.094 9.055 1 57.75 101 ALA B N 1
ATOM 2913 C CA . ALA B 1 101 ? 12.531 -32.344 10.297 1 57.75 101 ALA B CA 1
ATOM 2914 C C . ALA B 1 101 ? 13.719 -31.422 10.555 1 57.75 101 ALA B C 1
ATOM 2916 O O . ALA B 1 101 ? 13.555 -30.281 11.008 1 57.75 101 ALA B O 1
ATOM 2917 N N . THR B 1 102 ? 14.898 -31.75 10.211 1 56 102 THR B N 1
ATOM 2918 C CA . THR B 1 102 ? 16.125 -31.016 10.484 1 56 102 THR B CA 1
ATOM 2919 C C . THR B 1 102 ? 16.219 -29.766 9.617 1 56 102 THR B C 1
ATOM 2921 O O . THR B 1 102 ? 16.609 -28.703 10.102 1 56 102 THR B O 1
ATOM 2924 N N . GLN B 1 103 ? 15.789 -29.859 8.438 1 59.78 103 GLN B N 1
ATOM 2925 C CA . GLN B 1 103 ? 15.883 -28.734 7.523 1 59.78 103 GLN B CA 1
ATOM 2926 C C . GLN B 1 103 ? 14.922 -27.625 7.922 1 59.78 103 GLN B C 1
ATOM 2928 O O . GLN B 1 103 ? 15.266 -26.438 7.844 1 59.78 103 GLN B O 1
ATOM 2933 N N . ALA B 1 104 ? 13.875 -28.172 8.5 1 57.22 104 ALA B N 1
ATOM 2934 C CA . ALA B 1 104 ? 12.852 -27.219 8.945 1 57.22 104 ALA B CA 1
ATOM 2935 C C . ALA B 1 104 ? 13.32 -26.438 10.164 1 57.22 104 ALA B C 1
ATOM 2937 O O . ALA B 1 104 ? 13.125 -25.219 10.242 1 57.22 104 ALA B O 1
ATOM 2938 N N . LEU B 1 105 ? 13.883 -27.062 11.094 1 54.03 105 LEU B N 1
ATOM 2939 C CA . LEU B 1 105 ? 14.352 -26.438 12.328 1 54.03 105 LEU B CA 1
ATOM 2940 C C . LEU B 1 105 ? 15.477 -25.453 12.047 1 54.03 105 LEU B C 1
ATOM 2942 O O . LEU B 1 105 ? 15.523 -24.375 12.648 1 54.03 105 LEU B O 1
ATOM 2946 N N . THR B 1 106 ? 16.375 -25.672 11.258 1 55.28 106 THR B N 1
ATOM 2947 C CA . THR B 1 106 ? 17.516 -24.812 10.945 1 55.28 106 THR B CA 1
ATOM 2948 C C . THR B 1 106 ? 17.031 -23.516 10.281 1 55.28 106 THR B C 1
ATOM 2950 O O . THR B 1 106 ? 17.578 -22.438 10.547 1 55.28 106 THR B O 1
ATOM 2953 N N . SER B 1 107 ? 16.047 -23.641 9.547 1 57.34 107 SER B N 1
ATOM 2954 C CA . SER B 1 107 ? 15.531 -22.453 8.867 1 57.34 107 SER B CA 1
ATOM 2955 C C . SER B 1 107 ? 14.93 -21.469 9.859 1 57.34 107 SER B C 1
ATOM 2957 O O . SER B 1 107 ? 15.055 -20.25 9.68 1 57.34 107 SER B O 1
ATOM 2959 N N . LEU B 1 108 ? 14.359 -22.016 10.922 1 54.53 108 LEU B N 1
ATOM 2960 C CA . LEU B 1 108 ? 13.734 -21.188 11.938 1 54.53 108 LEU B CA 1
ATOM 2961 C C . LEU B 1 108 ? 14.789 -20.453 12.766 1 54.53 108 LEU B C 1
ATOM 2963 O O . LEU B 1 108 ? 14.609 -19.281 13.109 1 54.53 108 LEU B O 1
ATOM 2967 N N . TYR B 1 109 ? 15.805 -21.25 13.234 1 50.62 109 TYR B N 1
ATOM 2968 C CA . TYR B 1 109 ? 16.781 -20.719 14.172 1 50.62 109 TYR B CA 1
ATOM 2969 C C . TYR B 1 109 ? 17.703 -19.719 13.5 1 50.62 109 TYR B C 1
ATOM 2971 O O . TYR B 1 109 ? 18.219 -18.812 14.148 1 50.62 109 TYR B O 1
ATOM 2979 N N . ASN B 1 110 ? 18.094 -19.984 12.391 1 50.06 110 ASN B N 1
ATOM 2980 C CA . ASN B 1 110 ? 19.188 -19.188 11.852 1 50.06 110 ASN B CA 1
ATOM 2981 C C . ASN B 1 110 ? 18.75 -17.75 11.555 1 50.06 110 ASN B C 1
ATOM 2983 O O . ASN B 1 110 ? 19.578 -16.875 11.289 1 50.06 110 ASN B O 1
ATOM 2987 N N . ASN B 1 111 ? 17.547 -17.344 11.359 1 53.31 111 ASN B N 1
ATOM 2988 C CA . ASN B 1 111 ? 17.531 -16.062 10.656 1 53.31 111 ASN B CA 1
ATOM 2989 C C . ASN B 1 111 ? 16.75 -15 11.43 1 53.31 111 ASN B C 1
ATOM 2991 O O . ASN B 1 111 ? 15.523 -14.898 11.289 1 53.31 111 ASN B O 1
ATOM 2995 N N . CYS B 1 112 ? 17.328 -14.789 12.609 1 62.59 112 CYS B N 1
ATOM 2996 C CA . CYS B 1 112 ? 16.922 -13.492 13.117 1 62.59 112 CYS B CA 1
ATOM 2997 C C . CYS B 1 112 ? 17.094 -12.406 12.062 1 62.59 112 CYS B C 1
ATOM 2999 O O . CYS B 1 112 ? 17.781 -11.406 12.297 1 62.59 112 CYS B O 1
ATOM 3001 N N . SER B 1 113 ? 16.734 -12.812 10.938 1 82.19 113 SER B N 1
ATOM 3002 C CA . SER B 1 113 ? 16.906 -11.969 9.766 1 82.19 113 SER B CA 1
ATOM 3003 C C . SER B 1 113 ? 15.742 -11.016 9.594 1 82.19 113 SER B C 1
ATOM 3005 O O . SER B 1 113 ? 14.688 -11.195 10.203 1 82.19 113 SER B O 1
ATOM 3007 N N . LEU B 1 114 ? 16.031 -10.055 9.141 1 89.25 114 LEU B N 1
ATOM 3008 C CA . LEU B 1 114 ? 15 -9.102 8.766 1 89.25 114 LEU B CA 1
ATOM 3009 C C . LEU B 1 114 ? 13.844 -9.805 8.07 1 89.25 114 LEU B C 1
ATOM 3011 O O . LEU B 1 114 ? 12.68 -9.406 8.211 1 89.25 114 LEU B O 1
ATOM 3015 N N . GLU B 1 115 ? 14.188 -10.852 7.418 1 89.19 115 GLU B N 1
ATOM 3016 C CA . GLU B 1 115 ? 13.148 -11.617 6.73 1 89.19 115 GLU B CA 1
ATOM 3017 C C . GLU B 1 115 ? 12.195 -12.266 7.723 1 89.19 115 GLU B C 1
ATOM 3019 O O . GLU B 1 115 ? 10.984 -12.305 7.492 1 89.19 115 GLU B O 1
ATOM 3024 N N . THR B 1 116 ? 12.75 -12.797 8.75 1 89.75 116 THR B N 1
ATOM 3025 C CA . THR B 1 116 ? 11.922 -13.406 9.789 1 89.75 116 THR B CA 1
ATOM 3026 C C . THR B 1 116 ? 11.039 -12.359 10.453 1 89.75 116 THR B C 1
ATOM 3028 O O . THR B 1 116 ? 9.875 -12.617 10.758 1 89.75 116 THR B O 1
ATOM 3031 N N . ILE B 1 117 ? 11.594 -11.25 10.672 1 90.69 117 ILE B N 1
ATOM 3032 C CA . ILE B 1 117 ? 10.828 -10.164 11.273 1 90.69 117 ILE B CA 1
ATOM 3033 C C . ILE B 1 117 ? 9.672 -9.789 10.359 1 90.69 117 ILE B C 1
ATOM 3035 O O . ILE B 1 117 ? 8.523 -9.68 10.805 1 90.69 117 ILE B O 1
ATOM 3039 N N . HIS B 1 118 ? 9.969 -9.656 9.07 1 94.19 118 HIS B N 1
ATOM 3040 C CA . HIS B 1 118 ? 8.922 -9.32 8.109 1 94.19 118 HIS B CA 1
ATOM 3041 C C . HIS B 1 118 ? 7.848 -10.398 8.062 1 94.19 118 HIS B C 1
ATOM 3043 O O . HIS B 1 118 ? 6.656 -10.094 7.965 1 94.19 118 HIS B O 1
ATOM 3049 N N . ARG B 1 119 ? 8.281 -11.609 8.156 1 93.31 119 ARG B N 1
ATOM 3050 C CA . ARG B 1 119 ? 7.336 -12.719 8.133 1 93.31 119 ARG B CA 1
ATOM 3051 C C . ARG B 1 119 ? 6.395 -12.656 9.336 1 93.31 119 ARG B C 1
ATOM 3053 O O . ARG B 1 119 ? 5.176 -12.75 9.18 1 93.31 119 ARG B O 1
ATOM 3060 N N . CYS B 1 120 ? 6.949 -12.43 10.484 1 92.62 120 CYS B N 1
ATOM 3061 C CA . CYS B 1 120 ? 6.164 -12.367 11.711 1 92.62 120 CYS B CA 1
ATOM 3062 C C . CYS B 1 120 ? 5.223 -11.172 11.695 1 92.62 120 CYS B C 1
ATOM 3064 O O . CYS B 1 120 ? 4.039 -11.297 12.016 1 92.62 120 CYS B O 1
ATOM 3066 N N . VAL B 1 121 ? 5.73 -10.078 11.258 1 94.06 121 VAL B N 1
ATOM 3067 C CA . VAL B 1 121 ? 4.941 -8.852 11.188 1 94.06 121 VAL B CA 1
ATOM 3068 C C . VAL B 1 121 ? 3.793 -9.031 10.203 1 94.06 121 VAL B C 1
ATOM 3070 O O . VAL B 1 121 ? 2.662 -8.625 10.477 1 94.06 121 VAL B O 1
ATOM 3073 N N . THR B 1 122 ? 4.086 -9.648 9.125 1 95.75 122 THR B N 1
ATOM 3074 C CA . THR B 1 122 ? 3.07 -9.867 8.102 1 95.75 122 THR B CA 1
ATOM 3075 C C . THR B 1 122 ? 1.961 -10.773 8.625 1 95.75 122 THR B C 1
ATOM 3077 O O . THR B 1 122 ? 0.777 -10.5 8.422 1 95.75 122 THR B O 1
ATOM 3080 N N . LYS B 1 123 ? 2.334 -11.812 9.312 1 94.62 123 LYS B N 1
ATOM 3081 C CA . LYS B 1 123 ? 1.349 -12.727 9.883 1 94.62 123 LYS B CA 1
ATOM 3082 C C . LYS B 1 123 ? 0.458 -12.023 10.898 1 94.62 123 LYS B C 1
ATOM 3084 O O . LYS B 1 123 ? -0.767 -12.148 10.852 1 94.62 123 LYS B O 1
ATOM 3089 N N . LEU B 1 124 ? 1.044 -11.281 11.758 1 93.94 124 LEU B N 1
ATOM 3090 C CA . LEU B 1 124 ? 0.307 -10.578 12.805 1 93.94 124 LEU B CA 1
ATOM 3091 C C . LEU B 1 124 ? -0.597 -9.5 12.203 1 93.94 124 LEU B C 1
ATOM 3093 O O . LEU B 1 124 ? -1.742 -9.344 12.625 1 93.94 124 LEU B O 1
ATOM 3097 N N . GLU B 1 125 ? -0.084 -8.805 11.289 1 95.75 125 GLU B N 1
ATOM 3098 C CA . GLU B 1 125 ? -0.87 -7.773 10.617 1 95.75 125 GLU B CA 1
ATOM 3099 C C . GLU B 1 125 ? -2.082 -8.375 9.914 1 95.75 125 GLU B C 1
ATOM 3101 O O . GLU B 1 125 ? -3.193 -7.855 10.023 1 95.75 125 GLU B O 1
ATOM 3106 N N . ASN B 1 126 ? -1.851 -9.422 9.188 1 95.62 126 ASN B N 1
ATOM 3107 C CA . ASN B 1 126 ? -2.947 -10.062 8.477 1 95.62 126 ASN B CA 1
ATOM 3108 C C . ASN B 1 126 ? -3.996 -10.609 9.438 1 95.62 126 ASN B C 1
ATOM 3110 O O . ASN B 1 126 ? -5.195 -10.578 9.148 1 95.62 126 ASN B O 1
ATOM 3114 N N . TRP B 1 127 ? -3.541 -11.148 10.492 1 95.38 127 TRP B N 1
ATOM 3115 C CA . TRP B 1 127 ? -4.469 -11.602 11.523 1 95.38 127 TRP B CA 1
ATOM 3116 C C . TRP B 1 127 ? -5.336 -10.445 12.016 1 95.38 127 TRP B C 1
ATOM 3118 O O . TRP B 1 127 ? -6.562 -10.562 12.078 1 95.38 127 TRP B O 1
ATOM 3128 N N . ALA B 1 128 ? -4.77 -9.336 12.336 1 94.88 128 ALA B N 1
ATOM 3129 C CA . ALA B 1 128 ? -5.488 -8.156 12.828 1 94.88 128 ALA B CA 1
ATOM 3130 C C . ALA B 1 128 ? -6.453 -7.629 11.773 1 94.88 128 ALA B C 1
ATOM 3132 O O . ALA B 1 128 ? -7.594 -7.281 12.086 1 94.88 128 ALA B O 1
ATOM 3133 N N . ILE B 1 129 ? -6.023 -7.586 10.547 1 96.19 129 ILE B N 1
ATOM 3134 C CA . ILE B 1 129 ? -6.832 -7.082 9.445 1 96.19 129 ILE B CA 1
ATOM 3135 C C . ILE B 1 129 ? -8.07 -7.965 9.266 1 96.19 129 ILE B C 1
ATOM 3137 O O . ILE B 1 129 ? -9.172 -7.457 9.062 1 96.19 129 ILE B O 1
ATOM 3141 N N . ARG B 1 130 ? -7.875 -9.219 9.359 1 94.12 130 ARG B N 1
ATOM 3142 C CA . ARG B 1 130 ? -8.984 -10.156 9.203 1 94.12 130 ARG B CA 1
ATOM 3143 C C . ARG B 1 130 ? -10.039 -9.945 10.281 1 94.12 130 ARG B C 1
ATOM 3145 O O . ARG B 1 130 ? -11.234 -10.133 10.039 1 94.12 130 ARG B O 1
ATOM 3152 N N . GLN B 1 131 ? -9.641 -9.586 11.438 1 93.69 131 GLN B N 1
ATOM 3153 C CA . GLN B 1 131 ? -10.555 -9.352 12.547 1 93.69 131 GLN B CA 1
ATOM 3154 C C . GLN B 1 131 ? -11.32 -8.047 12.367 1 93.69 131 GLN B C 1
ATOM 3156 O O . GLN B 1 131 ? -12.438 -7.898 12.859 1 93.69 131 GLN B O 1
ATOM 3161 N N . GLU B 1 132 ? -10.75 -7.234 11.625 1 94.12 132 GLU B N 1
ATOM 3162 C CA . GLU B 1 132 ? -11.242 -5.859 11.641 1 94.12 132 GLU B CA 1
ATOM 3163 C C . GLU B 1 132 ? -12.023 -5.539 10.375 1 94.12 132 GLU B C 1
ATOM 3165 O O . GLU B 1 132 ? -12.984 -4.762 10.414 1 94.12 132 GLU B O 1
ATOM 3170 N N . PHE B 1 133 ? -11.617 -6.125 9.258 1 95.38 133 PHE B N 1
ATOM 3171 C CA . PHE B 1 133 ? -12.156 -5.66 7.984 1 95.38 133 PHE B CA 1
ATOM 3172 C C . PHE B 1 133 ? -12.688 -6.828 7.164 1 95.38 133 PHE B C 1
ATOM 3174 O O . PHE B 1 133 ? -11.922 -7.711 6.766 1 95.38 133 PHE B O 1
ATOM 3181 N N . PRO B 1 134 ? -13.922 -6.766 6.914 1 94.12 134 PRO B N 1
ATOM 3182 C CA . PRO B 1 134 ? -14.406 -7.695 5.887 1 94.12 134 PRO B CA 1
ATOM 3183 C C . PRO B 1 134 ? -13.961 -7.301 4.48 1 94.12 134 PRO B C 1
ATOM 3185 O O . PRO B 1 134 ? -13.758 -6.117 4.203 1 94.12 134 PRO B O 1
ATOM 3188 N N . ARG B 1 135 ? -13.82 -8.234 3.662 1 94.5 135 ARG B N 1
ATOM 3189 C CA . ARG B 1 135 ? -13.492 -7.961 2.268 1 94.5 135 ARG B CA 1
ATOM 3190 C C . ARG B 1 135 ? -14.734 -7.609 1.465 1 94.5 135 ARG B C 1
ATOM 3192 O O . ARG B 1 135 ? -15.422 -8.5 0.955 1 94.5 135 ARG B O 1
ATOM 3199 N N . ARG B 1 136 ? -14.992 -6.387 1.239 1 94.44 136 ARG B N 1
ATOM 3200 C CA . ARG B 1 136 ? -16.203 -5.926 0.571 1 94.44 136 ARG B CA 1
ATOM 3201 C C . ARG B 1 136 ? -16.109 -6.105 -0.939 1 94.44 136 ARG B C 1
ATOM 3203 O O . ARG B 1 136 ? -17.109 -6.082 -1.644 1 94.44 136 ARG B O 1
ATOM 3210 N N . ASP B 1 137 ? -14.852 -6.277 -1.449 1 95.06 137 ASP B N 1
ATOM 3211 C CA . ASP B 1 137 ? -14.633 -6.363 -2.891 1 95.06 137 ASP B CA 1
ATOM 3212 C C . ASP B 1 137 ? -14.953 -7.762 -3.414 1 95.06 137 ASP B C 1
ATOM 3214 O O . ASP B 1 137 ? -15.086 -7.957 -4.625 1 95.06 137 A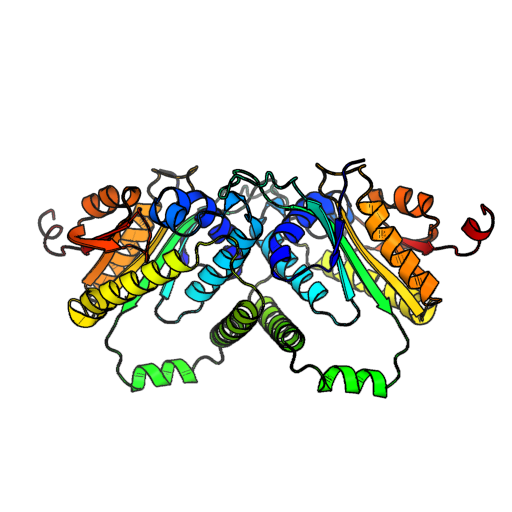SP B O 1
ATOM 3218 N N . ALA B 1 138 ? -15.062 -8.719 -2.527 1 96.12 138 ALA B N 1
ATOM 3219 C CA . ALA B 1 138 ? -15.141 -10.117 -2.934 1 96.12 138 ALA B CA 1
ATOM 3220 C C . ALA B 1 138 ? -16.469 -10.734 -2.529 1 96.12 138 ALA B C 1
ATOM 3222 O O . ALA B 1 138 ? -17.156 -10.227 -1.639 1 96.12 138 ALA B O 1
ATOM 3223 N N . ASP B 1 139 ? -16.828 -11.797 -3.254 1 94.69 139 ASP B N 1
ATOM 3224 C CA . ASP B 1 139 ? -17.938 -12.656 -2.857 1 94.69 139 ASP B CA 1
ATOM 3225 C C . ASP B 1 139 ? -17.453 -13.758 -1.91 1 94.69 139 ASP B C 1
ATOM 3227 O O . ASP B 1 139 ? -16.734 -14.672 -2.322 1 94.69 139 ASP B O 1
ATOM 3231 N N . VAL B 1 140 ? -17.875 -13.688 -0.747 1 94 140 VAL B N 1
ATOM 3232 C CA . VAL B 1 140 ? -17.359 -14.531 0.318 1 94 140 VAL B CA 1
ATOM 3233 C C . VAL B 1 140 ? -17.641 -16 0.002 1 94 140 VAL B C 1
ATOM 3235 O O . VAL B 1 140 ? -16.812 -16.875 0.279 1 94 140 VAL B O 1
ATOM 3238 N N . ASN B 1 141 ? -18.781 -16.297 -0.504 1 95.38 141 ASN B N 1
ATOM 3239 C CA . ASN B 1 141 ? -19.125 -17.672 -0.853 1 95.38 141 ASN B CA 1
ATOM 3240 C C . ASN B 1 141 ? -18.234 -18.203 -1.974 1 95.38 141 ASN B C 1
ATOM 3242 O O . ASN B 1 141 ? -17.766 -19.344 -1.918 1 95.38 141 ASN B O 1
ATOM 3246 N N . ARG B 1 142 ? -18.031 -17.406 -2.941 1 97.12 142 ARG B N 1
ATOM 3247 C CA . ARG B 1 142 ? -17.188 -17.797 -4.066 1 97.12 142 ARG B CA 1
ATOM 3248 C C . ARG B 1 142 ? -15.734 -17.969 -3.627 1 97.12 142 ARG B C 1
ATOM 3250 O O . ARG B 1 142 ? -15.039 -18.875 -4.082 1 97.12 142 ARG B O 1
ATOM 3257 N N . LEU B 1 143 ? -15.328 -17.078 -2.744 1 96.81 143 LEU B N 1
ATOM 3258 C CA . LEU B 1 143 ? -13.984 -17.203 -2.193 1 96.81 143 LEU B CA 1
ATOM 3259 C C . LEU B 1 143 ? -13.812 -18.547 -1.475 1 96.81 143 LEU B C 1
ATOM 3261 O O . LEU B 1 143 ? -12.781 -19.203 -1.614 1 96.81 143 LEU B O 1
ATOM 3265 N N . GLY B 1 144 ? -14.781 -18.875 -0.704 1 96.31 144 GLY B N 1
ATOM 3266 C CA . GLY B 1 144 ? -14.742 -20.141 0.005 1 96.31 144 GLY B CA 1
ATOM 3267 C C . GLY B 1 144 ? -14.672 -21.344 -0.921 1 96.31 144 GLY B C 1
ATOM 3268 O O . GLY B 1 144 ? -13.875 -22.25 -0.7 1 96.31 144 GLY B O 1
ATOM 3269 N N . ALA B 1 145 ? -15.477 -21.328 -1.933 1 97 145 ALA B N 1
ATOM 3270 C CA . ALA B 1 145 ? -15.484 -22.406 -2.914 1 97 145 ALA B CA 1
ATOM 3271 C C . ALA B 1 145 ? -14.141 -22.516 -3.629 1 97 145 ALA B C 1
ATOM 3273 O O . ALA B 1 145 ? -13.633 -23.609 -3.861 1 97 145 ALA B O 1
ATOM 3274 N N . PHE B 1 146 ? -13.648 -21.422 -3.975 1 97.44 146 PHE B N 1
ATOM 3275 C CA . PHE B 1 146 ? -12.359 -21.359 -4.656 1 97.44 146 PHE B CA 1
ATOM 3276 C C . PHE B 1 146 ? -11.258 -21.922 -3.768 1 97.44 146 PHE B C 1
ATOM 3278 O O . PHE B 1 146 ? -10.422 -22.719 -4.223 1 97.44 146 PHE B O 1
ATOM 3285 N N . GLU B 1 147 ? -11.203 -21.469 -2.566 1 96.69 147 GLU B N 1
ATOM 3286 C CA . GLU B 1 147 ? -10.203 -21.953 -1.617 1 96.69 147 GLU B CA 1
ATOM 3287 C C . GLU B 1 147 ? -10.281 -23.469 -1.455 1 96.69 147 GLU B C 1
ATOM 3289 O O . GLU B 1 147 ? -9.25 -24.156 -1.441 1 96.69 147 GLU B O 1
ATOM 3294 N N . LYS B 1 148 ? -11.461 -23.984 -1.347 1 96.12 148 LYS B N 1
ATOM 3295 C CA . LYS B 1 148 ? -11.664 -25.422 -1.223 1 96.12 148 LYS B CA 1
ATOM 3296 C C . LYS B 1 148 ? -11.172 -26.156 -2.471 1 96.12 148 LYS B C 1
ATOM 3298 O O . LYS B 1 148 ? -10.516 -27.188 -2.371 1 96.12 148 LYS B O 1
ATOM 3303 N N . GLY B 1 149 ? -11.531 -25.641 -3.58 1 96.06 149 GLY B N 1
ATOM 3304 C CA . GLY B 1 149 ? -11.094 -26.234 -4.836 1 96.06 149 GLY B CA 1
ATOM 3305 C C . GLY B 1 149 ? -9.586 -26.203 -5.012 1 96.06 149 GLY B C 1
ATOM 3306 O O . GLY B 1 149 ? -8.992 -27.203 -5.414 1 96.06 149 GLY B O 1
ATOM 3307 N N . MET B 1 150 ? -9.016 -25.141 -4.684 1 97 150 MET B N 1
ATOM 3308 C CA . MET B 1 150 ? -7.562 -25 -4.793 1 97 150 MET B CA 1
ATOM 3309 C C . MET B 1 150 ? -6.855 -25.953 -3.832 1 97 150 MET B C 1
ATOM 3311 O O . MET B 1 150 ? -5.824 -26.531 -4.172 1 97 150 MET B O 1
ATOM 3315 N N . ASN B 1 151 ? -7.371 -26.016 -2.639 1 96.69 151 ASN B N 1
ATOM 3316 C CA . ASN B 1 151 ? -6.805 -26.953 -1.67 1 96.69 151 ASN B CA 1
ATOM 3317 C C . ASN B 1 151 ? -6.891 -28.391 -2.158 1 96.69 151 ASN B C 1
ATOM 3319 O O . ASN B 1 151 ? -5.949 -29.172 -1.981 1 96.69 151 ASN B O 1
ATOM 3323 N N . TYR B 1 152 ? -7.969 -28.703 -2.736 1 96.81 152 TYR B N 1
ATOM 3324 C CA . TYR B 1 152 ? -8.172 -30.047 -3.271 1 96.81 152 TYR B CA 1
ATOM 3325 C C . TYR B 1 152 ? -7.16 -30.344 -4.371 1 96.81 152 TYR B C 1
ATOM 3327 O O . TYR B 1 152 ? -6.473 -31.375 -4.324 1 96.81 152 TYR B O 1
ATOM 3335 N N . THR B 1 153 ? -7.09 -29.516 -5.344 1 97.06 153 THR B N 1
ATOM 3336 C CA . THR B 1 153 ? -6.188 -29.75 -6.469 1 97.06 153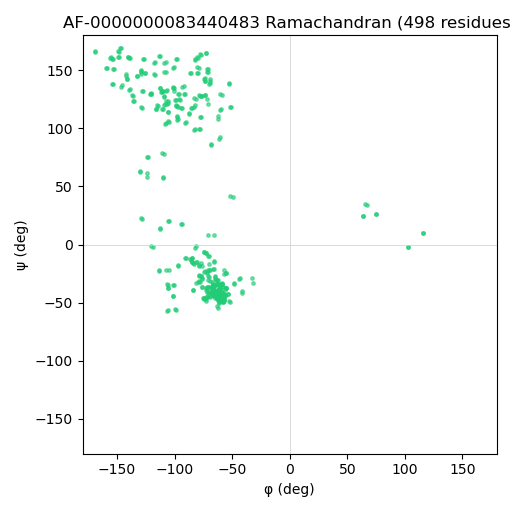 THR B CA 1
ATOM 3337 C C . THR B 1 153 ? -4.734 -29.734 -6.008 1 97.06 153 THR B C 1
ATOM 3339 O O . THR B 1 153 ? -3.922 -30.531 -6.48 1 97.06 153 THR B O 1
ATOM 3342 N N . HIS B 1 154 ? -4.422 -28.812 -5.129 1 97.31 154 HIS B N 1
ATOM 3343 C CA . HIS B 1 154 ? -3.061 -28.75 -4.609 1 97.31 154 HIS B CA 1
ATOM 3344 C C . HIS B 1 154 ? -2.684 -30.047 -3.9 1 97.31 154 HIS B C 1
ATOM 3346 O O . HIS B 1 154 ? -1.597 -30.594 -4.121 1 97.31 154 HIS B O 1
ATOM 3352 N N . SER B 1 155 ? -3.539 -30.531 -3.076 1 96.94 155 SER B N 1
ATOM 3353 C CA . SER B 1 155 ? -3.309 -31.781 -2.354 1 96.94 155 SER B CA 1
ATOM 3354 C C . SER B 1 155 ? -3.184 -32.969 -3.311 1 96.94 155 SER B C 1
ATOM 3356 O O . SER B 1 155 ? -2.242 -33.75 -3.213 1 96.94 155 SER B O 1
ATOM 3358 N N . LYS B 1 156 ? -4.031 -33.094 -4.238 1 97.69 156 LYS B N 1
ATOM 3359 C CA . LYS B 1 156 ? -4.074 -34.219 -5.172 1 97.69 156 LYS B CA 1
ATOM 3360 C C . LYS B 1 156 ? -2.85 -34.219 -6.082 1 97.69 156 LYS B C 1
ATOM 3362 O O . LYS B 1 156 ? -2.176 -35.25 -6.215 1 97.69 156 LYS B O 1
ATOM 3367 N N . TYR B 1 157 ? -2.531 -33.094 -6.562 1 97.19 157 TYR B N 1
ATOM 3368 C CA . TYR B 1 157 ? -1.527 -33.094 -7.621 1 97.19 157 TYR B CA 1
ATOM 3369 C C . TYR B 1 157 ? -0.165 -32.688 -7.082 1 97.19 157 TYR B C 1
ATOM 3371 O O . TYR B 1 157 ? 0.836 -33.344 -7.309 1 97.19 157 TYR B O 1
ATOM 3379 N N . TRP B 1 158 ? -0.026 -31.672 -6.258 1 96.62 158 TRP B N 1
ATOM 3380 C CA . TRP B 1 158 ? 1.267 -31.078 -5.934 1 96.62 158 TRP B CA 1
ATOM 3381 C C . TRP B 1 158 ? 1.815 -31.641 -4.629 1 96.62 158 TRP B C 1
ATOM 3383 O O . TRP B 1 158 ? 3.01 -31.516 -4.344 1 96.62 158 TRP B O 1
ATOM 3393 N N . GLU B 1 159 ? 0.961 -32.219 -3.867 1 95.5 159 GLU B N 1
ATOM 3394 C CA . GLU B 1 159 ? 1.456 -32.875 -2.65 1 95.5 159 GLU B CA 1
ATOM 3395 C C . GLU B 1 159 ? 1.565 -34.375 -2.824 1 95.5 159 GLU B C 1
ATOM 3397 O O . GLU B 1 159 ? 2.465 -35 -2.264 1 95.5 159 GLU B O 1
ATOM 3402 N N . LYS B 1 160 ? 0.634 -35 -3.602 1 95.94 160 LYS B N 1
ATOM 3403 C CA . LYS B 1 160 ? 0.58 -36.438 -3.668 1 95.94 160 LYS B CA 1
ATOM 3404 C C . LYS B 1 160 ? 1.124 -36.969 -5 1 95.94 160 LYS B C 1
ATOM 3406 O O . LYS B 1 160 ? 2.102 -37.719 -5.031 1 95.94 160 LYS B O 1
ATOM 3411 N N . THR B 1 161 ? 0.605 -36.562 -6.113 1 96.25 161 THR B N 1
ATOM 3412 C CA . THR B 1 161 ? 0.984 -37.094 -7.422 1 96.25 161 THR B CA 1
ATOM 3413 C C . THR B 1 161 ? 2.402 -36.656 -7.785 1 96.25 161 THR B C 1
ATOM 3415 O O . THR B 1 161 ? 3.193 -37.469 -8.281 1 96.25 161 THR B O 1
ATOM 3418 N N . TYR B 1 162 ? 2.684 -35.406 -7.555 1 95.56 162 TYR B N 1
ATOM 3419 C CA . TYR B 1 162 ? 3.998 -34.812 -7.82 1 95.56 162 TYR B CA 1
ATOM 3420 C C . TYR B 1 162 ? 4.574 -34.156 -6.566 1 95.56 162 TYR B C 1
ATOM 3422 O O . TYR B 1 162 ? 4.68 -32.938 -6.488 1 95.56 162 TYR B O 1
ATOM 3430 N N . PRO B 1 163 ? 5.055 -34.906 -5.641 1 94.69 163 PRO B N 1
ATOM 3431 C CA . PRO B 1 163 ? 5.402 -34.375 -4.324 1 94.69 163 PRO B CA 1
ATOM 3432 C C . PRO B 1 163 ? 6.648 -33.5 -4.359 1 94.69 163 PRO B C 1
ATOM 3434 O O . PRO B 1 163 ? 6.867 -32.688 -3.445 1 94.69 163 PRO B O 1
ATOM 3437 N N . GLN B 1 164 ? 7.52 -33.656 -5.309 1 96.38 164 GLN B N 1
ATOM 3438 C CA . GLN B 1 164 ? 8.641 -32.781 -5.539 1 96.38 164 GLN B CA 1
ATOM 3439 C C . GLN B 1 164 ? 8.438 -31.938 -6.809 1 96.38 164 GLN B C 1
ATOM 3441 O O . GLN B 1 164 ? 8.555 -32.469 -7.918 1 96.38 164 GLN B O 1
ATOM 3446 N N . ASN B 1 165 ? 8.102 -30.703 -6.59 1 97.38 165 ASN B N 1
ATOM 3447 C CA . ASN B 1 165 ? 7.73 -29.922 -7.762 1 97.38 165 ASN B CA 1
ATOM 3448 C C . ASN B 1 165 ? 7.973 -28.438 -7.547 1 97.38 165 ASN B C 1
ATOM 3450 O O . ASN B 1 165 ? 8.188 -28 -6.414 1 97.38 165 ASN B O 1
ATOM 3454 N N . PHE B 1 166 ? 8.078 -27.703 -8.617 1 98.31 166 PHE B N 1
ATOM 3455 C CA . PHE B 1 166 ? 7.863 -26.25 -8.703 1 98.31 166 PHE B CA 1
ATOM 3456 C C . PHE B 1 166 ? 6.465 -25.953 -9.227 1 98.31 166 PHE B C 1
ATOM 3458 O O . PHE B 1 166 ? 6.102 -26.375 -10.328 1 98.31 166 PHE B O 1
ATOM 3465 N N . TYR B 1 167 ? 5.691 -25.266 -8.438 1 98.5 167 TYR B N 1
ATOM 3466 C CA . TYR B 1 167 ? 4.301 -24.938 -8.727 1 98.5 167 TYR B CA 1
ATOM 3467 C C . TYR B 1 167 ? 4.141 -23.438 -9 1 98.5 167 TYR B C 1
ATOM 3469 O O . TYR B 1 167 ? 4.477 -22.609 -8.156 1 98.5 167 TYR B O 1
ATOM 3477 N N . LEU B 1 168 ? 3.736 -23.094 -10.227 1 98.75 168 LEU B N 1
ATOM 3478 C CA . LEU B 1 168 ? 3.451 -21.703 -10.539 1 98.75 168 LEU B CA 1
ATOM 3479 C C . LEU B 1 168 ? 2.084 -21.281 -10 1 98.75 168 LEU B C 1
ATOM 3481 O O . LEU B 1 168 ? 1.053 -21.672 -10.555 1 98.75 168 LEU B O 1
ATOM 3485 N N . SER B 1 169 ? 2.059 -20.453 -8.992 1 98.12 169 SER B N 1
ATOM 3486 C CA . SER B 1 169 ? 0.832 -20.062 -8.305 1 98.12 169 SER B CA 1
ATOM 3487 C C . SER B 1 169 ? 0.132 -18.922 -9.039 1 98.12 169 SER B C 1
ATOM 3489 O O . SER B 1 169 ? -1.1 -18.875 -9.078 1 98.12 169 SER B O 1
ATOM 3491 N N . LEU B 1 170 ? 0.881 -17.984 -9.547 1 98.5 170 LEU B N 1
ATOM 3492 C CA . LEU B 1 170 ? 0.329 -16.797 -10.18 1 98.5 170 LEU B CA 1
ATOM 3493 C C . LEU B 1 170 ? 1.312 -16.219 -11.195 1 98.5 170 LEU B C 1
ATOM 3495 O O . LEU B 1 170 ? 2.521 -16.219 -10.961 1 98.5 170 LEU B O 1
ATOM 3499 N N . LEU B 1 171 ? 0.877 -15.812 -12.289 1 98.69 171 LEU B N 1
ATOM 3500 C CA . LEU B 1 171 ? 1.602 -15.094 -13.336 1 98.69 171 LEU B CA 1
ATOM 3501 C C . LEU B 1 171 ? 0.766 -13.945 -13.883 1 98.69 171 LEU B C 1
ATOM 3503 O O . LEU B 1 171 ? -0.408 -14.125 -14.211 1 98.69 171 LEU B O 1
ATOM 3507 N N . ALA B 1 172 ? 1.312 -12.781 -13.922 1 98.56 172 ALA B N 1
ATOM 3508 C CA . ALA B 1 172 ? 0.579 -11.648 -14.477 1 98.56 172 ALA B CA 1
ATOM 3509 C C . ALA B 1 172 ? 1.52 -10.688 -15.195 1 98.56 172 ALA B C 1
ATOM 3511 O O . ALA B 1 172 ? 2.639 -10.445 -14.734 1 98.56 172 ALA B O 1
ATOM 3512 N N . THR B 1 173 ? 1.138 -10.219 -16.312 1 98.19 173 THR B N 1
ATOM 3513 C CA . THR B 1 173 ? 1.796 -9.172 -17.078 1 98.19 173 THR B CA 1
ATOM 3514 C C . THR B 1 173 ? 0.853 -7.992 -17.312 1 98.19 173 THR B C 1
ATOM 3516 O O . THR B 1 173 ? -0.291 -8.18 -17.734 1 98.19 173 THR B O 1
ATOM 3519 N N . HIS B 1 174 ? 1.334 -6.852 -17.016 1 98.25 174 HIS B N 1
ATOM 3520 C CA . HIS B 1 174 ? 0.521 -5.672 -17.281 1 98.25 174 HIS B CA 1
ATOM 3521 C C . HIS B 1 174 ? 0.052 -5.652 -18.734 1 98.25 174 HIS B C 1
ATOM 3523 O O . HIS B 1 174 ? 0.842 -5.895 -19.656 1 98.25 174 HIS B O 1
ATOM 3529 N N . PRO B 1 175 ? -1.181 -5.273 -18.969 1 97.62 175 PRO B N 1
ATOM 3530 C CA . PRO B 1 175 ? -1.748 -5.355 -20.312 1 97.62 175 PRO B CA 1
ATOM 3531 C C . PRO B 1 175 ? -0.97 -4.523 -21.328 1 97.62 175 PRO B C 1
ATOM 3533 O O . PRO B 1 175 ? -0.819 -4.938 -22.484 1 97.62 175 PRO B O 1
ATOM 3536 N N . ASP B 1 176 ? -0.446 -3.441 -20.922 1 96.06 176 ASP B N 1
ATOM 3537 C CA . ASP B 1 176 ? 0.253 -2.531 -21.828 1 96.06 176 ASP B CA 1
ATOM 3538 C C . ASP B 1 176 ? 1.603 -3.105 -22.25 1 96.06 176 ASP B C 1
ATOM 3540 O O . ASP B 1 176 ? 2.24 -2.592 -23.172 1 96.06 176 ASP B O 1
ATOM 3544 N N . TYR B 1 177 ? 1.998 -4.223 -21.641 1 95.69 177 TYR B N 1
ATOM 3545 C CA . TYR B 1 177 ? 3.348 -4.727 -21.891 1 95.69 177 TYR B CA 1
ATOM 3546 C C . TYR B 1 177 ? 3.318 -6.195 -22.297 1 95.69 177 TYR B C 1
ATOM 3548 O O . TYR B 1 177 ? 4.309 -6.91 -22.125 1 95.69 177 TYR B O 1
ATOM 3556 N N . ARG B 1 178 ? 2.248 -6.637 -22.766 1 95.06 178 ARG B N 1
ATOM 3557 C CA . ARG B 1 178 ? 2.098 -8.047 -23.109 1 95.06 178 ARG B CA 1
ATOM 3558 C C . ARG B 1 178 ? 2.736 -8.336 -24.469 1 95.06 178 ARG B C 1
ATOM 3560 O O . ARG B 1 178 ? 3.08 -7.418 -25.203 1 95.06 178 ARG B O 1
ATOM 3567 N N . ARG B 1 179 ? 3 -9.578 -24.656 1 92.94 179 ARG B N 1
ATOM 3568 C CA . ARG B 1 179 ? 3.514 -10.109 -25.922 1 92.94 179 ARG B CA 1
ATOM 3569 C C . ARG B 1 179 ? 4.922 -9.602 -26.203 1 92.94 179 ARG B C 1
ATOM 3571 O O . ARG B 1 179 ? 5.254 -9.258 -27.328 1 92.94 179 ARG B O 1
ATOM 3578 N N . ARG B 1 180 ? 5.637 -9.438 -25.094 1 92.75 180 ARG B N 1
ATOM 3579 C CA . ARG B 1 180 ? 7.031 -9.023 -25.203 1 92.75 180 ARG B CA 1
ATOM 3580 C C . ARG B 1 180 ? 7.965 -10.07 -24.609 1 92.75 180 ARG B C 1
ATOM 3582 O O . ARG B 1 180 ? 9.18 -9.867 -24.547 1 92.75 180 ARG B O 1
ATOM 3589 N N . GLY B 1 181 ? 7.348 -11.102 -24.094 1 95.25 181 GLY B N 1
ATOM 3590 C CA . GLY B 1 181 ? 8.164 -12.227 -23.672 1 95.25 181 GLY B CA 1
ATOM 3591 C C . GLY B 1 181 ? 8.367 -12.297 -22.172 1 95.25 181 GLY B C 1
ATOM 3592 O O . GLY B 1 181 ? 9 -13.227 -21.656 1 95.25 181 GLY B O 1
ATOM 3593 N N . ALA B 1 182 ? 7.859 -11.352 -21.391 1 97.06 182 ALA B N 1
ATOM 3594 C CA . ALA B 1 182 ? 8.07 -11.328 -19.953 1 97.06 182 ALA B CA 1
ATOM 3595 C C . ALA B 1 182 ? 7.445 -12.547 -19.281 1 97.06 182 ALA B C 1
ATOM 3597 O O . ALA B 1 182 ? 8.07 -13.188 -18.438 1 97.06 182 ALA B O 1
ATOM 3598 N N . GLY B 1 183 ? 6.199 -12.883 -19.688 1 97.31 183 GLY B N 1
ATOM 3599 C CA . GLY B 1 183 ? 5.551 -14.062 -19.141 1 97.31 183 GLY B CA 1
ATOM 3600 C C . GLY B 1 183 ? 6.32 -15.344 -19.406 1 97.31 183 GLY B C 1
ATOM 3601 O O . GLY B 1 183 ? 6.453 -16.188 -18.516 1 97.31 183 GLY B O 1
ATOM 3602 N N . THR B 1 184 ? 6.812 -15.414 -20.578 1 97.19 184 THR B N 1
ATOM 3603 C CA . THR B 1 184 ? 7.605 -16.578 -20.969 1 97.19 184 THR B CA 1
ATOM 3604 C C . THR B 1 184 ? 8.867 -16.688 -20.109 1 97.19 184 THR B C 1
ATOM 3606 O O . THR B 1 184 ? 9.188 -17.75 -19.594 1 97.19 184 THR B O 1
ATOM 3609 N N . ALA B 1 185 ? 9.578 -15.57 -19.969 1 97.44 185 ALA B N 1
ATOM 3610 C CA . ALA B 1 185 ? 10.828 -15.555 -19.219 1 97.44 185 ALA B CA 1
ATOM 3611 C C . ALA B 1 185 ? 10.594 -15.953 -17.766 1 97.44 185 ALA B C 1
ATOM 3613 O O . ALA B 1 185 ? 11.367 -16.719 -17.188 1 97.44 185 ALA B O 1
ATOM 3614 N N . LEU B 1 186 ? 9.57 -15.422 -17.203 1 98.5 186 LEU B N 1
ATOM 3615 C CA . LEU B 1 186 ? 9.234 -15.711 -15.812 1 98.5 186 LEU B CA 1
ATOM 3616 C C . LEU B 1 186 ? 8.867 -17.188 -15.633 1 98.5 186 LEU B C 1
ATOM 3618 O O . LEU B 1 186 ? 9.258 -17.797 -14.641 1 98.5 186 LEU B O 1
ATOM 3622 N N . THR B 1 187 ? 8.125 -17.734 -16.562 1 98.31 187 THR B N 1
ATOM 3623 C CA . THR B 1 187 ? 7.738 -19.141 -16.5 1 98.31 187 THR B CA 1
ATOM 3624 C C . THR B 1 187 ? 8.945 -20.031 -16.734 1 98.31 187 THR B C 1
ATOM 3626 O O . THR B 1 187 ? 9.141 -21.031 -16.031 1 98.31 187 THR B O 1
ATOM 3629 N N . GLN B 1 188 ? 9.781 -19.656 -17.672 1 97.69 188 GLN B N 1
ATOM 3630 C CA . GLN B 1 188 ? 10.969 -20.438 -17.984 1 97.69 188 GLN B CA 1
ATOM 3631 C C . GLN B 1 188 ? 11.898 -20.531 -16.781 1 97.69 188 GLN B C 1
ATOM 3633 O O . GLN B 1 188 ? 12.555 -21.562 -16.578 1 97.69 188 GLN B O 1
ATOM 3638 N N . TRP B 1 189 ? 12 -19.5 -16.031 1 97.81 189 TRP B N 1
ATOM 3639 C CA . TRP B 1 189 ? 12.812 -19.531 -14.82 1 97.81 189 TRP B CA 1
ATOM 3640 C C . TRP B 1 189 ? 12.438 -20.719 -13.945 1 97.81 189 TRP B C 1
ATOM 3642 O O . TRP B 1 189 ? 13.312 -21.469 -13.492 1 97.81 189 TRP B O 1
ATOM 3652 N N . GLY B 1 190 ? 11.164 -20.891 -13.703 1 98.12 190 GLY B N 1
ATOM 3653 C CA . GLY B 1 190 ? 10.703 -21.984 -12.859 1 98.12 190 GLY B CA 1
ATOM 3654 C C . GLY B 1 190 ? 10.969 -23.344 -13.461 1 98.12 190 GLY B C 1
ATOM 3655 O O . GLY B 1 190 ? 11.359 -24.281 -12.75 1 98.12 190 GLY B O 1
ATOM 3656 N N . ILE B 1 191 ? 10.773 -23.438 -14.734 1 97.75 191 ILE B N 1
ATOM 3657 C CA . ILE B 1 191 ? 11.062 -24.688 -15.43 1 97.75 191 ILE B CA 1
ATOM 3658 C C . ILE B 1 191 ? 12.539 -25.047 -15.266 1 97.75 191 ILE B C 1
ATOM 3660 O O . ILE B 1 191 ? 12.875 -26.172 -14.906 1 97.75 191 ILE B O 1
ATOM 3664 N N . ASP B 1 192 ? 13.375 -24.047 -15.484 1 97.44 192 ASP B N 1
ATOM 3665 C CA . ASP B 1 192 ? 14.82 -24.266 -15.398 1 97.44 192 ASP B CA 1
ATOM 3666 C C . ASP B 1 192 ? 15.219 -24.703 -13.984 1 97.44 192 ASP B C 1
ATOM 3668 O O . ASP B 1 192 ? 16.047 -25.609 -13.82 1 97.44 192 ASP B O 1
ATOM 3672 N N . GLN B 1 193 ? 14.656 -24.078 -13.008 1 97.31 193 GLN B N 1
ATOM 3673 C CA . GLN B 1 193 ? 14.938 -24.453 -11.625 1 97.31 193 GLN B CA 1
ATOM 3674 C C . GLN B 1 193 ? 14.531 -25.891 -11.352 1 97.31 193 GLN B C 1
ATOM 3676 O O . GLN B 1 193 ? 15.266 -26.641 -10.703 1 97.31 193 GLN B O 1
ATOM 3681 N N . ALA B 1 194 ? 13.383 -26.234 -11.789 1 96.88 194 ALA B N 1
ATOM 3682 C CA . ALA B 1 194 ? 12.859 -27.578 -11.562 1 96.88 194 ALA B CA 1
ATOM 3683 C C . ALA B 1 194 ? 13.727 -28.625 -12.25 1 96.88 194 ALA B C 1
ATOM 3685 O O . ALA B 1 194 ? 14.031 -29.672 -11.664 1 96.88 194 ALA B O 1
ATOM 3686 N N . MET B 1 195 ? 14.125 -28.328 -13.43 1 95.5 195 MET B N 1
ATOM 3687 C CA . MET B 1 195 ? 14.961 -29.266 -14.18 1 95.5 195 MET B CA 1
ATOM 3688 C C . MET B 1 195 ? 16.297 -29.469 -13.484 1 95.5 195 MET B C 1
ATOM 3690 O O . MET B 1 195 ? 16.781 -30.594 -13.383 1 95.5 195 MET B O 1
ATOM 3694 N N . THR B 1 196 ? 16.844 -28.406 -13.062 1 95.62 196 THR B N 1
ATOM 3695 C CA . THR B 1 196 ? 18.125 -28.469 -12.367 1 95.62 196 THR B CA 1
ATOM 3696 C C . THR B 1 196 ? 18 -29.312 -11.094 1 95.62 196 THR B C 1
ATOM 3698 O O . THR B 1 196 ? 18.906 -30.078 -10.758 1 95.62 196 THR B O 1
ATOM 3701 N N . ALA B 1 197 ? 16.859 -29.25 -10.453 1 93.94 197 ALA B N 1
ATOM 3702 C CA . ALA B 1 197 ? 16.641 -29.938 -9.18 1 93.94 197 ALA B CA 1
ATOM 3703 C C . ALA B 1 197 ? 16.109 -31.344 -9.391 1 93.94 197 ALA B C 1
ATOM 3705 O O . ALA B 1 197 ? 16.047 -32.156 -8.453 1 93.94 197 ALA B O 1
ATOM 3706 N N . GLY B 1 198 ? 15.711 -31.609 -10.609 1 94.75 198 GLY B N 1
ATOM 3707 C CA . GLY B 1 198 ? 15.062 -32.875 -10.891 1 94.75 198 GLY B CA 1
ATOM 3708 C C . GLY B 1 198 ? 13.633 -32.938 -10.398 1 94.75 198 GLY B C 1
ATOM 3709 O O . GLY B 1 198 ? 13.148 -34 -10.023 1 94.75 198 GLY B O 1
ATOM 3710 N N . PHE B 1 199 ? 12.961 -31.812 -10.273 1 96.38 199 PHE B N 1
ATOM 3711 C CA . PHE B 1 199 ? 11.594 -31.719 -9.773 1 96.38 199 PHE B CA 1
ATOM 3712 C C . PHE B 1 199 ? 10.602 -31.609 -10.938 1 96.38 199 PHE B C 1
ATOM 3714 O O . PHE B 1 199 ? 10.984 -31.266 -12.055 1 96.38 199 PHE B O 1
ATOM 3721 N N . ASP B 1 200 ? 9.391 -31.922 -10.68 1 97.38 200 ASP B N 1
ATOM 3722 C CA . ASP B 1 200 ? 8.312 -31.688 -11.633 1 97.38 200 ASP B CA 1
ATOM 3723 C C . ASP B 1 200 ? 7.887 -30.219 -11.625 1 97.38 200 ASP B C 1
ATOM 3725 O O . ASP B 1 200 ? 8.297 -29.453 -10.75 1 97.38 200 ASP B O 1
ATOM 3729 N N . VAL B 1 201 ? 7.16 -29.859 -12.688 1 98.38 201 VAL B N 1
ATOM 3730 C CA . VAL B 1 201 ? 6.633 -28.5 -12.789 1 98.38 201 VAL B CA 1
ATOM 3731 C C . VAL B 1 201 ? 5.133 -28.547 -13.07 1 98.38 201 VAL B C 1
ATOM 3733 O O . VAL B 1 201 ? 4.676 -29.328 -13.914 1 98.38 201 VAL B O 1
ATOM 3736 N N . GLY B 1 202 ? 4.344 -27.797 -12.344 1 98.31 202 GLY B N 1
ATOM 3737 C CA . GLY B 1 202 ? 2.908 -27.797 -12.562 1 98.31 202 GLY B CA 1
ATOM 3738 C C . GLY B 1 202 ? 2.266 -26.438 -12.305 1 98.31 202 GLY B C 1
ATOM 3739 O O . GLY B 1 202 ? 2.93 -25.516 -11.844 1 98.31 202 GLY B O 1
ATOM 3740 N N . LEU B 1 203 ? 1.008 -26.297 -12.703 1 98.5 203 LEU B N 1
ATOM 3741 C CA . LEU B 1 203 ? 0.233 -25.062 -12.539 1 98.5 203 LEU B CA 1
ATOM 3742 C C . LEU B 1 203 ? -1.241 -25.312 -12.844 1 98.5 203 LEU B C 1
ATOM 3744 O O . LEU B 1 203 ? -1.612 -26.391 -13.312 1 98.5 203 LEU B O 1
ATOM 3748 N N . GLU B 1 204 ? -2.064 -24.391 -12.461 1 97.94 204 GLU B N 1
ATOM 3749 C CA . GLU B 1 204 ? -3.426 -24.25 -12.977 1 97.94 204 GLU B CA 1
ATOM 3750 C C . GLU B 1 204 ? -3.533 -23.062 -13.93 1 97.94 204 GLU B C 1
ATOM 3752 O O . GLU B 1 204 ? -3.307 -21.922 -13.539 1 97.94 204 GLU B O 1
ATOM 3757 N N . ALA B 1 205 ? -3.953 -23.359 -15.156 1 97.69 205 ALA B N 1
ATOM 3758 C CA . ALA B 1 205 ? -3.914 -22.328 -16.203 1 97.69 205 ALA B CA 1
ATOM 3759 C C . ALA B 1 205 ? -5.246 -21.594 -16.297 1 97.69 205 ALA B C 1
ATOM 3761 O O . ALA B 1 205 ? -6.312 -22.203 -16.203 1 97.69 205 ALA B O 1
ATOM 3762 N N . SER B 1 206 ? -5.121 -20.25 -16.406 1 95.25 206 SER B N 1
ATOM 3763 C CA . SER B 1 206 ? -6.25 -19.469 -16.906 1 95.25 206 SER B CA 1
ATOM 3764 C C . SER B 1 206 ? -6.445 -19.672 -18.406 1 95.25 206 SER B C 1
ATOM 3766 O O . SER B 1 206 ? -5.551 -20.172 -19.094 1 95.25 206 SER B O 1
ATOM 3768 N N . PRO B 1 207 ? -7.617 -19.266 -18.922 1 94.75 207 PRO B N 1
ATOM 3769 C CA . PRO B 1 207 ? -7.805 -19.328 -20.375 1 94.75 207 PRO B CA 1
ATOM 3770 C C . PRO B 1 207 ? -6.77 -18.516 -21.141 1 94.75 207 PRO B C 1
ATOM 3772 O O . PRO B 1 207 ? -6.277 -18.953 -22.188 1 94.75 207 PRO B O 1
ATOM 3775 N N . MET B 1 208 ? -6.402 -17.438 -20.609 1 91.94 208 MET B N 1
ATOM 3776 C CA . MET B 1 208 ? -5.445 -16.562 -21.281 1 91.94 208 MET B CA 1
ATOM 3777 C C . MET B 1 208 ? -4.043 -17.172 -21.25 1 91.94 208 MET B C 1
ATOM 3779 O O . MET B 1 208 ? -3.279 -17.016 -22.203 1 91.94 208 MET B O 1
ATOM 3783 N N . GLY B 1 209 ? -3.732 -17.828 -20.141 1 95.5 209 GLY B N 1
ATOM 3784 C CA . GLY B 1 209 ? -2.391 -18.359 -19.984 1 95.5 209 GLY B CA 1
ATOM 3785 C C . GLY B 1 209 ? -2.209 -19.719 -20.641 1 95.5 209 GLY B C 1
ATOM 3786 O O . GLY B 1 209 ? -1.083 -20.125 -20.922 1 95.5 209 GLY B O 1
ATOM 3787 N N . PHE B 1 210 ? -3.271 -20.359 -20.953 1 96.62 210 PHE B N 1
ATOM 3788 C CA . PHE B 1 210 ? -3.266 -21.75 -21.422 1 96.62 210 PHE B CA 1
ATOM 3789 C C . PHE B 1 210 ? -2.402 -21.906 -22.672 1 96.62 210 PHE B C 1
ATOM 3791 O O . PHE B 1 210 ? -1.509 -22.75 -22.703 1 96.62 210 PHE B O 1
ATOM 3798 N N . PRO B 1 211 ? -2.545 -21.094 -23.688 1 95.5 211 PRO B N 1
ATOM 3799 C CA . PRO B 1 211 ? -1.725 -21.234 -24.891 1 95.5 211 PRO B CA 1
ATOM 3800 C C . PRO B 1 211 ? -0.233 -21.062 -24.609 1 95.5 211 PRO B C 1
ATOM 3802 O O . PRO B 1 211 ? 0.595 -21.75 -25.219 1 95.5 211 PRO B O 1
ATOM 3805 N N . LEU B 1 212 ? 0.1 -20.141 -23.75 1 95.88 212 LEU B N 1
ATOM 3806 C CA . LEU B 1 212 ? 1.495 -19.922 -23.375 1 95.88 212 LEU B CA 1
ATOM 3807 C C . LEU B 1 212 ? 2.105 -21.188 -22.797 1 95.88 212 LEU B C 1
ATOM 3809 O O . LEU B 1 212 ? 3.199 -21.594 -23.188 1 95.88 212 LEU B O 1
ATOM 3813 N N . TYR B 1 213 ? 1.377 -21.75 -21.875 1 97.81 213 TYR B N 1
ATOM 3814 C CA . TYR B 1 213 ? 1.902 -22.922 -21.172 1 97.81 213 TYR B CA 1
ATOM 3815 C C . TYR B 1 213 ? 2.012 -24.109 -22.109 1 97.81 213 TYR B C 1
ATOM 3817 O O . TYR B 1 213 ? 2.971 -24.891 -22.031 1 97.81 213 TYR B O 1
ATOM 3825 N N . GLN B 1 214 ? 1.023 -24.203 -23.016 1 96.38 214 GLN B N 1
ATOM 3826 C CA . GLN B 1 214 ? 1.116 -25.25 -24.031 1 96.38 214 GLN B CA 1
ATOM 3827 C C . GLN B 1 214 ? 2.369 -25.078 -24.875 1 96.38 214 GLN B C 1
ATOM 3829 O O . GLN B 1 214 ? 3.09 -26.031 -25.141 1 96.38 214 GLN B O 1
ATOM 3834 N N . HIS B 1 215 ? 2.623 -23.906 -25.281 1 95.38 215 HIS B N 1
ATOM 3835 C CA . HIS B 1 215 ? 3.781 -23.594 -26.125 1 95.38 215 HIS B CA 1
ATOM 3836 C C . HIS B 1 215 ? 5.082 -23.906 -25.391 1 95.38 215 HIS B C 1
ATOM 3838 O O . HIS B 1 215 ? 6.074 -24.297 -26.016 1 95.38 215 HIS B O 1
ATOM 3844 N N . LEU B 1 216 ? 5.074 -23.781 -24.094 1 96.19 216 LEU B N 1
ATOM 3845 C CA . LEU B 1 216 ? 6.285 -23.969 -23.297 1 96.19 216 LEU B CA 1
ATOM 3846 C C . LEU B 1 216 ? 6.496 -25.438 -22.969 1 96.19 216 LEU B C 1
ATOM 3848 O O . LEU B 1 216 ? 7.516 -25.812 -22.375 1 96.19 216 LEU B O 1
ATOM 3852 N N . GLY B 1 217 ? 5.469 -26.266 -23.234 1 96.56 217 GLY B N 1
ATOM 3853 C CA . GLY B 1 217 ? 5.684 -27.688 -23.062 1 96.56 217 GLY B CA 1
ATOM 3854 C C . GLY B 1 217 ? 4.828 -28.297 -21.969 1 96.56 217 GLY B C 1
ATOM 3855 O O . GLY B 1 217 ? 5.008 -29.469 -21.609 1 96.56 217 GLY B O 1
ATOM 3856 N N . PHE B 1 218 ? 3.891 -27.578 -21.469 1 98.25 218 PHE B N 1
ATOM 3857 C CA . PHE B 1 218 ? 2.965 -28.125 -20.5 1 98.25 218 PHE B CA 1
ATOM 3858 C C . PHE B 1 218 ? 1.871 -28.938 -21.172 1 98.25 218 PHE B C 1
ATOM 3860 O O . PHE B 1 218 ? 1.411 -28.578 -22.266 1 98.25 218 PHE B O 1
ATOM 3867 N N . ILE B 1 219 ? 1.427 -29.953 -20.484 1 97.44 219 ILE B N 1
ATOM 3868 C CA . ILE B 1 219 ? 0.327 -30.766 -20.984 1 97.44 219 ILE B CA 1
ATOM 3869 C C . ILE B 1 219 ? -0.861 -30.672 -20.031 1 97.44 219 ILE B C 1
ATOM 3871 O O . ILE B 1 219 ? -0.682 -30.609 -18.812 1 97.44 219 ILE B O 1
ATOM 3875 N N . HIS B 1 220 ? -1.994 -30.734 -20.594 1 97.69 220 HIS B N 1
ATOM 3876 C CA . HIS B 1 220 ? -3.232 -30.656 -19.828 1 97.69 220 HIS B CA 1
ATOM 3877 C C . HIS B 1 220 ? -3.539 -32 -19.156 1 97.69 220 HIS B C 1
ATOM 3879 O O . HIS B 1 220 ? -3.549 -33.031 -19.828 1 97.69 220 HIS B O 1
ATOM 3885 N N . LEU B 1 221 ? -3.793 -31.969 -17.859 1 96.88 221 LEU B N 1
ATOM 3886 C CA . LEU B 1 221 ? -4.113 -33.188 -17.125 1 96.88 221 LEU B CA 1
ATOM 3887 C C . LEU B 1 221 ? -5.617 -33.312 -16.922 1 96.88 221 LEU B C 1
ATOM 3889 O O . LEU B 1 221 ? -6.203 -34.375 -17.219 1 96.88 221 LEU B O 1
ATOM 3893 N N . GLU B 1 222 ? -6.16 -32.25 -16.312 1 96.69 222 GLU B N 1
ATOM 3894 C CA . GLU B 1 222 ? -7.559 -32.344 -15.906 1 96.69 222 GLU B CA 1
ATOM 3895 C C . GLU B 1 222 ? -8.156 -30.953 -15.703 1 96.69 222 GLU B C 1
ATOM 3897 O O . GLU B 1 222 ? -7.426 -29.984 -15.438 1 96.69 222 GLU B O 1
ATOM 3902 N N . ASP B 1 223 ? -9.477 -30.922 -15.922 1 97.25 223 ASP B N 1
ATOM 3903 C CA . ASP B 1 223 ? -10.25 -29.75 -15.516 1 97.25 223 ASP B CA 1
ATOM 3904 C C . ASP B 1 223 ? -10.984 -30 -14.203 1 97.25 223 ASP B C 1
ATOM 3906 O O . ASP B 1 223 ? -11.562 -31.078 -14.008 1 97.25 223 ASP B O 1
ATOM 3910 N N . HIS B 1 224 ? -10.852 -29.062 -13.328 1 96.62 224 HIS B N 1
ATOM 3911 C CA . HIS B 1 224 ? -11.641 -29.094 -12.102 1 96.62 224 HIS B CA 1
ATOM 3912 C C . HIS B 1 224 ? -12.633 -27.922 -12.047 1 96.62 224 HIS B C 1
ATOM 3914 O O . HIS B 1 224 ? -12.227 -26.766 -12.016 1 96.62 224 HIS B O 1
ATOM 3920 N N . VAL B 1 225 ? -13.891 -28.234 -11.984 1 96.19 225 VAL B N 1
ATOM 3921 C CA . VAL B 1 225 ? -14.93 -27.219 -12 1 96.19 225 VAL B CA 1
ATOM 3922 C C . VAL B 1 225 ? -15.266 -26.797 -10.57 1 96.19 225 VAL B C 1
ATOM 3924 O O . VAL B 1 225 ? -15.492 -27.641 -9.703 1 96.19 225 VAL B O 1
ATOM 3927 N N . LEU B 1 226 ? -15.266 -25.484 -10.352 1 95.81 226 LEU B N 1
ATOM 3928 C CA . LEU B 1 226 ? -15.586 -24.922 -9.055 1 95.81 226 LEU B CA 1
ATOM 3929 C C . LEU B 1 226 ? -16.922 -24.188 -9.094 1 95.81 226 LEU B C 1
ATOM 3931 O O . LEU B 1 226 ? -17.172 -23.391 -9.992 1 95.81 226 LEU B O 1
ATOM 3935 N N . LYS B 1 227 ? -17.734 -24.5 -8.102 1 94.19 227 LYS B N 1
ATOM 3936 C CA . LYS B 1 227 ? -19.031 -23.844 -7.938 1 94.19 227 LYS B CA 1
ATOM 3937 C C . LYS B 1 227 ? -19.297 -23.531 -6.469 1 94.19 227 LYS B C 1
ATOM 3939 O O . LYS B 1 227 ? -19.031 -24.344 -5.594 1 94.19 227 LYS B O 1
ATOM 3944 N N . ALA B 1 228 ? -19.75 -22.312 -6.262 1 94.44 228 ALA B N 1
ATOM 3945 C CA . ALA B 1 228 ? -20.203 -21.953 -4.914 1 94.44 228 ALA B CA 1
ATOM 3946 C C . ALA B 1 228 ? -21.641 -22.422 -4.676 1 94.44 228 ALA B C 1
ATOM 3948 O O . ALA B 1 228 ? -22.391 -22.609 -5.625 1 94.44 228 ALA B O 1
ATOM 3949 N N . ASP B 1 229 ? -21.938 -22.531 -3.377 1 90.62 229 ASP B N 1
ATOM 3950 C CA . ASP B 1 229 ? -23.281 -22.953 -3.035 1 90.62 229 ASP B CA 1
ATOM 3951 C C . ASP B 1 229 ? -24.328 -22 -3.588 1 90.62 229 ASP B C 1
ATOM 3953 O O . ASP B 1 229 ? -24.219 -20.781 -3.41 1 90.62 229 ASP B O 1
ATOM 3957 N N . ASN B 1 230 ? -25.297 -22.547 -4.27 1 88.5 230 ASN B N 1
ATOM 3958 C CA . ASN B 1 230 ? -26.438 -21.797 -4.793 1 88.5 230 ASN B CA 1
ATOM 3959 C C . ASN B 1 230 ? -26 -20.766 -5.828 1 88.5 230 ASN B C 1
ATOM 3961 O O . ASN B 1 230 ? -26.594 -19.688 -5.926 1 88.5 230 ASN B O 1
ATOM 3965 N N . ASP B 1 231 ? -24.906 -21.031 -6.414 1 90.44 231 ASP B N 1
ATOM 3966 C CA . ASP B 1 231 ? -24.391 -20.156 -7.457 1 90.44 231 ASP B CA 1
ATOM 3967 C C . ASP B 1 231 ? -24.656 -20.734 -8.844 1 90.44 231 ASP B C 1
ATOM 3969 O O . ASP B 1 231 ? -24.484 -21.938 -9.07 1 90.44 231 ASP B O 1
ATOM 3973 N N . SER B 1 232 ? -25.094 -19.953 -9.734 1 91.75 232 SER B N 1
ATOM 3974 C CA . SER B 1 232 ? -25.422 -20.422 -11.078 1 91.75 232 SER B CA 1
ATOM 3975 C C . SER B 1 232 ? -24.188 -20.406 -11.984 1 91.75 232 SER B C 1
ATOM 3977 O O . SER B 1 232 ? -24.219 -20.969 -13.078 1 91.75 232 SER B O 1
ATOM 3979 N N . THR B 1 233 ? -23.203 -19.797 -11.539 1 94.5 233 THR B N 1
ATOM 3980 C CA . THR B 1 233 ? -21.984 -19.703 -12.344 1 94.5 233 THR B CA 1
ATOM 3981 C C . THR B 1 233 ? -20.875 -20.562 -11.742 1 94.5 233 THR B C 1
ATOM 3983 O O . THR B 1 233 ? -20.984 -21.016 -10.602 1 94.5 233 THR B O 1
ATOM 3986 N N . SER B 1 234 ? -19.922 -20.953 -12.602 1 95.44 234 SER B N 1
ATOM 3987 C CA . SER B 1 234 ? -18.781 -21.766 -12.18 1 95.44 234 SER B CA 1
ATOM 3988 C C . SER B 1 234 ? -17.5 -21.312 -12.875 1 95.44 234 SER B C 1
ATOM 3990 O O . SER B 1 234 ? -17.547 -20.547 -13.836 1 95.44 234 SER B O 1
ATOM 3992 N N . VAL B 1 235 ? -16.406 -21.719 -12.289 1 95.88 235 VAL B N 1
ATOM 3993 C CA . VAL B 1 235 ? -15.109 -21.484 -12.922 1 95.88 235 VAL B CA 1
ATOM 3994 C C . VAL B 1 235 ? -14.344 -22.812 -13.016 1 95.88 235 VAL B C 1
ATOM 3996 O O . VAL B 1 235 ? -14.672 -23.781 -12.32 1 95.88 235 VAL B O 1
ATOM 3999 N N . VAL B 1 236 ? -13.391 -22.781 -13.922 1 95.94 236 VAL B N 1
ATOM 4000 C CA . VAL B 1 236 ? -12.672 -24.031 -14.188 1 95.94 236 VAL B CA 1
ATOM 4001 C C . VAL B 1 236 ? -11.18 -23.844 -13.898 1 95.94 236 VAL B C 1
ATOM 4003 O O . VAL B 1 236 ? -10.578 -22.859 -14.352 1 95.94 236 VAL B O 1
ATOM 4006 N N . LEU B 1 237 ? -10.641 -24.734 -13.133 1 95.19 237 LEU B N 1
ATOM 4007 C CA . LEU B 1 237 ? -9.195 -24.859 -12.961 1 95.19 237 LEU B CA 1
ATOM 4008 C C . LEU B 1 237 ? -8.617 -25.875 -13.93 1 95.19 237 LEU B C 1
ATOM 4010 O O . LEU B 1 237 ? -8.953 -27.062 -13.859 1 95.19 237 LEU B O 1
ATOM 4014 N N . ARG B 1 238 ? -7.746 -25.422 -14.82 1 97.81 238 ARG B N 1
ATOM 4015 C CA . ARG B 1 238 ? -7.109 -26.344 -15.766 1 97.81 238 ARG B CA 1
ATOM 4016 C C . ARG B 1 238 ? -5.73 -26.766 -15.273 1 97.81 238 ARG B C 1
ATOM 4018 O O . ARG B 1 238 ? -4.777 -25.984 -15.328 1 97.81 238 ARG B O 1
ATOM 4025 N N . ILE B 1 239 ? -5.609 -27.984 -14.852 1 98.38 239 ILE B N 1
ATOM 4026 C CA . ILE B 1 239 ? -4.367 -28.484 -14.273 1 98.38 239 ILE B CA 1
ATOM 4027 C C . ILE B 1 239 ? -3.416 -28.906 -15.391 1 98.38 239 ILE B C 1
ATOM 4029 O O . ILE B 1 239 ? -3.791 -29.672 -16.281 1 98.38 239 ILE B O 1
ATOM 4033 N N . MET B 1 240 ? -2.229 -28.359 -15.352 1 98.5 240 MET B N 1
ATOM 4034 C CA . MET B 1 240 ? -1.223 -28.688 -16.359 1 98.5 240 MET B CA 1
ATOM 4035 C C . MET B 1 240 ? 0.097 -29.078 -15.703 1 98.5 240 MET B C 1
ATOM 4037 O O . MET B 1 240 ? 0.427 -28.594 -14.625 1 98.5 240 MET B O 1
ATOM 4041 N N . VAL B 1 241 ? 0.844 -29.922 -16.328 1 98.19 241 VAL B N 1
ATOM 4042 C CA . VAL B 1 241 ? 2.166 -30.344 -15.883 1 98.19 241 VAL B CA 1
ATOM 4043 C C . VAL B 1 241 ? 3.154 -30.281 -17.047 1 98.19 241 VAL B C 1
ATOM 4045 O O . VAL B 1 241 ? 2.783 -30.516 -18.203 1 98.19 241 VAL B O 1
ATOM 4048 N N . TYR B 1 242 ? 4.355 -29.922 -16.688 1 97 242 TYR B N 1
ATOM 4049 C CA . TYR B 1 242 ? 5.406 -29.812 -17.688 1 97 242 TYR B CA 1
ATOM 4050 C C . TYR B 1 242 ? 5.93 -31.188 -18.078 1 97 242 TYR B C 1
ATOM 4052 O O . TYR B 1 242 ? 6.254 -32 -17.219 1 97 242 TYR B O 1
ATOM 4060 N N . GLU B 1 243 ? 5.98 -31.531 -19.391 1 86.25 243 GLU B N 1
ATOM 4061 C CA . GLU B 1 243 ? 6.496 -32.781 -19.922 1 86.25 243 GLU B CA 1
ATOM 4062 C C . GLU B 1 243 ? 7.988 -32.688 -20.234 1 86.25 243 GLU B C 1
ATOM 4064 O O . GLU B 1 243 ? 8.406 -31.938 -21.094 1 86.25 243 GLU B O 1
ATOM 4069 N N . LYS B 1 244 ? 8.93 -33.281 -19.453 1 74.12 244 LYS B N 1
ATOM 4070 C CA . LYS B 1 244 ? 10.383 -33.25 -19.578 1 74.12 244 LYS B CA 1
ATOM 4071 C C . LYS B 1 244 ? 10.836 -33.75 -20.938 1 74.12 244 LYS B C 1
ATOM 4073 O O . LYS B 1 244 ? 11.82 -33.281 -21.484 1 74.12 244 LYS B O 1
ATOM 4078 N N . ASP B 1 245 ? 10.297 -34.938 -21.453 1 60.19 245 ASP B N 1
ATOM 4079 C CA . ASP B 1 245 ? 10.828 -35.656 -22.609 1 60.19 245 ASP B CA 1
ATOM 4080 C C . ASP B 1 245 ? 10.68 -34.844 -23.875 1 60.19 245 ASP B C 1
ATOM 4082 O O . ASP B 1 245 ? 11.297 -35.156 -24.906 1 60.19 245 ASP B O 1
ATOM 4086 N N . GLN B 1 246 ? 9.93 -33.844 -23.938 1 49.69 246 GLN B N 1
ATOM 4087 C CA . GLN B 1 246 ? 9.797 -33.281 -25.266 1 49.69 246 GLN B CA 1
ATOM 4088 C C . GLN B 1 246 ? 11.062 -32.5 -25.656 1 49.69 246 GLN B C 1
ATOM 4090 O O . GLN B 1 246 ? 11.375 -32.375 -26.844 1 49.69 246 GLN B O 1
ATOM 4095 N N . LYS B 1 247 ? 11.758 -31.625 -24.953 1 48.09 247 LYS B N 1
ATOM 4096 C CA . LYS B 1 247 ? 12.891 -30.906 -25.547 1 48.09 247 LYS B CA 1
ATOM 4097 C C . LYS B 1 247 ? 14.125 -31.797 -25.625 1 48.09 247 LYS B C 1
ATOM 4099 O O . LYS B 1 247 ? 15.188 -31.359 -26.078 1 48.09 247 LYS B O 1
ATOM 4104 N N . SER B 1 248 ? 14.211 -32.875 -24.953 1 41.34 248 SER B N 1
ATOM 4105 C CA . SER B 1 248 ? 15.406 -33.625 -25.312 1 41.34 248 SER B CA 1
ATOM 4106 C C . SER B 1 248 ? 15.445 -33.938 -26.812 1 41.34 248 SER B C 1
ATOM 4108 O O . SER B 1 248 ? 16.469 -34.375 -27.328 1 41.34 248 SER B O 1
ATOM 4110 N N . LEU B 1 249 ? 14.336 -33.938 -27.531 1 36.47 249 LEU B N 1
ATOM 4111 C CA . LEU B 1 249 ? 14.422 -34.344 -28.938 1 36.47 249 LEU B CA 1
ATOM 4112 C C . LEU B 1 249 ? 14.891 -33.188 -29.797 1 36.47 249 LEU B C 1
ATOM 4114 O O . LEU B 1 249 ? 15.289 -33.375 -30.953 1 36.47 249 LEU B O 1
ATOM 4118 N N . SER B 1 250 ? 14.562 -31.969 -29.5 1 34.88 250 SER B N 1
ATOM 4119 C CA . SER B 1 250 ? 14.977 -31.016 -30.531 1 34.88 250 SER B CA 1
ATOM 4120 C C . SER B 1 250 ? 16.438 -30.641 -30.375 1 34.88 250 SER B C 1
ATOM 4122 O O . SER B 1 250 ? 16.938 -29.766 -31.094 1 34.88 250 SER B O 1
ATOM 4124 N N . VAL B 1 251 ? 17.188 -31.156 -29.359 1 34.03 251 VAL B N 1
ATOM 4125 C CA . VAL B 1 251 ? 18.594 -31.031 -29.703 1 34.03 251 VAL B CA 1
ATOM 4126 C C . VAL B 1 251 ? 19.062 -32.25 -30.5 1 34.03 251 VAL B C 1
ATOM 4128 O O . VAL B 1 251 ? 18.703 -33.375 -30.172 1 34.03 251 VAL B O 1
#

Secondary structure (DSSP, 8-state):
---EEEEE--GGGHHHHHHHHHHHGGGSHHHHHHTTTTTTSHHHHHHHHHHHHHHHHH-TTEEEEEEEEEPP--TT-SS-SS-SEEEEEEEEEEEE----HHHHHHHHHS--SHHHHHHHHHHHHHHHHHHH---TTS-HHHHHHHHHHHHHHIIIIIIIISSSEEEEEEEEE-GGG-SSSHHHHHHHHHHHHHHHHT-EEEEEE-TTTHHHHHHHTEEEEEEEEEE-TT-S-EEEEEEEEE-GGGTTS--/---EEEEE--GGGHHHHHHHHHHHGGGSHHHHHHTTTTTTSHHHHHHHHHHHHHHHHT-TTEEEEEEEEEPP--TT-SS-SS-SEEEEEEEEEEEE----HHHHHHHHHS--SHHHHHHHHHHHHHHHHHHH---TTS-HHHHHHHHHHHHHHIIIIIIIISSSEEEEEEEEE-GGG-SSSHHHHHHHHHHHHHHHHT-EEEEEE-TTTHHHHHHHTEEEEEEEEEE-TT-S-EEEEEEEEE-GGGTTS--

InterPro domains:
  IPR000182 GNAT domain [PF13673] (164-225)
  IPR000182 GNAT domain [PS51186] (90-242)
  IPR016181 Acyl-CoA N-acyltransferase [SSF55729] (1-224)
  IPR052523 Trichothecene Biosynthesis Acetyltransferases [PTHR42791] (1-247)

Radius of gyration: 26.01 Å; Cα contacts (8 Å, |Δi|>4): 825; chains: 2; bounding box: 57×77×66 Å

Solvent-accessible surface area (backbone atoms only — not comparable to full-atom values): 26985 Å² total; per-residue (Å²): 124,78,70,60,48,77,45,73,61,53,82,62,44,42,68,53,51,39,52,28,40,68,64,26,47,58,73,30,65,60,46,39,61,29,32,57,28,28,48,30,27,48,49,49,40,52,45,53,45,41,53,50,53,51,49,49,61,50,35,87,52,36,49,39,35,29,28,27,39,64,46,80,74,65,91,74,59,89,65,43,88,45,48,47,55,44,76,41,30,39,33,34,34,34,57,38,61,86,71,55,76,65,62,54,52,51,61,64,67,68,38,90,35,67,61,46,52,50,31,53,42,49,52,54,50,51,54,50,44,62,74,69,48,80,70,75,14,42,37,68,59,41,45,51,30,48,53,51,48,50,51,50,51,42,46,54,43,48,56,58,73,37,37,43,22,31,34,48,77,47,74,39,44,20,71,94,58,56,94,60,51,56,68,56,53,56,52,46,51,50,52,52,53,16,57,76,70,71,33,42,38,37,37,63,39,44,81,78,48,38,64,58,42,44,74,74,40,34,41,81,74,49,77,45,80,38,60,28,88,95,46,96,58,71,42,69,43,33,33,30,34,53,54,76,75,62,64,66,64,79,101,123,79,69,60,49,78,45,75,60,53,82,62,45,42,68,51,52,38,52,30,39,68,66,26,46,57,73,31,66,60,48,39,62,30,32,56,28,29,48,31,28,46,48,49,40,52,45,52,46,41,51,50,52,53,49,48,62,51,36,87,53,37,51,38,34,30,29,26,37,64,47,82,73,65,92,74,59,88,64,44,88,43,48,48,57,44,76,42,30,39,33,34,35,34,56,38,61,84,71,55,74,65,61,54,54,52,62,64,67,68,39,91,32,67,61,46,53,51,32,52,42,50,53,53,48,52,53,48,44,62,76,71,48,80,68,74,14,43,38,66,60,42,44,51,30,48,52,52,48,48,51,48,52,42,47,55,42,48,55,59,73,37,36,43,22,32,34,48,76,46,73,40,46,20,70,94,59,57,94,62,50,58,70,56,53,56,51,47,51,52,50,54,54,17,58,75,71,70,33,43,38,35,37,62,40,43,81,78,48,38,63,58,42,44,75,73,41,34,41,82,75,46,77,46,79,37,59,28,87,97,47,94,58,70,44,69,43,32,34,31,36,52,54,75,73,62,65,67,63,79,102

pLDDT: mean 90.36, std 14.48, range [34.03, 98.94]

Sequence (502 aa):
MSQFRVRQAELRDLPRVTTVGLASLPDDPTFVWLYRYRQQYPDDNYFFWLQVFKTYLYTPNITFLVAEEVAPLDKKSEDRGEAVATILAFAIWERNEKRTATQALTSLYNNCSLETIHRCVTKLENWAIRQEFPRRDADVNRLGAFEKGMNYTHSKYWEKTYPQNFYLSLLATHPDYRRRGAGTALTQWGIDQAMTAGFDVGLEASPMGFPLYQHLGFIHLEDHVLKADNDSTSVVLRIMVYEKDQKSLSVMSQFRVRQAELRDLPRVTTVGLASLPDDPTFVWLYRYRQQYPDDNYFFWLQVFKTYLYTPNITFLVAEEVAPLDKKSEDRGEAVATILAFAIWERNEKRTATQALTSLYNNCSLETIHRCVTKLENWAIRQEFPRRDADVNRLGAFEKGMNYTHSKYWEKTYPQNFYLSLLATHPDYRRRGAGTALTQWGIDQAMTAGFDVGLEASPMGFPLYQHLGFIHLEDHVLKADNDSTSVVLRIMVYEKDQKSLSV

Organism: NCBI:txid156630